Protein AF-A0A3D5UAU3-F1 (afdb_monomer_lite)

Radius of gyration: 32.45 Å; chains: 1; bounding box: 98×66×89 Å

pLDDT: mean 89.81, std 6.66, range [44.97, 98.12]

Foldseek 3Di:
DEEAQAQQSLVVLLVVLLVVDQAEYEYLADNVLRNYDPVSVVLSVLLVYHYHHQKDFDDFDDDPPWTFKTKIFGWDFDAQDPVRHTDTHTPPDIDMDTDRDYHYPHADADDCVLQPDCVNDAPNDGQDADPRQAGDADPQQQHSPGDLDGDADCSHVNDDDPVRRVVSVVSNVVQSCCCVPPVDGDDDFQFFDDDCDPDPVPHDCVVCPVADDDDQDDFDFDDSVCSSHDPPDGGPGDDPVNVVVNVVSDPFDPFLCRVQQPVRVVCRVVVDDPVPDDDDQDADDWDPPDPWKTAGQSQDPPPCQLQCCCCPVVVQNQWDWDDDDPNTTIAGPPNDDCVVGSNQQFCVSVVRGNGRSMHTDAPPDRRDNDAWDWDWAFDLLDPPRFIWIFTHDPNHTDWIWADPPDGDPCRRTDGNCRTPVVSVDDDDPPFDWDQDPNDTDGDHPVVVVVVVVVVVVVDPDDDDDDDSPD

Structure (mmCIF, N/CA/C/O backbone):
data_AF-A0A3D5UAU3-F1
#
_entry.id   AF-A0A3D5UAU3-F1
#
loop_
_atom_site.group_PDB
_atom_site.id
_atom_site.type_symbol
_atom_site.label_atom_id
_atom_site.label_alt_id
_atom_site.label_comp_id
_atom_site.label_asym_id
_atom_site.label_entity_id
_atom_site.label_seq_id
_atom_site.pdbx_PDB_ins_code
_atom_site.Cartn_x
_atom_site.Cartn_y
_atom_site.Cartn_z
_atom_site.occupancy
_atom_site.B_iso_or_equiv
_atom_site.auth_seq_id
_atom_site.auth_comp_id
_atom_site.auth_asym_id
_atom_site.auth_atom_id
_atom_site.pdbx_PDB_model_num
ATOM 1 N N . ALA A 1 1 ? -17.581 -6.573 35.733 1.00 95.38 1 ALA A N 1
ATOM 2 C CA . ALA A 1 1 ? -18.316 -6.470 34.451 1.00 95.38 1 ALA A CA 1
ATOM 3 C C . ALA A 1 1 ? -17.658 -5.462 33.510 1.00 95.38 1 ALA A C 1
ATOM 5 O O . ALA A 1 1 ? -17.177 -4.432 33.968 1.00 95.38 1 ALA A O 1
ATOM 6 N N . ILE A 1 2 ? -17.676 -5.721 32.202 1.00 97.56 2 ILE A N 1
ATOM 7 C CA . ILE A 1 2 ? -17.265 -4.769 31.157 1.00 97.56 2 ILE A CA 1
ATOM 8 C C . ILE A 1 2 ? -18.495 -4.410 30.325 1.00 97.56 2 ILE A C 1
ATOM 10 O O . ILE A 1 2 ? -19.223 -5.303 29.906 1.00 97.56 2 ILE A O 1
ATOM 14 N N . VAL A 1 3 ? -18.742 -3.129 30.068 1.00 96.81 3 VAL A N 1
ATOM 15 C CA . VAL A 1 3 ? -19.887 -2.672 29.266 1.00 96.81 3 VAL A CA 1
ATOM 16 C C . VAL A 1 3 ? -19.387 -2.180 27.918 1.00 96.81 3 VAL A C 1
ATOM 18 O O . VAL A 1 3 ? -18.656 -1.195 27.858 1.00 96.81 3 VAL A O 1
ATOM 21 N N . GLY A 1 4 ? -19.782 -2.843 26.833 1.00 94.75 4 GLY A N 1
ATOM 22 C CA . GLY A 1 4 ? -19.328 -2.500 25.485 1.00 94.75 4 GLY A CA 1
ATOM 23 C C . GLY A 1 4 ? -19.289 -3.707 24.553 1.00 94.75 4 GLY A C 1
ATOM 24 O O . GLY A 1 4 ? -19.682 -4.806 24.923 1.00 94.75 4 GLY A O 1
ATOM 25 N N . GLY A 1 5 ? -18.841 -3.497 23.316 1.00 92.19 5 GLY A N 1
ATOM 26 C CA . GLY A 1 5 ? -18.673 -4.596 22.353 1.00 92.19 5 GLY A CA 1
ATOM 27 C C . GLY A 1 5 ? -17.692 -4.326 21.213 1.00 92.19 5 GLY A C 1
ATOM 28 O O . GLY A 1 5 ? -17.644 -5.109 20.272 1.00 92.19 5 GLY A O 1
ATOM 29 N N . GLY A 1 6 ? -16.970 -3.200 21.254 1.00 91.75 6 GLY A N 1
ATOM 30 C CA . GLY A 1 6 ? -15.868 -2.920 20.325 1.00 91.75 6 GLY A CA 1
ATOM 31 C C . GLY A 1 6 ? -14.543 -3.492 20.829 1.00 91.75 6 GLY A C 1
ATOM 32 O O . GLY A 1 6 ? -14.500 -4.024 21.937 1.00 91.75 6 GLY A O 1
ATOM 33 N N . ASN A 1 7 ? -13.470 -3.335 20.046 1.00 90.81 7 ASN A N 1
ATOM 34 C CA . ASN A 1 7 ? -12.140 -3.867 20.381 1.00 90.81 7 ASN A CA 1
ATOM 35 C C . ASN A 1 7 ? -11.676 -3.440 21.783 1.00 90.81 7 ASN A C 1
ATOM 37 O O . ASN A 1 7 ? -11.324 -4.295 22.580 1.00 90.81 7 ASN A O 1
ATOM 41 N N . THR A 1 8 ? -11.870 -2.172 22.169 1.00 91.62 8 THR A N 1
ATOM 42 C CA . THR A 1 8 ? -11.549 -1.690 23.528 1.00 91.62 8 THR A CA 1
ATOM 43 C C . THR A 1 8 ? -12.245 -2.481 24.640 1.00 91.62 8 THR A C 1
ATOM 45 O O . THR A 1 8 ? -11.661 -2.716 25.691 1.00 91.62 8 THR A O 1
ATOM 48 N N . ALA A 1 9 ? -13.496 -2.910 24.437 1.00 95.38 9 ALA A N 1
ATOM 49 C CA . ALA A 1 9 ? -14.205 -3.709 25.438 1.00 95.38 9 ALA A CA 1
ATOM 50 C C . ALA A 1 9 ? -13.601 -5.116 25.561 1.00 95.38 9 ALA A C 1
ATOM 52 O O . ALA A 1 9 ? -13.525 -5.650 26.667 1.00 95.38 9 ALA A O 1
ATOM 53 N N . ILE A 1 10 ? -13.148 -5.689 24.444 1.00 95.75 10 ILE A N 1
ATOM 54 C CA . ILE A 1 10 ? -12.434 -6.966 24.428 1.00 95.75 10 ILE A CA 1
ATOM 55 C C . ILE A 1 10 ? -11.058 -6.824 25.085 1.00 95.75 10 ILE A C 1
ATOM 57 O O . ILE A 1 10 ? -10.721 -7.640 25.940 1.00 95.75 10 ILE A O 1
ATOM 61 N N . ASP A 1 11 ? -10.323 -5.748 24.804 1.00 93.94 11 ASP A N 1
ATOM 62 C CA . ASP A 1 11 ? -9.030 -5.455 25.431 1.00 93.94 11 ASP A CA 1
ATOM 63 C C . ASP A 1 11 ? -9.157 -5.326 26.951 1.00 93.94 11 ASP A C 1
ATOM 65 O O . ASP A 1 11 ? -8.393 -5.941 27.699 1.00 93.94 11 ASP A O 1
ATOM 69 N N . CYS A 1 12 ? -10.161 -4.576 27.427 1.00 95.88 12 CYS A N 1
ATOM 70 C CA . CYS A 1 12 ? -10.468 -4.481 28.853 1.00 95.88 12 CYS A CA 1
ATOM 71 C C . CYS A 1 12 ? -10.803 -5.855 29.444 1.00 95.88 12 CYS A C 1
ATOM 73 O O . CYS A 1 12 ? -10.338 -6.177 30.537 1.00 95.88 12 CYS A O 1
ATOM 75 N N . ALA A 1 13 ? -11.589 -6.668 28.734 1.00 96.69 13 ALA A N 1
ATOM 76 C CA . ALA A 1 13 ? -11.999 -7.980 29.213 1.00 96.69 13 ALA A CA 1
ATOM 77 C C . ALA A 1 13 ? -10.816 -8.949 29.338 1.00 96.69 13 ALA A C 1
ATOM 79 O O . ALA A 1 13 ? -10.606 -9.530 30.400 1.00 96.69 13 ALA A O 1
ATOM 80 N N . ARG A 1 14 ? -10.003 -9.074 28.287 1.00 94.88 14 ARG A N 1
ATOM 81 C CA . ARG A 1 14 ? -8.816 -9.940 28.257 1.00 94.88 14 ARG A CA 1
ATOM 82 C C . ARG A 1 14 ? -7.746 -9.473 29.245 1.00 94.88 14 ARG A C 1
ATOM 84 O O . ARG A 1 14 ? -7.118 -10.282 29.921 1.00 94.88 14 ARG A O 1
ATOM 91 N N . THR A 1 15 ? -7.589 -8.160 29.413 1.00 95.31 15 THR A N 1
ATOM 92 C CA . THR A 1 15 ? -6.710 -7.589 30.446 1.00 95.31 15 THR A CA 1
ATOM 93 C C . THR A 1 15 ? -7.185 -7.937 31.854 1.00 95.31 15 THR A C 1
ATOM 95 O O . THR A 1 15 ? -6.376 -8.335 32.687 1.00 95.31 15 THR A O 1
ATOM 98 N N . ALA A 1 16 ? -8.487 -7.841 32.129 1.00 96.38 16 ALA A N 1
ATOM 99 C CA . ALA A 1 16 ? -9.037 -8.220 33.427 1.00 96.38 16 ALA A CA 1
ATOM 100 C C . ALA A 1 16 ? -8.891 -9.731 33.702 1.00 96.38 16 ALA A C 1
ATOM 102 O O . ALA A 1 16 ? -8.564 -10.107 34.825 1.00 96.38 16 ALA A O 1
ATOM 103 N N . ILE A 1 17 ? -9.022 -10.593 32.684 1.00 95.06 17 ILE A N 1
ATOM 104 C CA . ILE A 1 17 ? -8.706 -12.029 32.810 1.00 95.06 17 ILE A CA 1
ATOM 105 C C . ILE A 1 17 ? -7.247 -12.236 33.246 1.00 95.06 17 ILE A C 1
ATOM 107 O O . ILE A 1 17 ? -6.994 -13.000 34.175 1.00 95.06 17 ILE A O 1
ATOM 111 N N . ARG A 1 18 ? -6.292 -11.508 32.649 1.00 94.12 18 ARG A N 1
ATOM 112 C CA . ARG A 1 18 ? -4.859 -11.566 33.020 1.00 94.12 18 ARG A CA 1
ATOM 113 C C . ARG A 1 18 ? -4.571 -11.111 34.444 1.00 94.12 18 ARG A C 1
ATOM 115 O O . ARG A 1 18 ? -3.583 -11.535 35.036 1.00 94.12 18 ARG A O 1
ATOM 122 N N . LEU A 1 19 ? -5.447 -10.283 35.003 1.00 94.50 19 LEU A N 1
ATOM 123 C CA . LEU A 1 19 ? -5.421 -9.870 36.405 1.00 94.50 19 LEU A CA 1
ATOM 124 C C . LEU A 1 19 ? -6.184 -10.840 37.327 1.00 94.50 19 LEU A C 1
ATOM 126 O O . LEU A 1 19 ? -6.451 -10.504 38.477 1.00 94.50 19 LEU A O 1
ATOM 130 N N . ALA A 1 20 ? -6.500 -12.045 36.838 1.00 93.69 20 ALA A N 1
ATOM 131 C CA . ALA A 1 20 ? -7.214 -13.104 37.547 1.00 93.69 20 ALA A CA 1
ATOM 132 C C . ALA A 1 20 ? -8.638 -12.719 37.995 1.00 93.69 20 ALA A C 1
ATOM 134 O O . ALA A 1 20 ? -9.122 -13.206 39.017 1.00 93.69 20 ALA A O 1
ATOM 135 N N . CYS A 1 21 ? -9.320 -11.855 37.237 1.00 95.12 21 CYS A N 1
ATOM 136 C CA . CYS A 1 21 ? -10.716 -11.503 37.489 1.00 95.12 21 CYS A CA 1
ATOM 137 C C . CYS A 1 21 ? -11.690 -12.452 36.772 1.00 95.12 21 CYS A C 1
ATOM 139 O O . CYS A 1 21 ? -11.428 -12.899 35.656 1.00 95.12 21 CYS A O 1
ATOM 141 N N . ASP A 1 22 ? -12.874 -12.653 37.356 1.00 95.75 22 ASP A N 1
ATOM 142 C CA . ASP A 1 22 ? -14.020 -13.232 36.652 1.00 95.75 22 ASP A CA 1
ATOM 143 C C . ASP A 1 22 ? -14.701 -12.157 35.797 1.00 95.75 22 ASP A C 1
ATOM 145 O O . ASP A 1 22 ? -15.277 -11.187 36.300 1.00 95.75 22 ASP A O 1
ATOM 149 N N . VAL A 1 23 ? -14.637 -12.312 34.474 1.00 97.50 23 VAL A N 1
ATOM 150 C CA . VAL A 1 23 ? -15.051 -11.258 33.543 1.00 97.50 23 VAL A CA 1
ATOM 151 C C . VAL A 1 23 ? -16.324 -11.637 32.800 1.00 97.50 23 VAL A C 1
ATOM 153 O O . VAL A 1 23 ? -16.387 -12.644 32.097 1.00 97.50 23 VAL A O 1
ATOM 156 N N . THR A 1 24 ? -17.320 -10.758 32.897 1.00 98.06 24 THR A N 1
ATOM 157 C CA . THR A 1 24 ? -18.518 -10.780 32.055 1.00 98.06 24 THR A CA 1
ATOM 158 C C . THR A 1 24 ? -18.589 -9.491 31.231 1.00 98.06 24 THR A C 1
ATOM 160 O O . THR A 1 24 ? -18.579 -8.394 31.800 1.00 98.06 24 THR A O 1
ATOM 163 N N . VAL A 1 25 ? -18.668 -9.615 29.905 1.00 98.12 25 VAL A N 1
ATOM 164 C CA . VAL A 1 25 ? -18.931 -8.522 28.959 1.00 98.12 25 VAL A CA 1
ATOM 165 C C . VAL A 1 25 ? -20.435 -8.408 28.736 1.00 98.12 25 VAL A C 1
ATOM 167 O O . VAL A 1 25 ? -21.085 -9.362 28.316 1.00 98.12 25 VAL A O 1
ATOM 170 N N . ILE A 1 26 ? -20.993 -7.231 28.996 1.00 97.75 26 ILE A N 1
ATOM 171 C CA . ILE A 1 26 ? -22.406 -6.911 28.809 1.00 97.75 26 ILE A CA 1
ATOM 172 C C . ILE A 1 26 ? -22.542 -6.089 27.529 1.00 97.75 26 ILE A C 1
ATOM 174 O O . ILE A 1 26 ? -22.005 -4.980 27.420 1.00 97.75 26 ILE A O 1
ATOM 178 N N . TYR A 1 27 ? -23.282 -6.629 26.564 1.00 96.31 27 TYR A N 1
ATOM 179 C CA . TYR A 1 27 ? -23.467 -6.020 25.260 1.00 96.31 27 TYR A CA 1
ATOM 180 C C . TYR A 1 27 ? -24.935 -6.000 24.836 1.00 96.31 27 TYR A C 1
ATOM 182 O O . TYR A 1 27 ? -25.629 -7.012 24.793 1.00 96.31 27 TYR A O 1
ATOM 190 N N . ARG A 1 28 ? -25.405 -4.816 24.441 1.00 94.56 28 ARG A N 1
ATOM 191 C CA . ARG A 1 28 ? -26.819 -4.552 24.133 1.00 94.56 28 ARG A CA 1
ATOM 192 C C . ARG A 1 28 ? -27.340 -5.170 22.830 1.00 94.56 28 ARG A C 1
ATOM 194 O O . ARG A 1 28 ? -28.519 -5.021 22.536 1.00 94.56 28 ARG A O 1
ATOM 201 N N . ARG A 1 29 ? -26.492 -5.819 22.027 1.00 93.88 29 ARG A N 1
ATOM 202 C CA . ARG A 1 29 ? -26.860 -6.489 20.760 1.00 93.88 29 ARG A CA 1
ATOM 203 C C . ARG A 1 29 ? -26.345 -7.933 20.757 1.00 93.88 29 ARG A C 1
ATOM 205 O O . ARG A 1 29 ? -25.830 -8.392 21.777 1.00 93.88 29 ARG A O 1
ATOM 212 N N . THR A 1 30 ? -26.510 -8.655 19.650 1.00 94.00 30 THR A N 1
ATOM 213 C CA . THR A 1 30 ? -25.975 -10.016 19.518 1.00 94.00 30 THR A CA 1
ATOM 214 C C . THR A 1 30 ? -24.501 -9.992 19.119 1.00 94.00 30 THR A C 1
ATOM 216 O O . THR A 1 30 ? -23.957 -8.934 18.787 1.00 94.00 30 THR A O 1
ATOM 219 N N . LYS A 1 31 ? -23.855 -11.162 19.161 1.00 93.88 31 LYS A N 1
ATOM 220 C CA . LYS A 1 31 ? -22.460 -11.348 18.746 1.00 93.88 31 LYS A CA 1
ATOM 221 C C . LYS A 1 31 ? -22.212 -10.837 17.322 1.00 93.88 31 LYS A C 1
ATOM 223 O O . LYS A 1 31 ? -21.229 -10.141 17.101 1.00 93.88 31 LYS A O 1
ATOM 228 N N . ASP A 1 32 ? -23.147 -11.076 16.403 1.00 90.19 32 ASP A N 1
ATOM 229 C CA . ASP A 1 32 ? -23.015 -10.709 14.986 1.00 90.19 32 ASP A CA 1
ATOM 230 C C . ASP A 1 32 ? -22.972 -9.190 14.751 1.00 90.19 32 ASP A C 1
ATOM 232 O O . ASP A 1 32 ? -22.431 -8.729 13.750 1.00 90.19 32 ASP A O 1
ATOM 236 N N . GLU A 1 33 ? -23.515 -8.384 15.673 1.00 90.19 33 GLU A N 1
ATOM 237 C CA . GLU A 1 33 ? -23.441 -6.921 15.585 1.00 90.19 33 GLU A CA 1
ATOM 238 C C . GLU A 1 33 ? -22.341 -6.298 16.455 1.00 90.19 33 GLU A C 1
ATOM 240 O O . GLU A 1 33 ? -22.344 -5.067 16.640 1.00 90.19 33 GLU A O 1
ATOM 245 N N . MET A 1 34 ? -21.455 -7.095 17.062 1.00 91.25 34 MET A N 1
ATOM 246 C CA . MET A 1 34 ? -20.288 -6.581 17.787 1.00 91.25 34 MET A CA 1
ATOM 247 C C . MET A 1 34 ? -19.337 -5.859 16.821 1.00 91.25 34 MET A C 1
ATOM 249 O O . MET A 1 34 ? -19.008 -6.404 15.776 1.00 91.25 34 MET A O 1
ATOM 253 N N . PRO A 1 35 ? -18.893 -4.627 17.142 1.00 88.38 35 PRO A N 1
ATOM 254 C CA . PRO A 1 35 ? -17.874 -3.942 16.348 1.00 88.38 35 PRO A CA 1
ATOM 255 C C . PRO A 1 35 ? -16.473 -4.538 16.471 1.00 88.38 35 PRO A C 1
ATOM 257 O O . PRO A 1 35 ? -15.611 -4.155 15.690 1.00 88.38 35 PRO A O 1
ATOM 260 N N . ALA A 1 36 ? -16.219 -5.361 17.492 1.00 91.19 36 ALA A N 1
ATOM 261 C CA . ALA A 1 36 ? -14.925 -6.004 17.662 1.00 91.19 36 ALA A CA 1
ATOM 262 C C . ALA A 1 36 ? -14.644 -6.997 16.528 1.00 91.19 36 ALA A C 1
ATOM 264 O O . ALA A 1 36 ? -15.567 -7.606 15.984 1.00 91.19 36 ALA A O 1
ATOM 265 N N . GLU A 1 37 ? -13.368 -7.176 16.201 1.00 90.69 37 GLU A N 1
ATOM 266 C CA . GLU A 1 37 ? -12.965 -8.141 15.183 1.00 90.69 37 GLU A CA 1
ATOM 267 C C . GLU A 1 37 ? -13.350 -9.571 15.611 1.00 90.69 37 GLU A C 1
ATOM 269 O O . GLU A 1 37 ? -13.139 -9.941 16.770 1.00 90.69 37 GLU A O 1
ATOM 274 N N . PRO A 1 38 ? -13.886 -10.420 14.711 1.00 92.12 38 PRO A N 1
ATOM 275 C CA . PRO A 1 38 ? -14.372 -11.750 15.087 1.00 92.12 38 PRO A CA 1
ATOM 276 C C . PRO A 1 38 ? -13.336 -12.624 15.804 1.00 92.12 38 PRO A C 1
ATOM 278 O O . PRO A 1 38 ? -13.686 -13.349 16.734 1.00 92.12 38 PRO A O 1
ATOM 281 N N . PHE A 1 39 ? -12.064 -12.527 15.402 1.00 88.94 39 PHE A N 1
ATOM 282 C CA . PHE A 1 39 ? -10.978 -13.300 16.008 1.00 88.94 39 PHE A CA 1
ATOM 283 C C . PHE A 1 39 ? -10.638 -12.830 17.433 1.00 88.94 39 PHE A C 1
ATOM 285 O O . PHE A 1 39 ? -10.264 -13.652 18.263 1.00 88.94 39 PHE A O 1
ATOM 292 N N . GLU A 1 40 ? -10.820 -11.541 17.749 1.00 91.62 40 GLU A N 1
ATOM 293 C CA . GLU A 1 40 ? -10.651 -11.008 19.109 1.00 91.62 40 GLU A CA 1
ATOM 294 C C . GLU A 1 40 ? -11.754 -11.523 20.038 1.00 91.62 40 GLU A C 1
ATOM 296 O O . GLU A 1 40 ? -11.498 -11.898 21.182 1.00 91.62 40 GLU A O 1
ATOM 301 N N . ILE A 1 41 ? -12.992 -11.592 19.535 1.00 94.38 41 ILE A N 1
ATOM 302 C CA . ILE A 1 41 ? -14.125 -12.134 20.295 1.00 94.38 41 ILE A CA 1
ATOM 303 C C . ILE A 1 41 ? -13.891 -13.621 20.595 1.00 94.38 41 ILE A C 1
ATOM 305 O O . ILE A 1 41 ? -14.057 -14.046 21.737 1.00 94.38 41 ILE A O 1
ATOM 309 N N . GLU A 1 42 ? -13.468 -14.398 19.594 1.00 92.44 42 GLU A N 1
ATOM 310 C CA . GLU A 1 42 ? -13.128 -15.817 19.759 1.00 92.44 42 GLU A CA 1
ATOM 311 C C . GLU A 1 42 ? -11.976 -16.010 20.759 1.00 92.44 42 GLU A C 1
ATOM 313 O O . GLU A 1 42 ? -12.058 -16.865 21.641 1.00 92.44 42 GLU A O 1
ATOM 318 N N . ALA A 1 43 ? -10.926 -15.185 20.683 1.00 90.88 43 ALA A N 1
ATOM 319 C CA . ALA A 1 43 ? -9.823 -15.221 21.638 1.00 90.88 43 ALA A CA 1
ATOM 320 C C . ALA A 1 43 ? -10.292 -14.919 23.071 1.00 90.88 43 ALA A C 1
ATOM 322 O O . ALA A 1 43 ? -9.899 -15.619 24.002 1.00 90.88 43 ALA A O 1
ATOM 323 N N . ALA A 1 44 ? -11.173 -13.934 23.261 1.00 94.44 44 ALA A N 1
ATOM 324 C CA . ALA A 1 44 ? -11.736 -13.606 24.570 1.00 94.44 44 ALA A CA 1
ATOM 325 C C . ALA A 1 44 ? -12.586 -14.750 25.151 1.00 94.44 44 ALA A C 1
ATOM 327 O O . ALA A 1 44 ? -12.449 -15.091 26.327 1.00 94.44 44 ALA A O 1
ATOM 328 N N . GLU A 1 45 ? -13.428 -15.386 24.331 1.00 94.69 45 GLU A N 1
ATOM 329 C CA . GLU A 1 45 ? -14.193 -16.578 24.724 1.00 94.69 45 GLU A CA 1
ATOM 330 C C . GLU A 1 45 ? -13.254 -17.727 25.113 1.00 94.69 45 GLU A C 1
ATOM 332 O O . GLU A 1 45 ? -13.415 -18.340 26.172 1.00 94.69 45 GLU A O 1
ATOM 337 N N . HIS A 1 46 ? -12.219 -17.974 24.303 1.00 91.81 46 HIS A N 1
ATOM 338 C CA . HIS A 1 46 ? -11.182 -18.948 24.614 1.00 91.81 46 HIS A CA 1
ATOM 339 C C . HIS A 1 46 ? -10.391 -18.583 25.863 1.00 91.81 46 HIS A C 1
ATOM 341 O O . HIS A 1 46 ? -9.917 -19.495 26.523 1.00 91.81 46 HIS A O 1
ATOM 347 N N . GLU A 1 47 ? -10.268 -17.313 26.243 1.00 92.25 47 GLU A N 1
ATOM 348 C CA . GLU A 1 47 ? -9.648 -16.863 27.496 1.00 92.25 47 GLU A CA 1
ATOM 349 C C . GLU A 1 47 ? -10.583 -16.962 28.717 1.00 92.25 47 GLU A C 1
ATOM 351 O O . GLU A 1 47 ? -10.128 -16.855 29.855 1.00 92.25 47 GLU A O 1
ATOM 356 N N . GLY A 1 48 ? -11.858 -17.306 28.510 1.00 93.56 48 GLY A N 1
ATOM 357 C CA . GLY A 1 48 ? -12.838 -17.531 29.575 1.00 93.56 48 GLY A CA 1
ATOM 358 C C . GLY A 1 48 ? -13.730 -16.328 29.874 1.00 93.56 48 GLY A C 1
ATOM 359 O O . GLY A 1 48 ? -14.448 -16.344 30.873 1.00 93.56 48 GLY A O 1
ATOM 360 N N . VAL A 1 49 ? -13.721 -15.302 29.019 1.00 96.81 49 VAL A N 1
ATOM 361 C CA . VAL A 1 49 ? -14.648 -14.171 29.123 1.00 96.81 49 VAL A CA 1
ATOM 362 C C . VAL A 1 49 ? -16.079 -14.655 28.877 1.00 96.81 49 VAL A C 1
ATOM 364 O O . VAL A 1 49 ? -16.377 -15.276 27.856 1.00 96.81 49 VAL A O 1
ATOM 367 N N . ARG A 1 50 ? -16.990 -14.347 29.805 1.00 97.56 50 ARG A N 1
ATOM 368 C CA . ARG A 1 50 ? -18.429 -14.602 29.644 1.00 97.56 50 ARG A CA 1
ATOM 369 C C . ARG A 1 50 ? -19.089 -13.440 28.914 1.00 97.56 50 ARG A C 1
ATOM 371 O O . ARG A 1 50 ? -18.720 -12.288 29.125 1.00 97.56 50 ARG A O 1
ATOM 378 N N . PHE A 1 51 ? -20.116 -13.718 28.118 1.00 97.62 51 PHE A N 1
ATOM 379 C CA . PHE A 1 51 ? -20.856 -12.689 27.388 1.00 97.62 51 PHE A CA 1
ATOM 380 C C . PHE A 1 51 ? -22.341 -12.692 27.750 1.00 97.62 51 PHE A C 1
ATOM 382 O O . PHE A 1 51 ? -23.029 -13.708 27.649 1.00 97.62 51 PHE A O 1
ATOM 389 N N . HIS A 1 52 ? -22.851 -11.516 28.101 1.00 97.38 52 HIS A N 1
ATOM 390 C CA . HIS A 1 52 ? -24.271 -11.206 28.149 1.00 97.38 52 HIS A CA 1
ATOM 391 C C . HIS A 1 52 ? -24.647 -10.380 26.927 1.00 97.38 52 HIS A C 1
ATOM 393 O O . HIS A 1 52 ? -24.559 -9.153 26.923 1.00 97.38 52 HIS A O 1
ATOM 399 N N . PHE A 1 53 ? -25.062 -11.083 25.875 1.00 96.69 53 PHE A N 1
ATOM 400 C CA . PHE A 1 53 ? -25.660 -10.476 24.693 1.00 96.69 53 PHE A CA 1
ATOM 401 C C . PHE A 1 53 ? -27.088 -10.028 24.968 1.00 96.69 53 PHE A C 1
ATOM 403 O O . PHE A 1 53 ? -27.760 -10.569 25.848 1.00 96.69 53 PHE A O 1
ATOM 410 N N . LEU A 1 54 ? -27.560 -9.068 24.171 1.00 96.38 54 LEU A N 1
ATOM 411 C CA . LEU A 1 54 ? -28.891 -8.485 24.321 1.00 96.38 54 LEU A CA 1
ATOM 412 C C . LEU A 1 54 ? -29.154 -8.027 25.762 1.00 96.38 54 LEU A C 1
ATOM 414 O O . LEU A 1 54 ? -30.223 -8.257 26.316 1.00 96.38 54 LEU A O 1
ATOM 418 N N . CYS A 1 55 ? -28.158 -7.400 26.377 1.00 96.69 55 CYS A N 1
ATOM 419 C CA . CYS A 1 55 ? -28.220 -6.942 27.757 1.00 96.69 55 CYS A CA 1
ATOM 420 C C . CYS A 1 55 ? -27.685 -5.514 27.856 1.00 96.69 55 CYS A C 1
ATOM 422 O O . CYS A 1 55 ? -26.660 -5.184 27.258 1.00 96.69 55 CYS A O 1
ATOM 424 N N . ASN A 1 56 ? -28.371 -4.656 28.606 1.00 96.31 56 ASN A N 1
ATOM 425 C CA . ASN A 1 56 ? -27.949 -3.280 28.839 1.00 96.31 56 ASN A CA 1
ATOM 426 C C . ASN A 1 56 ? -28.025 -2.948 30.338 1.00 96.31 56 ASN A C 1
ATOM 428 O O . ASN A 1 56 ? -29.096 -3.092 30.924 1.00 96.31 56 ASN A O 1
ATOM 432 N N . PRO A 1 57 ? -26.934 -2.495 30.977 1.00 95.88 57 PRO A N 1
ATOM 433 C CA . PRO A 1 57 ? -26.993 -2.011 32.352 1.00 95.88 57 PRO A CA 1
ATOM 434 C C . PRO A 1 57 ? -27.896 -0.778 32.448 1.00 95.88 57 PRO A C 1
ATOM 436 O O . PRO A 1 57 ? -27.763 0.147 31.644 1.00 95.88 57 PRO A O 1
ATOM 439 N N . VAL A 1 58 ? -28.800 -0.765 33.427 1.00 96.00 58 VAL A N 1
ATOM 440 C CA . VAL A 1 58 ? -29.728 0.356 33.667 1.00 96.00 58 VAL A CA 1
ATOM 441 C C . VAL A 1 58 ? -29.536 1.012 35.029 1.00 96.00 58 VAL A C 1
ATOM 443 O O . VAL A 1 58 ? -29.871 2.181 35.185 1.00 96.00 58 VAL A O 1
ATOM 446 N N . GLU A 1 59 ? -28.987 0.290 36.007 1.00 95.50 59 GLU A N 1
ATOM 447 C CA . GLU A 1 59 ? -28.775 0.806 37.359 1.00 95.50 59 GLU A CA 1
ATOM 448 C C . GLU A 1 59 ? -27.573 0.113 38.014 1.00 95.50 59 GLU A C 1
ATOM 450 O O . GLU A 1 59 ? -27.414 -1.106 37.907 1.00 95.50 59 GLU A O 1
ATOM 455 N N . TYR A 1 60 ? -26.726 0.895 38.686 1.00 95.19 60 TYR A N 1
ATOM 456 C CA . TYR A 1 60 ? -25.564 0.407 39.429 1.00 95.19 60 TYR A CA 1
ATOM 457 C C . TYR A 1 60 ? -25.872 0.481 40.922 1.00 95.19 60 TYR A C 1
ATOM 459 O O . TYR A 1 60 ? -26.065 1.570 41.461 1.00 95.19 60 TYR A O 1
ATOM 467 N N . LEU A 1 61 ? -25.936 -0.673 41.581 1.00 94.44 61 LEU A N 1
ATOM 468 C CA . LEU A 1 61 ? -26.317 -0.794 42.982 1.00 94.44 61 LEU A CA 1
ATOM 469 C C . LEU A 1 61 ? -25.061 -1.040 43.819 1.00 94.44 61 LEU A C 1
ATOM 471 O O . LEU A 1 61 ? -24.330 -2.013 43.618 1.00 94.44 61 LEU A O 1
ATOM 475 N N . GLY A 1 62 ? -24.795 -0.138 44.759 1.00 93.31 62 GLY A N 1
ATOM 476 C CA . GLY A 1 62 ? -23.594 -0.171 45.582 1.00 93.31 62 GLY A CA 1
ATOM 477 C C . GLY A 1 62 ? -23.801 0.464 46.949 1.00 93.31 62 GLY A C 1
ATOM 478 O O . GLY A 1 62 ? -24.747 1.218 47.169 1.00 93.31 62 GLY A O 1
ATOM 479 N N . GLU A 1 63 ? -22.887 0.172 47.867 1.00 92.50 63 GLU A N 1
ATOM 480 C CA . GLU A 1 63 ? -22.851 0.738 49.216 1.00 92.50 63 GLU A CA 1
ATOM 481 C C . GLU A 1 63 ? -21.462 1.324 49.479 1.00 92.50 63 GLU A C 1
ATOM 483 O O . GLU A 1 63 ? -20.452 0.742 49.087 1.00 92.50 63 GLU A O 1
ATOM 488 N N . ASN A 1 64 ? -21.396 2.479 50.151 1.00 89.81 64 ASN A N 1
ATOM 489 C CA . ASN A 1 64 ? -20.139 3.140 50.536 1.00 89.81 64 ASN A CA 1
ATOM 490 C C . ASN A 1 64 ? -19.155 3.362 49.365 1.00 89.81 64 ASN A C 1
ATOM 492 O O . ASN A 1 64 ? -17.944 3.239 49.530 1.00 89.81 64 ASN A O 1
ATOM 496 N N . GLY A 1 65 ? -19.674 3.663 48.170 1.00 87.75 65 GLY A N 1
ATOM 497 C CA . GLY A 1 65 ? -18.862 3.882 46.966 1.00 87.75 65 GLY A CA 1
ATOM 498 C C . GLY A 1 65 ? -18.320 2.607 46.308 1.00 87.75 65 GLY A C 1
ATOM 499 O O . GLY A 1 65 ? -17.572 2.714 45.342 1.00 87.75 65 GLY A O 1
ATOM 500 N N . SER A 1 66 ? -18.698 1.420 46.795 1.00 91.94 66 SER A N 1
ATOM 501 C CA . SER A 1 66 ? -18.340 0.126 46.198 1.00 91.94 66 SER A CA 1
ATOM 502 C C . SER A 1 66 ? -19.542 -0.494 45.490 1.00 91.94 66 SER A C 1
ATOM 504 O O . SER A 1 66 ? -20.644 -0.523 46.043 1.00 91.94 66 SER A O 1
ATOM 506 N N . LEU A 1 67 ? -19.337 -0.997 44.273 1.00 95.19 67 LEU A N 1
ATOM 507 C CA . LEU A 1 67 ? -20.365 -1.712 43.519 1.00 95.19 67 LEU A CA 1
ATOM 508 C C . LEU A 1 67 ? -20.636 -3.075 44.176 1.00 95.19 67 LEU A C 1
ATOM 510 O O . LEU A 1 67 ? -19.707 -3.739 44.632 1.00 95.19 67 LEU A O 1
ATOM 514 N N . LYS A 1 68 ? -21.906 -3.480 44.235 1.00 94.94 68 LYS A N 1
ATOM 515 C CA . LYS A 1 68 ? -22.310 -4.828 44.664 1.00 94.94 68 LYS A CA 1
ATOM 516 C C . LYS A 1 68 ? -23.043 -5.573 43.562 1.00 94.94 68 LYS A C 1
ATOM 518 O O . LYS A 1 68 ? -22.788 -6.752 43.335 1.00 94.94 68 LYS A O 1
ATOM 523 N N . GLU A 1 69 ? -23.971 -4.894 42.898 1.00 96.19 69 GLU A N 1
ATOM 524 C CA . GLU A 1 69 ? -24.848 -5.499 41.904 1.00 96.19 69 GLU A CA 1
ATOM 525 C C . GLU A 1 69 ? -25.110 -4.531 40.753 1.00 96.19 69 GLU A C 1
ATOM 527 O O . GLU A 1 69 ? -25.094 -3.307 40.903 1.00 96.19 69 GLU A O 1
ATOM 532 N N . VAL A 1 70 ? -25.385 -5.087 39.580 1.00 96.69 70 VAL A N 1
ATOM 533 C CA . VAL A 1 70 ? -25.815 -4.320 38.413 1.00 96.69 70 VAL A CA 1
ATOM 534 C C . VAL A 1 70 ? -27.189 -4.817 38.006 1.00 96.69 70 VAL A C 1
ATOM 536 O O . VAL A 1 70 ? -27.388 -6.011 37.785 1.00 96.69 70 VAL A O 1
ATOM 539 N N . LYS A 1 71 ? -28.140 -3.892 37.882 1.00 97.00 71 LYS A N 1
ATOM 540 C CA . LYS A 1 71 ? -29.440 -4.167 37.281 1.00 97.00 71 LYS A CA 1
ATOM 541 C C . LYS A 1 71 ? -29.303 -4.071 35.771 1.00 97.00 71 LYS A C 1
ATOM 543 O O . LYS A 1 71 ? -28.907 -3.033 35.230 1.00 97.00 71 LYS A O 1
ATOM 548 N N . ILE A 1 72 ? -29.632 -5.159 35.097 1.00 97.62 72 ILE A N 1
ATOM 549 C CA . ILE A 1 72 ? -29.454 -5.340 33.664 1.00 97.62 72 ILE A CA 1
ATOM 550 C C . ILE A 1 72 ? -30.826 -5.546 33.036 1.00 97.62 72 ILE A C 1
ATOM 552 O O . ILE A 1 72 ? -31.617 -6.376 33.481 1.00 97.62 72 ILE A O 1
ATOM 556 N N . GLU A 1 73 ? -31.106 -4.780 31.990 1.00 97.75 73 GLU A N 1
ATOM 557 C CA . GLU A 1 73 ? -32.294 -4.936 31.165 1.00 97.75 73 GLU A CA 1
ATOM 558 C C . GLU A 1 73 ? -32.007 -5.861 29.981 1.00 97.75 73 GLU A C 1
ATOM 560 O O . GLU A 1 73 ? -30.973 -5.736 29.313 1.00 97.75 73 GLU A O 1
ATOM 565 N N . ARG A 1 74 ? -32.938 -6.775 29.695 1.00 96.94 74 ARG A N 1
ATOM 566 C CA . ARG A 1 74 ? -32.912 -7.576 28.472 1.00 96.94 74 ARG A CA 1
ATOM 567 C C . ARG A 1 74 ? -33.311 -6.712 27.283 1.00 96.94 74 ARG A C 1
ATOM 569 O O . ARG A 1 74 ? -34.287 -5.964 27.316 1.00 96.94 74 ARG A O 1
ATOM 576 N N . MET A 1 75 ? -32.573 -6.864 26.200 1.00 95.81 75 MET A N 1
ATOM 577 C CA . MET A 1 75 ? -32.783 -6.160 24.948 1.00 95.81 75 MET A CA 1
ATOM 578 C C . MET A 1 75 ? -33.333 -7.121 23.897 1.00 95.81 75 MET A C 1
ATOM 580 O O . MET A 1 75 ? -33.168 -8.338 23.972 1.00 95.81 75 MET A O 1
ATOM 584 N N . ARG A 1 76 ? -33.939 -6.567 22.856 1.00 93.38 76 ARG A N 1
ATOM 585 C CA . ARG A 1 76 ? -34.233 -7.273 21.606 1.00 93.38 76 ARG A CA 1
ATOM 586 C C . ARG A 1 76 ? -33.709 -6.469 20.425 1.00 93.38 76 ARG A C 1
ATOM 588 O O . ARG A 1 76 ? -33.469 -5.270 20.543 1.00 93.38 76 ARG A O 1
ATOM 595 N N . LEU A 1 77 ? -33.530 -7.116 19.280 1.00 92.00 77 LEU A N 1
ATOM 596 C CA . LEU A 1 77 ? -33.169 -6.409 18.055 1.00 92.00 77 LEU A CA 1
ATOM 597 C C . LEU A 1 77 ? -34.429 -5.884 17.363 1.00 92.00 77 LEU A C 1
ATOM 599 O O . LEU A 1 77 ? -35.297 -6.666 16.983 1.00 92.00 77 LEU A O 1
ATOM 603 N N . GLY A 1 78 ? -34.494 -4.570 17.185 1.00 87.31 78 GLY A N 1
ATOM 604 C CA . GLY A 1 78 ? -35.434 -3.899 16.297 1.00 87.31 78 GLY A CA 1
ATOM 605 C C . GLY A 1 78 ? -34.921 -3.852 14.856 1.00 87.31 78 GLY A C 1
ATOM 606 O O . GLY A 1 78 ? -34.075 -4.649 14.434 1.00 87.31 78 GLY A O 1
ATOM 607 N N . GLU A 1 79 ? -35.421 -2.885 14.090 1.00 83.25 79 GLU A N 1
ATOM 608 C CA . GLU A 1 79 ? -35.057 -2.731 12.681 1.00 83.25 79 GLU A CA 1
ATOM 609 C C . GLU A 1 79 ? -33.573 -2.383 12.472 1.00 83.25 79 GLU A C 1
ATOM 611 O O . GLU A 1 79 ? -32.902 -1.781 13.322 1.00 83.25 79 GLU A O 1
ATOM 616 N N . ALA A 1 80 ? -33.057 -2.781 11.306 1.00 82.94 80 ALA A N 1
ATOM 617 C CA . ALA A 1 80 ? -31.729 -2.404 10.843 1.00 82.94 80 ALA A CA 1
ATOM 618 C C . ALA A 1 80 ? -31.673 -0.901 10.546 1.00 82.94 80 ALA A C 1
ATOM 620 O O . ALA A 1 80 ? -32.565 -0.340 9.912 1.00 82.94 80 ALA A O 1
ATOM 621 N N . ASP A 1 81 ? -30.612 -0.237 10.997 1.00 72.25 81 ASP A N 1
ATOM 622 C CA . ASP A 1 81 ? -30.329 1.136 10.602 1.00 72.25 81 ASP A CA 1
ATOM 623 C C . ASP A 1 81 ? -29.756 1.212 9.169 1.00 72.25 81 ASP A C 1
ATOM 625 O O . ASP A 1 81 ? -29.583 0.206 8.481 1.00 72.25 81 ASP A O 1
ATOM 629 N N . LYS A 1 82 ? -29.430 2.428 8.706 1.00 70.00 82 LYS A N 1
ATOM 630 C CA . LYS A 1 82 ? -28.847 2.667 7.371 1.00 70.00 82 LYS A CA 1
ATOM 631 C C . LYS A 1 82 ? -27.503 1.957 7.138 1.00 70.00 82 LYS A C 1
ATOM 633 O O . LYS A 1 82 ? -27.100 1.825 5.989 1.00 70.00 82 LYS A O 1
ATOM 638 N N . SER A 1 83 ? -26.812 1.529 8.198 1.00 65.56 83 SER A N 1
ATOM 639 C CA . SER A 1 83 ? -25.572 0.746 8.117 1.00 65.56 83 SER A CA 1
ATOM 640 C C . SER A 1 83 ? -25.822 -0.767 8.071 1.00 65.56 83 SER A C 1
ATOM 642 O O . SER A 1 83 ? -24.877 -1.537 7.941 1.00 65.56 83 SER A O 1
ATOM 644 N N . GLY A 1 84 ? -27.084 -1.201 8.172 1.00 70.50 84 GLY A N 1
ATOM 645 C CA . GLY A 1 84 ? -27.477 -2.606 8.300 1.00 70.50 84 GLY A CA 1
ATOM 646 C C . GLY A 1 84 ? -27.472 -3.113 9.746 1.00 70.50 84 GLY A C 1
ATOM 647 O O . GLY A 1 84 ? -27.898 -4.238 10.003 1.00 70.50 84 GLY A O 1
ATOM 648 N N . ARG A 1 85 ? -27.041 -2.293 10.713 1.00 74.25 85 ARG A N 1
ATOM 649 C CA . ARG A 1 85 ? -26.915 -2.688 12.117 1.00 74.25 85 ARG A CA 1
ATOM 650 C C . ARG A 1 85 ? -28.251 -2.537 12.833 1.00 74.25 85 ARG A C 1
ATOM 652 O O . ARG A 1 85 ? -28.843 -1.460 12.859 1.00 74.25 85 ARG A O 1
ATOM 659 N N . ARG A 1 86 ? -28.734 -3.609 13.457 1.00 83.50 86 ARG A N 1
ATOM 660 C CA . ARG A 1 86 ? -30.023 -3.590 14.164 1.00 83.50 86 ARG A CA 1
ATOM 661 C C . ARG A 1 86 ? -29.977 -2.730 15.423 1.00 83.50 86 ARG A C 1
ATOM 663 O O . ARG A 1 86 ? -28.975 -2.696 16.151 1.00 83.50 86 ARG A O 1
ATOM 670 N N . ARG A 1 87 ? -31.049 -1.978 15.671 1.00 84.81 87 ARG A N 1
ATOM 671 C CA . ARG A 1 87 ? -31.174 -1.152 16.878 1.00 84.81 87 ARG A CA 1
ATOM 672 C C . ARG A 1 87 ? -31.550 -2.022 18.079 1.00 84.81 87 ARG A C 1
ATOM 674 O O . ARG A 1 87 ? -32.443 -2.848 17.951 1.00 84.81 87 ARG A O 1
ATOM 681 N N . PRO A 1 88 ? -30.884 -1.863 19.231 1.00 90.75 88 PRO A N 1
ATOM 682 C CA . PRO A 1 88 ? -31.298 -2.545 20.445 1.00 90.75 88 PRO A CA 1
ATOM 683 C C . PRO A 1 88 ? -32.516 -1.829 21.043 1.00 90.75 88 PRO A C 1
ATOM 685 O O . PRO A 1 88 ? -32.490 -0.609 21.209 1.00 90.75 88 PRO A O 1
ATOM 688 N N . GLU A 1 89 ? -33.562 -2.582 21.366 1.00 92.62 89 GLU A N 1
ATOM 689 C CA . GLU A 1 89 ? -34.787 -2.092 21.999 1.00 92.62 89 GLU A CA 1
ATOM 690 C C . GLU A 1 89 ? -34.957 -2.697 23.398 1.00 92.62 89 GLU A C 1
ATOM 692 O O . GLU A 1 89 ? -34.737 -3.903 23.553 1.00 92.62 89 GLU A O 1
ATOM 697 N N . PRO A 1 90 ? -35.351 -1.892 24.400 1.00 94.38 90 PRO A N 1
ATOM 698 C CA . PRO A 1 90 ? -35.656 -2.385 25.738 1.00 94.38 90 PRO A CA 1
ATOM 699 C C . PRO A 1 90 ? -36.857 -3.333 25.706 1.00 94.38 90 PRO A C 1
ATOM 701 O O . PRO A 1 90 ? -37.822 -3.108 24.970 1.00 94.38 90 PRO A O 1
ATOM 704 N N . THR A 1 91 ? -36.806 -4.396 26.505 1.00 94.50 91 THR A N 1
ATOM 705 C CA . THR A 1 91 ? -37.934 -5.332 26.663 1.00 94.50 91 THR A CA 1
ATOM 706 C C . THR A 1 91 ? -38.775 -5.025 27.901 1.00 94.50 91 THR A C 1
ATOM 708 O O . THR A 1 91 ? -39.907 -5.494 27.985 1.00 94.50 91 THR A O 1
ATOM 711 N N . GLY A 1 92 ? -38.247 -4.247 28.856 1.00 93.31 92 GLY A N 1
ATOM 712 C CA . GLY A 1 92 ? -38.838 -4.075 30.182 1.00 93.31 92 GLY A CA 1
ATOM 713 C C . GLY A 1 92 ? -38.606 -5.255 31.135 1.00 93.31 92 GLY A C 1
ATOM 714 O O . GLY A 1 92 ? -39.077 -5.213 32.270 1.00 93.31 92 GLY A O 1
ATOM 715 N N . GLU A 1 93 ? -37.888 -6.301 30.712 1.00 95.56 93 GLU A N 1
ATOM 716 C CA . GLU A 1 93 ? -37.482 -7.408 31.579 1.00 95.56 93 GLU A CA 1
ATOM 717 C C . GLU A 1 93 ? -36.109 -7.130 32.197 1.00 95.56 93 GLU A C 1
ATOM 719 O O . GLU A 1 93 ? -35.136 -6.866 31.486 1.00 95.56 93 GLU A O 1
ATOM 724 N N . PHE A 1 94 ? -36.010 -7.239 33.523 1.00 96.94 94 PHE A N 1
ATOM 725 C CA . PHE A 1 94 ? -34.790 -6.939 34.272 1.00 96.94 94 PHE A CA 1
ATOM 726 C C . PHE A 1 94 ? -34.317 -8.142 35.082 1.00 96.94 94 PHE A C 1
ATOM 728 O O . PHE A 1 94 ? -35.120 -8.928 35.583 1.00 96.94 94 PHE A O 1
ATOM 735 N N . PHE A 1 95 ? -33.006 -8.238 35.268 1.00 97.44 95 PHE A N 1
ATOM 736 C CA . PHE A 1 95 ? -32.384 -9.116 36.253 1.00 97.44 95 PHE A CA 1
ATOM 737 C C . PHE A 1 95 ? -31.227 -8.389 36.939 1.00 97.44 95 PHE A C 1
ATOM 739 O O . PHE A 1 95 ? -30.725 -7.385 36.432 1.00 97.44 95 PHE A O 1
ATOM 746 N N . THR A 1 96 ? -30.823 -8.875 38.107 1.00 96.31 96 THR A N 1
ATOM 747 C CA . THR A 1 96 ? -29.649 -8.380 38.827 1.00 96.31 96 THR A CA 1
ATOM 748 C C . THR A 1 96 ? -28.573 -9.453 38.856 1.00 96.31 96 THR A C 1
ATOM 750 O O . THR A 1 96 ? -28.867 -10.646 38.945 1.00 96.31 96 THR A O 1
ATOM 753 N N . GLU A 1 97 ? -27.319 -9.028 38.757 1.00 96.50 97 GLU A N 1
ATOM 754 C CA . GLU A 1 97 ? -26.153 -9.897 38.894 1.00 96.50 97 GLU A CA 1
ATOM 755 C C . GLU A 1 97 ? -25.089 -9.188 39.731 1.00 96.50 97 GLU A C 1
ATOM 757 O O . GLU A 1 97 ? -24.911 -7.968 39.634 1.00 96.50 97 GLU A O 1
ATOM 762 N N . ALA A 1 98 ? -24.411 -9.958 40.581 1.00 96.56 98 ALA A N 1
ATOM 763 C CA . ALA A 1 98 ? -23.389 -9.447 41.477 1.00 96.56 98 ALA A CA 1
ATOM 764 C C . ALA A 1 98 ? -22.097 -9.129 40.715 1.00 96.56 98 ALA A C 1
ATOM 766 O O . ALA A 1 98 ? -21.541 -9.982 40.022 1.00 96.56 98 ALA A O 1
ATOM 767 N N . PHE A 1 99 ? -21.603 -7.905 40.888 1.00 96.06 99 PHE A N 1
ATOM 768 C CA . PHE A 1 99 ? -20.316 -7.448 40.376 1.00 96.06 99 PHE A CA 1
ATOM 769 C C . PHE A 1 99 ? -19.676 -6.507 41.394 1.00 96.06 99 PHE A C 1
ATOM 771 O O . PHE A 1 99 ? -20.334 -5.604 41.903 1.00 96.06 99 PHE A O 1
ATOM 778 N N . ASP A 1 100 ? -18.382 -6.678 41.638 1.00 94.94 100 ASP A N 1
ATOM 779 C CA . ASP A 1 100 ? -17.587 -5.801 42.507 1.00 94.94 100 ASP A CA 1
ATOM 780 C C . ASP A 1 100 ? -17.014 -4.580 41.765 1.00 94.94 100 ASP A C 1
ATOM 782 O O . ASP A 1 100 ? -16.737 -3.543 42.364 1.00 94.94 100 ASP A O 1
ATOM 786 N N . SER A 1 101 ? -16.850 -4.697 40.447 1.00 94.69 101 SER A N 1
ATOM 787 C CA . SER A 1 101 ? -16.239 -3.693 39.581 1.00 94.69 101 SER A CA 1
ATOM 788 C C . SER A 1 101 ? -16.954 -3.606 38.239 1.00 94.69 101 SER A C 1
ATOM 790 O O . SER A 1 101 ? -17.400 -4.611 37.669 1.00 94.69 101 SER A O 1
ATOM 792 N N . ILE A 1 102 ? -17.008 -2.395 37.684 1.00 94.62 102 ILE A N 1
ATOM 793 C CA . ILE A 1 102 ? -17.542 -2.144 36.348 1.00 94.62 102 ILE A CA 1
ATOM 794 C C . ILE A 1 102 ? -16.619 -1.235 35.540 1.00 94.62 102 ILE A C 1
ATOM 796 O O . ILE A 1 102 ? -16.144 -0.219 36.037 1.00 94.62 102 ILE A O 1
ATOM 800 N N . ILE A 1 103 ? -16.383 -1.598 34.280 1.00 95.44 103 ILE A N 1
ATOM 801 C CA . ILE A 1 103 ? -15.612 -0.792 33.329 1.00 95.44 103 ILE A CA 1
ATOM 802 C C . ILE A 1 103 ? -16.511 -0.467 32.139 1.00 95.44 103 ILE A C 1
ATOM 804 O O . ILE A 1 103 ? -16.980 -1.365 31.437 1.00 95.44 103 ILE A O 1
ATOM 808 N N . ALA A 1 104 ? -16.759 0.821 31.907 1.00 93.81 104 ALA A N 1
ATOM 809 C CA . ALA A 1 104 ? -17.503 1.293 30.747 1.00 93.81 104 ALA A CA 1
ATOM 810 C C . ALA A 1 104 ? -16.549 1.504 29.560 1.00 93.81 104 ALA A C 1
ATOM 812 O O . ALA A 1 104 ? -15.802 2.476 29.520 1.00 93.81 104 ALA A O 1
ATOM 813 N N . ALA A 1 105 ? -16.600 0.604 28.578 1.00 93.12 105 ALA A N 1
ATOM 814 C CA . ALA A 1 105 ? -15.804 0.636 27.350 1.00 93.12 105 ALA A CA 1
ATOM 815 C C . ALA A 1 105 ? -16.704 0.963 26.140 1.00 93.12 105 ALA A C 1
ATOM 817 O O . ALA A 1 105 ? -16.853 0.181 25.197 1.00 93.12 105 ALA A O 1
ATOM 818 N N . ILE A 1 106 ? -17.362 2.127 26.198 1.00 86.00 106 ILE A N 1
ATOM 819 C CA . ILE A 1 106 ? -18.449 2.537 25.288 1.00 86.00 106 ILE A CA 1
ATOM 820 C C . ILE A 1 106 ? -18.049 3.622 24.274 1.00 86.00 106 ILE A C 1
ATOM 822 O O . ILE A 1 106 ? -18.923 4.342 23.793 1.00 86.00 106 ILE A O 1
ATOM 826 N N . SER A 1 107 ? -16.769 3.670 23.883 1.00 79.56 107 SER A N 1
ATOM 827 C CA . SER A 1 107 ? -16.150 4.695 23.015 1.00 79.56 107 SER A CA 1
ATOM 828 C C . SER A 1 107 ? -15.732 5.973 23.756 1.00 79.56 107 SER A C 1
ATOM 830 O O . SER A 1 107 ? -15.981 6.141 24.946 1.00 79.56 107 SER A O 1
ATOM 832 N N . GLN A 1 108 ? -15.067 6.860 23.019 1.00 79.69 108 GLN A N 1
ATOM 833 C CA . GLN A 1 108 ? -14.622 8.191 23.425 1.00 79.69 108 GLN A CA 1
ATOM 834 C C . GLN A 1 108 ? -15.469 9.289 22.768 1.00 79.69 108 GLN A C 1
ATOM 836 O O . GLN A 1 108 ? -16.055 9.067 21.704 1.00 79.69 108 GLN A O 1
ATOM 841 N N . VAL A 1 109 ? -15.508 10.468 23.392 1.00 83.62 109 VAL A N 1
ATOM 842 C CA . VAL A 1 109 ? -16.085 11.696 22.826 1.00 83.62 109 VAL A CA 1
ATOM 843 C C . VAL A 1 109 ? -15.079 12.841 22.965 1.00 83.62 109 VAL A C 1
ATOM 845 O O . VAL A 1 109 ? -14.421 12.926 24.005 1.00 83.62 109 VAL A O 1
ATOM 848 N N . PRO A 1 110 ? -14.918 13.705 21.949 1.00 87.06 110 PRO A N 1
ATOM 849 C CA . PRO A 1 110 ? -14.052 14.870 22.068 1.00 87.06 110 PRO A CA 1
ATOM 850 C C . PRO A 1 110 ? -14.605 15.871 23.088 1.00 87.06 110 PRO A C 1
ATOM 852 O O . PRO A 1 110 ? -15.796 16.186 23.075 1.00 87.06 110 PRO A O 1
ATOM 855 N N . ASP A 1 111 ? -13.734 16.419 23.935 1.00 89.81 111 ASP A N 1
ATOM 856 C CA . ASP A 1 111 ? -14.079 17.605 24.716 1.00 89.81 111 ASP A CA 1
ATOM 857 C C . ASP A 1 111 ? -14.017 18.835 23.807 1.00 89.81 111 ASP A C 1
ATOM 859 O O . ASP A 1 111 ? -12.955 19.231 23.324 1.00 89.81 111 ASP A O 1
ATOM 863 N N . VAL A 1 112 ? -15.185 19.422 23.553 1.00 91.31 112 VAL A N 1
ATOM 864 C CA . VAL A 1 112 ? -15.345 20.592 22.685 1.00 91.31 112 VAL A CA 1
ATOM 865 C C . VAL A 1 112 ? -15.588 21.883 23.451 1.00 91.31 112 VAL A C 1
ATOM 867 O O . VAL A 1 112 ? -15.808 22.919 22.829 1.00 91.31 112 VAL A O 1
ATOM 870 N N . THR A 1 113 ? -15.547 21.848 24.785 1.00 91.75 113 THR A N 1
ATOM 871 C CA . THR A 1 113 ? -15.939 22.979 25.638 1.00 91.75 113 THR A CA 1
ATOM 872 C C . THR A 1 113 ? -15.188 24.250 25.252 1.00 91.75 113 THR A C 1
ATOM 874 O O . THR A 1 113 ? -15.813 25.291 25.049 1.00 91.75 113 THR A O 1
ATOM 877 N N . ALA A 1 114 ? -13.874 24.146 25.027 1.00 90.38 114 ALA A N 1
ATOM 878 C CA . ALA A 1 114 ? -13.027 25.268 24.630 1.00 90.38 114 ALA A CA 1
ATOM 879 C C . ALA A 1 114 ? -13.530 25.993 23.367 1.00 90.38 114 ALA A C 1
ATOM 881 O O . ALA A 1 114 ? -13.468 27.214 23.297 1.00 90.38 114 ALA A O 1
ATOM 882 N N . PHE A 1 115 ? -14.088 25.275 22.396 1.00 89.50 115 PHE A N 1
ATOM 883 C CA . PHE A 1 115 ? -14.567 25.835 21.128 1.00 89.50 115 PHE A CA 1
ATOM 884 C C . PHE A 1 115 ? -15.962 26.463 21.202 1.00 89.50 115 PHE A C 1
ATOM 886 O O . PHE A 1 115 ? -16.450 26.968 20.198 1.00 89.50 115 PHE A O 1
ATOM 893 N N . THR A 1 116 ? -16.627 26.365 22.354 1.00 85.00 116 THR A N 1
ATOM 894 C CA . THR A 1 116 ? -17.961 26.944 22.584 1.00 85.00 116 THR A CA 1
ATOM 895 C C . THR A 1 116 ? -17.916 28.222 23.417 1.00 85.00 116 THR A C 1
ATOM 897 O O . THR A 1 116 ? -18.941 28.880 23.592 1.00 85.00 116 THR A O 1
ATOM 900 N N . LEU A 1 117 ? -16.738 28.568 23.945 1.00 89.75 117 LEU A N 1
ATOM 901 C CA . LEU A 1 117 ? -16.543 29.740 24.786 1.00 89.75 117 LEU A CA 1
ATOM 902 C C . LEU A 1 117 ? -16.548 31.028 23.933 1.00 89.75 117 LEU A C 1
ATOM 904 O O . LEU A 1 117 ? -15.873 31.066 22.900 1.00 89.75 117 LEU A O 1
ATOM 908 N N . PRO A 1 118 ? -17.268 32.095 24.337 1.00 87.19 118 PRO A N 1
ATOM 909 C CA . PRO A 1 118 ? -17.326 33.359 23.591 1.00 87.19 118 PRO A CA 1
ATOM 910 C C . PRO A 1 118 ? -15.957 33.997 23.314 1.00 87.19 118 PRO A C 1
ATOM 912 O O . PRO A 1 118 ? -15.757 34.627 22.280 1.00 87.19 118 PRO A O 1
ATOM 915 N N . GLU A 1 119 ? -14.994 33.827 24.217 1.00 91.75 119 GLU A N 1
ATOM 916 C CA . GLU A 1 119 ? -13.630 34.342 24.079 1.00 91.75 119 GLU A CA 1
ATOM 917 C C . GLU A 1 119 ? -12.796 33.634 22.999 1.00 91.75 119 GLU A C 1
ATOM 919 O O . GLU A 1 119 ? -11.784 34.180 22.564 1.00 91.75 119 GLU A O 1
ATOM 924 N N . ASN A 1 120 ? -13.225 32.454 22.541 1.00 90.56 120 ASN A N 1
ATOM 925 C CA . ASN A 1 120 ? -12.513 31.646 21.548 1.00 90.56 120 ASN A CA 1
ATOM 926 C C . ASN A 1 120 ? -13.091 31.795 20.128 1.00 90.56 120 ASN A C 1
ATOM 928 O O . ASN A 1 120 ? -12.849 30.957 19.256 1.00 90.56 120 ASN A O 1
ATOM 932 N N . GLU A 1 121 ? -13.830 32.877 19.871 1.00 91.62 121 GLU A N 1
ATOM 933 C CA . GLU A 1 121 ? -14.317 33.214 18.535 1.00 91.62 121 GLU A CA 1
ATOM 934 C C . GLU A 1 121 ? -13.205 33.707 17.611 1.00 91.62 121 GLU A C 1
ATOM 936 O O . GLU A 1 121 ? -12.353 34.519 17.974 1.00 91.62 121 GLU A O 1
ATOM 941 N N . VAL A 1 122 ? -13.281 33.289 16.349 1.00 90.00 122 VAL A N 1
ATOM 942 C CA . VAL A 1 122 ? -12.398 33.767 15.287 1.00 90.00 122 VAL A CA 1
ATOM 943 C C . VAL A 1 122 ? -13.231 34.545 14.285 1.00 90.00 122 VAL A C 1
ATOM 945 O O . VAL A 1 122 ? -14.135 34.002 13.652 1.00 90.00 122 VAL A O 1
ATOM 948 N N . ASN A 1 123 ? -12.931 35.838 14.134 1.00 90.00 123 ASN A N 1
ATOM 949 C CA . ASN A 1 123 ? -13.681 36.758 13.270 1.00 90.00 123 ASN A CA 1
ATOM 950 C C . ASN A 1 123 ? -15.196 36.777 13.575 1.00 90.00 123 ASN A C 1
ATOM 952 O O . ASN A 1 123 ? -16.015 36.809 12.654 1.00 90.00 123 ASN A O 1
ATOM 956 N N . GLY A 1 124 ? -15.563 36.726 14.862 1.00 89.62 124 GLY A N 1
ATOM 957 C CA . GLY A 1 124 ? -16.960 36.730 15.321 1.00 89.62 124 GLY A CA 1
ATOM 958 C C . GLY A 1 124 ? -17.734 35.452 14.985 1.00 89.62 124 GLY A C 1
ATOM 959 O O . GLY A 1 124 ? -18.955 35.488 14.836 1.00 89.62 124 GLY A O 1
ATOM 960 N N . LYS A 1 125 ? -17.030 34.334 14.770 1.00 92.50 125 LYS A N 1
ATOM 961 C CA . LYS A 1 125 ? -17.620 33.018 14.516 1.00 92.50 125 LYS A CA 1
ATOM 962 C C . LYS A 1 125 ? -17.005 31.975 15.440 1.00 92.50 125 LYS A C 1
ATOM 964 O O . LYS A 1 125 ? -15.790 31.938 15.629 1.00 92.50 125 LYS A O 1
ATOM 969 N N . GLN A 1 126 ? -17.863 31.101 15.949 1.00 92.44 126 GLN A N 1
ATOM 970 C CA . GLN A 1 126 ? -17.471 29.918 16.709 1.00 92.44 126 GLN A CA 1
ATOM 971 C C . GLN A 1 126 ? -16.982 28.810 15.777 1.00 92.44 126 GLN A C 1
ATOM 973 O O . GLN A 1 126 ? -17.441 28.703 14.634 1.00 92.44 126 GLN A O 1
ATOM 978 N N . PHE A 1 127 ? -16.078 27.966 16.276 1.00 94.00 127 PHE A N 1
ATOM 979 C CA . PHE A 1 127 ? -15.599 26.811 15.523 1.00 94.00 127 PHE A CA 1
ATOM 980 C C . PHE A 1 127 ? -16.764 25.852 15.218 1.00 94.00 127 PHE A C 1
ATOM 982 O O . PHE A 1 127 ? -17.540 25.519 16.118 1.00 94.00 127 PHE A O 1
ATOM 989 N N . PRO A 1 128 ? -16.943 25.420 13.957 1.00 93.81 128 PRO A N 1
ATOM 990 C CA . PRO A 1 128 ? -18.131 24.677 13.572 1.00 93.81 128 PRO A CA 1
ATOM 991 C C . PRO A 1 128 ? -18.058 23.233 14.087 1.00 93.81 128 PRO A C 1
ATOM 993 O O . PRO A 1 128 ? -17.206 22.439 13.686 1.00 93.81 128 PRO A O 1
ATOM 996 N N . ILE A 1 129 ? -18.987 22.890 14.980 1.00 93.94 129 ILE A N 1
ATOM 997 C CA . ILE A 1 129 ? -19.062 21.587 15.650 1.00 93.94 129 ILE A CA 1
ATOM 998 C C . ILE A 1 129 ? -20.378 20.897 15.301 1.00 93.94 129 ILE A C 1
ATOM 1000 O O . ILE A 1 129 ? -21.448 21.506 15.269 1.00 93.94 129 ILE A O 1
ATOM 1004 N N . SER A 1 130 ? -20.298 19.600 15.027 1.00 92.00 130 SER A N 1
ATOM 1005 C CA . SER A 1 130 ? -21.443 18.752 14.732 1.00 92.00 130 SER A CA 1
ATOM 1006 C C . SER A 1 130 ? -22.196 18.361 16.007 1.00 92.00 130 SER A C 1
ATOM 1008 O O . SER A 1 130 ? -21.682 18.436 17.122 1.00 92.00 130 SER A O 1
ATOM 1010 N N . ARG A 1 131 ? -23.408 17.819 15.851 1.00 88.75 131 ARG A N 1
ATOM 1011 C CA . ARG A 1 131 ? -24.175 17.239 16.972 1.00 88.75 131 ARG A CA 1
ATOM 1012 C C . ARG A 1 131 ? -23.451 16.104 17.714 1.00 88.75 131 ARG A C 1
ATOM 1014 O O . ARG A 1 131 ? -23.901 15.702 18.778 1.00 88.75 131 ARG A O 1
ATOM 1021 N N . TRP A 1 132 ? -22.398 15.547 17.118 1.00 85.75 132 TRP A N 1
ATOM 1022 C CA . TRP A 1 132 ? -21.596 14.458 17.672 1.00 85.75 132 TRP A CA 1
ATOM 1023 C C . TRP A 1 132 ? -20.313 14.955 18.344 1.00 85.75 132 TRP A C 1
ATOM 1025 O O . TRP A 1 132 ? -19.426 14.150 18.599 1.00 85.75 132 TRP A O 1
ATOM 1035 N N . GLN A 1 133 ? -20.204 16.264 18.605 1.00 90.88 133 GLN A N 1
ATOM 1036 C CA . GLN A 1 133 ? -19.008 16.888 19.183 1.00 90.88 133 GLN A CA 1
ATOM 1037 C C . GLN A 1 133 ? -17.752 16.679 18.317 1.00 90.88 133 GLN A C 1
ATOM 1039 O O . GLN A 1 133 ? -16.638 16.610 18.821 1.00 90.88 133 GLN A O 1
ATOM 1044 N N . THR A 1 134 ? -17.935 16.597 16.996 1.00 92.94 134 THR A N 1
ATOM 1045 C CA . THR A 1 134 ? -16.850 16.501 16.008 1.00 92.94 134 THR A CA 1
ATOM 1046 C C . THR A 1 134 ? -16.754 17.767 15.162 1.00 92.94 134 THR A C 1
ATOM 1048 O O . THR A 1 134 ? -17.749 18.469 14.974 1.00 92.94 134 THR A O 1
ATOM 1051 N N . ALA A 1 135 ? -15.570 18.063 14.635 1.00 94.50 135 ALA A N 1
ATOM 1052 C CA . ALA A 1 135 ? -15.325 19.192 13.750 1.00 94.50 135 ALA A CA 1
ATOM 1053 C C . ALA A 1 13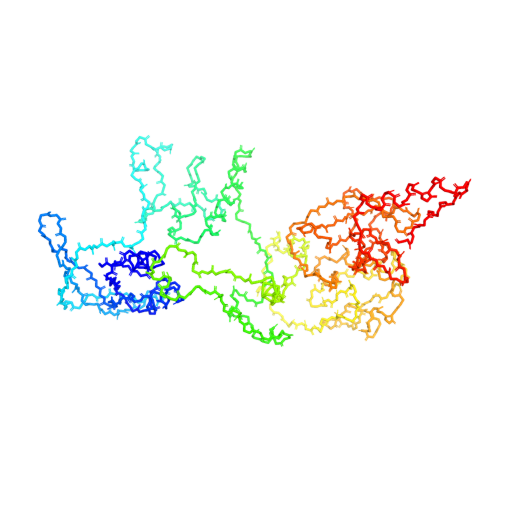5 ? -16.088 19.060 12.424 1.00 94.50 135 ALA A C 1
ATOM 1055 O O . ALA A 1 135 ? -16.056 18.015 11.771 1.00 94.50 135 ALA A O 1
ATOM 1056 N N . ILE A 1 136 ? -16.732 20.146 11.996 1.00 95.38 136 ILE A N 1
ATOM 1057 C CA . ILE A 1 136 ? -17.288 20.274 10.648 1.00 95.38 136 ILE A CA 1
ATOM 1058 C C . ILE A 1 136 ? -16.242 20.980 9.788 1.00 95.38 136 ILE A C 1
ATOM 1060 O O . ILE A 1 136 ? -15.955 22.159 9.974 1.00 95.38 136 ILE A O 1
ATOM 1064 N N . VAL A 1 137 ? -15.677 20.251 8.836 1.00 95.38 137 VAL A N 1
ATOM 1065 C CA . VAL A 1 137 ? -14.661 20.756 7.908 1.00 95.38 137 VAL A CA 1
ATOM 1066 C C . VAL A 1 137 ? -14.978 20.302 6.491 1.00 95.38 137 VAL A C 1
ATOM 1068 O O . VAL A 1 137 ? -15.739 19.354 6.287 1.00 95.38 137 VAL A O 1
ATOM 1071 N N . ASP A 1 138 ? -14.366 20.952 5.512 1.00 94.44 138 ASP A N 1
ATOM 1072 C CA . ASP A 1 138 ? -14.362 20.477 4.134 1.00 94.44 138 ASP A CA 1
ATOM 1073 C C . ASP A 1 138 ? -13.580 19.152 4.020 1.00 94.44 138 ASP A C 1
ATOM 1075 O O . ASP A 1 138 ? -12.417 19.070 4.407 1.00 94.44 138 ASP A O 1
ATOM 1079 N N . GLU A 1 139 ? -14.202 18.093 3.489 1.00 91.44 139 GLU A N 1
ATOM 1080 C CA . GLU A 1 139 ? -13.634 16.729 3.468 1.00 91.44 139 GLU A CA 1
ATOM 1081 C C . GLU A 1 139 ? -12.399 16.555 2.558 1.00 91.44 139 GLU A C 1
ATOM 1083 O O . GLU A 1 139 ? -11.687 15.538 2.633 1.00 91.44 139 GLU A O 1
ATOM 1088 N N . TYR A 1 140 ? -12.155 17.522 1.671 1.00 91.19 140 TYR A N 1
ATOM 1089 C CA . TYR A 1 140 ? -11.033 17.506 0.741 1.00 91.19 140 TYR A CA 1
ATOM 1090 C C . TYR A 1 140 ? -9.817 18.238 1.313 1.00 91.19 140 TYR A C 1
ATOM 1092 O O . TYR A 1 140 ? -8.696 17.750 1.195 1.00 91.19 140 TYR A O 1
ATOM 1100 N N . THR A 1 141 ? -10.044 19.368 1.976 1.00 94.56 141 THR A N 1
ATOM 1101 C CA . THR A 1 141 ? -8.998 20.269 2.478 1.00 94.56 141 THR A CA 1
ATOM 1102 C C . THR A 1 141 ? -8.782 20.184 3.985 1.00 94.56 141 THR A C 1
ATOM 1104 O O . THR A 1 141 ? -7.782 20.696 4.479 1.00 94.56 141 THR A O 1
ATOM 1107 N N . MET A 1 142 ? -9.707 19.566 4.726 1.00 96.62 142 MET A N 1
ATOM 1108 C CA . MET A 1 142 ? -9.780 19.589 6.194 1.00 96.62 142 MET A CA 1
ATOM 1109 C C . MET A 1 142 ? -9.953 20.997 6.788 1.00 96.62 142 MET A C 1
ATOM 1111 O O . MET A 1 142 ? -9.793 21.187 7.994 1.00 96.62 142 MET A O 1
ATOM 1115 N N . HIS A 1 143 ? -10.278 22.001 5.966 1.00 96.62 143 HIS A N 1
ATOM 1116 C CA . HIS A 1 143 ? -10.442 23.388 6.399 1.00 96.62 143 HIS A CA 1
ATOM 1117 C C . HIS A 1 143 ? -11.787 23.599 7.093 1.00 96.62 143 HIS A C 1
ATOM 1119 O O . HIS A 1 143 ? -12.825 23.158 6.601 1.00 96.62 143 HIS A O 1
ATOM 1125 N N . SER A 1 144 ? -11.789 24.312 8.220 1.00 94.69 144 SER A N 1
ATOM 1126 C CA . SER A 1 144 ? -13.014 24.602 8.984 1.00 94.69 144 SER A CA 1
ATOM 1127 C C . SER A 1 144 ? -13.832 25.773 8.433 1.00 94.69 144 SER A C 1
ATOM 1129 O O . SER A 1 144 ? -14.892 26.095 8.964 1.00 94.69 144 SER A O 1
ATOM 1131 N N . GLY A 1 145 ? -13.339 26.467 7.403 1.00 93.12 145 GLY A N 1
ATOM 1132 C CA . GLY A 1 145 ? -13.917 27.730 6.944 1.00 93.12 145 GLY A CA 1
ATOM 1133 C C . GLY A 1 145 ? -13.543 28.937 7.814 1.00 93.12 145 GLY A C 1
ATOM 1134 O O . GLY A 1 145 ? -13.989 30.049 7.521 1.00 93.12 145 GLY A O 1
ATOM 1135 N N . LEU A 1 146 ? -12.727 28.755 8.860 1.00 93.06 146 LEU A N 1
ATOM 1136 C CA . LEU A 1 146 ? -12.314 29.815 9.781 1.00 93.06 146 LEU A CA 1
ATOM 1137 C C . LEU A 1 146 ? -10.800 30.015 9.761 1.00 93.06 146 LEU A C 1
ATOM 1139 O O . LEU A 1 146 ? -10.045 29.154 10.209 1.00 93.06 146 LEU A O 1
ATOM 1143 N N . ALA A 1 147 ? -10.378 31.190 9.281 1.00 91.88 147 ALA A N 1
ATOM 1144 C CA . ALA A 1 147 ? -8.979 31.614 9.234 1.00 91.88 147 ALA A CA 1
ATOM 1145 C C . ALA A 1 147 ? -8.052 30.474 8.756 1.00 91.88 147 ALA A C 1
ATOM 1147 O O . ALA A 1 147 ? -8.302 29.864 7.718 1.00 91.88 147 ALA A O 1
ATOM 1148 N N . ASN A 1 148 ? -7.002 30.176 9.517 1.00 93.56 148 ASN A N 1
ATOM 1149 C CA . ASN A 1 148 ? -6.023 29.123 9.266 1.00 93.56 148 ASN A CA 1
ATOM 1150 C C . ASN A 1 148 ? -6.280 27.848 10.096 1.00 93.56 148 ASN A C 1
ATOM 1152 O O . ASN A 1 148 ? -5.325 27.164 10.461 1.00 93.56 148 ASN A O 1
ATOM 1156 N N . ILE A 1 149 ? -7.539 27.539 10.431 1.00 94.62 149 ILE A N 1
ATOM 1157 C CA . ILE A 1 149 ? -7.887 26.392 11.279 1.00 94.62 149 ILE A CA 1
ATOM 1158 C C . ILE A 1 149 ? -8.316 25.193 10.425 1.00 94.62 149 ILE A C 1
ATOM 1160 O O . ILE A 1 149 ? -9.189 25.294 9.561 1.00 94.62 149 ILE A O 1
ATOM 1164 N N . PHE A 1 150 ? -7.728 24.036 10.722 1.00 96.38 150 PHE A N 1
ATOM 1165 C CA . PHE A 1 150 ? -7.979 22.759 10.057 1.00 96.38 150 PHE A CA 1
ATOM 1166 C C . PHE A 1 150 ? -8.197 21.669 11.112 1.00 96.38 150 PHE A C 1
ATOM 1168 O O . PHE A 1 150 ? -7.635 21.752 12.204 1.00 96.38 150 PHE A O 1
ATOM 1175 N N . ALA A 1 151 ? -9.001 20.651 10.803 1.00 95.50 151 ALA A N 1
ATOM 1176 C CA . ALA A 1 151 ? -9.243 19.522 11.702 1.00 95.50 151 ALA A CA 1
ATOM 1177 C C . ALA A 1 151 ? -9.435 18.216 10.922 1.00 95.50 151 ALA A C 1
ATOM 1179 O O . ALA A 1 151 ? -10.020 18.214 9.846 1.00 95.50 151 ALA A O 1
ATOM 1180 N N . GLY A 1 152 ? -8.962 17.101 11.476 1.00 94.62 152 GLY A N 1
ATOM 1181 C CA . GLY A 1 152 ? -9.021 15.780 10.847 1.00 94.62 152 GLY A CA 1
ATOM 1182 C C . GLY A 1 152 ? -8.937 14.652 11.875 1.00 94.62 152 GLY A C 1
ATOM 1183 O O . GLY A 1 152 ? -8.877 14.909 13.081 1.00 94.62 152 GLY A O 1
ATOM 1184 N N . GLY A 1 153 ? -8.929 13.403 11.405 1.00 92.75 153 GLY A N 1
ATOM 1185 C CA . GLY A 1 153 ? -8.858 12.223 12.269 1.00 92.75 153 GLY A CA 1
ATOM 1186 C C . GLY A 1 153 ? -10.117 12.036 13.110 1.00 92.75 153 GLY A C 1
ATOM 1187 O O . GLY A 1 153 ? -11.208 12.438 12.704 1.00 92.75 153 GLY A O 1
ATOM 1188 N N . ASP A 1 154 ? -9.977 11.446 14.297 1.00 90.19 154 ASP A N 1
ATOM 1189 C CA . ASP A 1 154 ? -11.119 11.110 15.156 1.00 90.19 154 ASP A CA 1
ATOM 1190 C C . ASP A 1 154 ? -11.960 12.325 15.557 1.00 90.19 154 ASP A C 1
ATOM 1192 O O . ASP A 1 154 ? -13.178 12.217 15.702 1.00 90.19 154 ASP A O 1
ATOM 1196 N N . PHE A 1 155 ? -11.343 13.506 15.682 1.00 91.50 155 PHE A N 1
ATOM 1197 C CA . PHE A 1 155 ? -12.088 14.728 15.975 1.00 91.50 155 PHE A CA 1
ATOM 1198 C C . PHE A 1 155 ? -13.014 15.138 14.822 1.00 91.50 155 PHE A C 1
ATOM 1200 O O . PHE A 1 155 ? -13.989 15.836 15.060 1.00 91.50 155 PHE A O 1
ATOM 1207 N N . GLN A 1 156 ? -12.763 14.690 13.590 1.00 91.94 156 GLN A N 1
ATOM 1208 C CA . GLN A 1 156 ? -13.608 14.947 12.420 1.00 91.94 156 GLN A CA 1
ATOM 1209 C C . GLN A 1 156 ? -14.537 13.759 12.112 1.00 91.94 156 GLN A C 1
ATOM 1211 O O . GLN A 1 156 ? -15.741 13.947 11.930 1.00 91.94 156 GLN A O 1
ATOM 1216 N N . ARG A 1 157 ? -14.000 12.532 12.104 1.00 87.56 157 ARG A N 1
ATOM 1217 C CA . ARG A 1 157 ? -14.704 11.298 11.703 1.00 87.56 157 ARG A CA 1
ATOM 1218 C C . ARG A 1 157 ? -15.507 10.642 12.825 1.00 87.56 157 ARG A C 1
ATOM 1220 O O . ARG A 1 157 ? -16.428 9.875 12.545 1.00 87.56 157 ARG A O 1
ATOM 1227 N N . GLY A 1 158 ? -15.162 10.918 14.081 1.00 85.06 158 GLY A N 1
ATOM 1228 C CA . GLY A 1 158 ? -15.379 9.966 15.171 1.00 85.06 158 GLY A CA 1
ATOM 1229 C C . GLY A 1 158 ? -14.359 8.824 15.104 1.00 85.06 158 GLY A C 1
ATOM 1230 O O . GLY A 1 158 ? -13.469 8.851 14.262 1.00 85.06 158 GLY A O 1
ATOM 1231 N N . ALA A 1 159 ? -14.488 7.824 15.981 1.00 78.88 159 ALA A N 1
ATOM 1232 C CA . ALA A 1 159 ? -13.555 6.696 16.045 1.00 78.88 159 ALA A CA 1
ATOM 1233 C C . ALA A 1 159 ? -13.367 6.036 14.664 1.00 78.88 159 ALA A C 1
ATOM 1235 O O . ALA A 1 159 ? -14.293 5.410 14.138 1.00 78.88 159 ALA A O 1
ATOM 1236 N N . ALA A 1 160 ? -12.176 6.200 14.092 1.00 80.44 160 ALA A N 1
ATOM 1237 C CA . ALA A 1 160 ? -11.810 5.732 12.761 1.00 80.44 160 ALA A CA 1
ATOM 1238 C C . ALA A 1 160 ? -10.508 4.919 12.811 1.00 80.44 160 ALA A C 1
ATOM 1240 O O . ALA A 1 160 ? -9.911 4.707 13.868 1.00 80.44 160 ALA A O 1
ATOM 1241 N N . THR A 1 161 ? -10.056 4.418 11.662 1.00 83.44 161 THR A N 1
ATOM 1242 C CA . THR A 1 161 ? -8.757 3.739 11.593 1.00 83.44 161 THR A CA 1
ATOM 1243 C C . THR A 1 161 ? -7.610 4.751 11.642 1.00 83.44 161 THR A C 1
ATOM 1245 O O . THR A 1 161 ? -7.710 5.861 11.115 1.00 83.44 161 THR A O 1
ATOM 1248 N N . ALA A 1 162 ? -6.458 4.348 12.190 1.00 88.62 162 ALA A N 1
ATOM 1249 C CA . ALA A 1 162 ? -5.256 5.188 12.185 1.00 88.62 162 ALA A CA 1
ATOM 1250 C C . ALA A 1 162 ? -4.854 5.634 10.762 1.00 88.62 162 ALA A C 1
ATOM 1252 O O . ALA A 1 162 ? -4.356 6.739 10.568 1.00 88.62 162 ALA A O 1
ATOM 1253 N N . ILE A 1 163 ? -5.116 4.796 9.753 1.00 91.19 163 ILE A N 1
ATOM 1254 C CA . ILE A 1 163 ? -4.825 5.092 8.344 1.00 91.19 163 ILE A CA 1
ATOM 1255 C C . ILE A 1 163 ? -5.674 6.264 7.840 1.00 91.19 163 ILE A C 1
ATOM 1257 O O . ILE A 1 163 ? -5.155 7.136 7.145 1.00 91.19 163 ILE A O 1
ATOM 1261 N N . GLU A 1 164 ? -6.957 6.314 8.197 1.00 90.25 164 GLU A N 1
ATOM 1262 C CA . GLU A 1 164 ? -7.841 7.421 7.820 1.00 90.25 164 GLU A CA 1
ATOM 1263 C C . GLU A 1 164 ? -7.412 8.730 8.485 1.00 90.25 164 GLU A C 1
ATOM 1265 O O . GLU A 1 164 ? -7.351 9.759 7.814 1.00 90.25 164 GLU A O 1
ATOM 1270 N N . ALA A 1 165 ? -7.016 8.687 9.759 1.00 92.00 165 ALA A N 1
ATOM 1271 C CA . ALA A 1 165 ? -6.489 9.860 10.453 1.00 92.00 165 ALA A CA 1
ATOM 1272 C C . ALA A 1 165 ? -5.182 10.376 9.824 1.00 92.00 165 ALA A C 1
ATOM 1274 O O . ALA A 1 165 ? -5.015 11.581 9.628 1.00 92.00 165 ALA A O 1
ATOM 1275 N N . ILE A 1 166 ? -4.273 9.475 9.434 1.00 94.69 166 ILE A N 1
ATOM 1276 C CA . ILE A 1 166 ? -3.050 9.833 8.698 1.00 94.69 166 ILE A CA 1
ATOM 1277 C C . ILE A 1 166 ? -3.396 10.437 7.328 1.00 94.69 166 ILE A C 1
ATOM 1279 O O . ILE A 1 166 ? -2.758 11.403 6.902 1.00 94.69 166 ILE A O 1
ATOM 1283 N N . ALA A 1 167 ? -4.398 9.892 6.632 1.00 93.06 167 ALA A N 1
ATOM 1284 C CA . ALA A 1 167 ? -4.848 10.418 5.347 1.00 93.06 167 ALA A CA 1
ATOM 1285 C C . ALA A 1 167 ? -5.413 11.841 5.478 1.00 93.06 167 ALA A C 1
ATOM 1287 O O . ALA A 1 167 ? -5.078 12.703 4.664 1.00 93.06 167 ALA A O 1
ATOM 1288 N N . ASP A 1 168 ? -6.206 12.112 6.516 1.00 95.00 168 ASP A N 1
ATOM 1289 C CA . ASP A 1 168 ? -6.691 13.461 6.822 1.00 95.00 168 ASP A CA 1
ATOM 1290 C C . ASP A 1 168 ? -5.532 14.412 7.142 1.00 95.00 168 ASP A C 1
ATOM 1292 O O . ASP A 1 168 ? -5.490 15.527 6.626 1.00 95.00 168 ASP A O 1
ATOM 1296 N N . GLY A 1 169 ? -4.539 13.956 7.913 1.00 95.38 169 GLY A N 1
ATOM 1297 C CA . GLY A 1 169 ? -3.329 14.730 8.197 1.00 95.38 169 GLY A CA 1
ATOM 1298 C C . GLY A 1 169 ? -2.562 15.129 6.932 1.00 95.38 169 GLY A C 1
ATOM 1299 O O . GLY A 1 169 ? -2.131 16.275 6.810 1.00 95.38 169 GLY A O 1
ATOM 1300 N N . ARG A 1 170 ? -2.442 14.221 5.951 1.00 94.31 170 ARG A N 1
ATOM 1301 C CA . ARG A 1 170 ? -1.818 14.527 4.649 1.00 94.31 170 ARG A CA 1
ATOM 1302 C C . ARG A 1 170 ? -2.601 15.584 3.870 1.00 94.31 170 ARG A C 1
ATOM 1304 O O . ARG A 1 170 ? -2.000 16.550 3.408 1.00 94.31 170 ARG A O 1
ATOM 1311 N N . LYS A 1 171 ? -3.928 15.442 3.778 1.00 93.75 171 LYS A N 1
ATOM 1312 C CA . LYS A 1 171 ? -4.797 16.438 3.124 1.00 93.75 171 LYS A CA 1
ATOM 1313 C C . LYS A 1 171 ? -4.683 17.812 3.781 1.00 93.75 171 LYS A C 1
ATOM 1315 O O . LYS A 1 171 ? -4.530 18.815 3.090 1.00 93.75 171 LYS A O 1
ATOM 1320 N N . ALA A 1 172 ? -4.725 17.849 5.115 1.00 95.88 172 ALA A N 1
ATOM 1321 C CA . ALA A 1 172 ? -4.578 19.081 5.877 1.00 95.88 172 ALA A CA 1
ATOM 1322 C C . ALA A 1 172 ? -3.211 19.728 5.618 1.00 95.88 172 ALA A C 1
ATOM 1324 O O . ALA A 1 172 ? -3.149 20.928 5.387 1.00 95.88 172 ALA A O 1
ATOM 1325 N N . ALA A 1 173 ? -2.122 18.954 5.597 1.00 96.19 173 ALA A N 1
ATOM 1326 C CA . ALA A 1 173 ? -0.781 19.476 5.333 1.00 96.19 173 ALA A CA 1
ATOM 1327 C C . ALA A 1 173 ? -0.654 20.117 3.939 1.00 96.19 173 ALA A C 1
ATOM 1329 O O . ALA A 1 173 ? -0.101 21.213 3.812 1.00 96.19 173 ALA A O 1
ATOM 1330 N N . GLU A 1 174 ? -1.197 19.473 2.903 1.00 94.06 174 GLU A N 1
ATOM 1331 C CA . GLU A 1 174 ? -1.260 20.040 1.550 1.00 94.06 174 GLU A CA 1
ATOM 1332 C C . GLU A 1 174 ? -2.081 21.339 1.525 1.00 94.06 174 GLU A C 1
ATOM 1334 O O . GLU A 1 174 ? -1.617 22.359 1.009 1.00 94.06 174 GLU A O 1
ATOM 1339 N N . ALA A 1 175 ? -3.265 21.343 2.145 1.00 96.00 175 ALA A N 1
ATOM 1340 C CA . ALA A 1 175 ? -4.132 22.517 2.187 1.00 96.00 175 ALA A CA 1
ATOM 1341 C C . ALA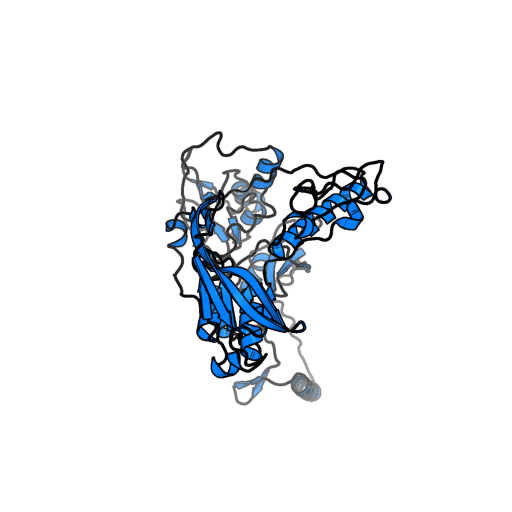 A 1 175 ? -3.533 23.680 2.993 1.00 96.00 175 ALA A C 1
ATOM 1343 O O . ALA A 1 175 ? -3.606 24.824 2.550 1.00 96.00 175 ALA A O 1
ATOM 1344 N N . ILE A 1 176 ? -2.894 23.399 4.132 1.00 97.25 176 ILE A N 1
ATOM 1345 C CA . ILE A 1 176 ? -2.175 24.386 4.950 1.00 97.25 176 ILE A CA 1
ATOM 1346 C C . ILE A 1 176 ? -1.035 25.008 4.141 1.00 97.25 176 ILE A C 1
ATOM 1348 O O . ILE A 1 176 ? -0.855 26.223 4.173 1.00 97.25 176 ILE A O 1
ATOM 1352 N N . THR A 1 177 ? -0.283 24.194 3.396 1.00 96.81 177 THR A N 1
ATOM 1353 C CA . THR A 1 177 ? 0.845 24.662 2.579 1.00 96.81 177 THR A CA 1
ATOM 1354 C C . THR A 1 177 ? 0.371 25.629 1.495 1.00 96.81 177 THR A C 1
ATOM 1356 O O . THR A 1 177 ? 0.905 26.730 1.371 1.00 96.81 177 THR A O 1
ATOM 1359 N N . GLU A 1 178 ? -0.665 25.260 0.741 1.00 95.00 178 GLU A N 1
ATOM 1360 C CA . GLU A 1 178 ? -1.261 26.126 -0.284 1.00 95.00 178 GLU A CA 1
ATOM 1361 C C . GLU A 1 178 ? -1.867 27.400 0.326 1.00 95.00 178 GLU A C 1
ATOM 1363 O O . GLU A 1 178 ? -1.637 28.504 -0.179 1.00 95.00 178 GLU A O 1
ATOM 1368 N N . TYR A 1 179 ? -2.561 27.274 1.462 1.00 95.75 179 TYR A N 1
ATOM 1369 C CA . TYR A 1 179 ? -3.177 28.405 2.152 1.00 95.75 179 TYR A CA 1
ATOM 1370 C C . TYR A 1 179 ? -2.130 29.413 2.639 1.00 95.75 179 TYR A C 1
ATOM 1372 O O . TYR A 1 179 ? -2.272 30.610 2.400 1.00 95.75 179 TYR A O 1
ATOM 1380 N N . LEU A 1 180 ? -1.057 28.947 3.286 1.00 95.56 180 LEU A N 1
ATOM 1381 C CA . LEU A 1 180 ? -0.020 29.818 3.841 1.00 95.56 180 LEU A CA 1
ATOM 1382 C C . LEU A 1 180 ? 0.884 30.428 2.765 1.00 95.56 180 LEU A C 1
ATOM 1384 O O . LEU A 1 180 ? 1.262 31.591 2.885 1.00 95.56 180 LEU A O 1
ATOM 1388 N N . LEU A 1 181 ? 1.244 29.666 1.727 1.00 96.25 181 LEU A N 1
ATOM 1389 C CA . LEU A 1 181 ? 2.183 30.132 0.701 1.00 96.25 181 LEU A CA 1
ATOM 1390 C C . LEU A 1 181 ? 1.511 30.942 -0.408 1.00 96.25 181 LEU A C 1
ATOM 1392 O O . LEU A 1 181 ? 2.143 31.828 -0.981 1.00 96.25 181 LEU A O 1
ATOM 1396 N N . LYS A 1 182 ? 0.258 30.624 -0.748 1.00 95.06 182 LYS A N 1
ATOM 1397 C CA . LYS A 1 182 ? -0.431 31.189 -1.918 1.00 95.06 182 LYS A CA 1
ATOM 1398 C C . LYS A 1 182 ? -1.759 31.867 -1.585 1.00 95.06 182 LYS A C 1
ATOM 1400 O O . LYS A 1 182 ? -2.342 32.491 -2.468 1.00 95.06 182 LYS A O 1
ATOM 1405 N N . GLY A 1 183 ? -2.250 31.762 -0.349 1.00 93.00 183 GLY A N 1
ATOM 1406 C CA . GLY A 1 183 ? -3.535 32.343 0.052 1.00 93.00 183 GLY A CA 1
ATOM 1407 C C . GLY A 1 183 ? -4.751 31.653 -0.574 1.00 93.00 183 GLY A C 1
ATOM 1408 O O . GLY A 1 183 ? -5.828 32.244 -0.608 1.00 93.00 183 GLY A O 1
ATOM 1409 N N . ILE A 1 184 ? -4.591 30.431 -1.096 1.00 93.00 184 ILE A N 1
ATOM 1410 C CA . ILE A 1 184 ? -5.661 29.662 -1.743 1.00 93.00 184 ILE A CA 1
ATOM 1411 C C . ILE A 1 184 ? -5.820 28.295 -1.084 1.00 93.00 184 ILE A C 1
ATOM 1413 O O . ILE A 1 184 ? -4.856 27.711 -0.600 1.00 93.00 184 ILE A O 1
ATOM 1417 N N . LEU A 1 185 ? -7.044 27.768 -1.092 1.00 91.94 185 LEU A N 1
ATOM 1418 C CA . LEU A 1 185 ? -7.312 26.382 -0.713 1.00 91.94 185 LEU A CA 1
ATOM 1419 C C . LEU A 1 185 ? -7.330 25.496 -1.963 1.00 91.94 185 LEU A C 1
ATOM 1421 O O . LEU A 1 185 ? -7.834 25.930 -3.009 1.00 91.94 185 LEU A O 1
ATOM 1425 N N . PRO A 1 186 ? -6.807 24.262 -1.880 1.00 88.00 186 PRO A N 1
ATOM 1426 C CA . PRO A 1 186 ? -6.824 23.354 -3.011 1.00 88.00 186 PRO A CA 1
ATOM 1427 C C . PRO A 1 186 ? -8.266 22.961 -3.344 1.00 88.00 186 PRO A C 1
ATOM 1429 O O . PRO A 1 186 ? -9.079 22.689 -2.464 1.00 88.00 186 PRO A O 1
ATOM 1432 N N . GLN A 1 187 ? -8.584 22.932 -4.635 1.00 83.38 187 GLN A N 1
ATOM 1433 C CA . GLN A 1 187 ? -9.907 22.538 -5.114 1.00 83.38 187 GLN A CA 1
ATOM 1434 C C . GLN A 1 187 ? -10.005 21.016 -5.245 1.00 83.38 187 GLN A C 1
ATOM 1436 O O . GLN A 1 187 ? -9.004 20.392 -5.622 1.00 83.38 187 GLN A O 1
ATOM 1441 N N . PRO A 1 188 ? -11.190 20.417 -5.004 1.00 80.94 188 PRO A N 1
ATOM 1442 C CA . PRO A 1 188 ? -11.416 18.996 -5.220 1.00 80.94 188 PRO A CA 1
ATOM 1443 C C . PRO A 1 188 ? -10.973 18.577 -6.620 1.00 80.94 188 PRO A C 1
ATOM 1445 O O . PRO A 1 188 ? -11.545 18.999 -7.627 1.00 80.94 188 PRO A O 1
ATOM 1448 N N . ARG A 1 189 ? -9.936 17.740 -6.698 1.00 77.19 189 ARG A N 1
ATOM 1449 C CA . ARG A 1 189 ? -9.442 17.229 -7.975 1.00 77.19 189 ARG A CA 1
ATOM 1450 C C . ARG A 1 189 ? -10.192 15.952 -8.334 1.00 77.19 189 ARG A C 1
ATOM 1452 O O . ARG A 1 189 ? -10.149 14.967 -7.599 1.00 77.19 189 ARG A O 1
ATOM 1459 N N . PHE A 1 190 ? -10.844 15.943 -9.495 1.00 84.00 190 PHE A N 1
ATOM 1460 C CA . PHE A 1 190 ? -11.323 14.698 -10.094 1.00 84.00 190 PHE A CA 1
ATOM 1461 C C . PHE A 1 190 ? -10.118 13.800 -10.381 1.00 84.00 190 PHE A C 1
ATOM 1463 O O . PHE A 1 190 ? -9.212 14.217 -11.088 1.00 84.00 190 PHE A O 1
ATOM 1470 N N . LEU A 1 191 ? -10.092 12.583 -9.839 1.00 85.19 191 LEU A N 1
ATOM 1471 C CA . LEU A 1 191 ? -9.041 11.607 -10.122 1.00 85.19 191 LEU A CA 1
ATOM 1472 C C . LEU A 1 191 ? -9.630 10.462 -10.937 1.00 85.19 191 LEU A C 1
ATOM 1474 O O . LEU A 1 191 ? -10.415 9.656 -10.429 1.00 85.19 191 LEU A O 1
ATOM 1478 N N . PHE A 1 192 ? -9.218 10.358 -12.197 1.00 87.69 192 PHE A N 1
ATOM 1479 C CA . PHE A 1 192 ? -9.604 9.230 -13.026 1.00 87.69 192 PHE A CA 1
ATOM 1480 C C . PHE A 1 192 ? -8.828 7.989 -12.587 1.00 87.69 192 PHE A C 1
ATOM 1482 O O . PHE A 1 192 ? -7.604 7.949 -12.656 1.00 87.69 192 PHE A O 1
ATOM 1489 N N . ASN A 1 193 ? -9.533 6.939 -12.177 1.00 85.50 193 ASN A N 1
ATOM 1490 C CA . ASN A 1 193 ? -8.935 5.634 -11.922 1.00 85.50 193 ASN A CA 1
ATOM 1491 C C . ASN A 1 193 ? -9.705 4.565 -12.692 1.00 85.50 193 ASN A C 1
ATOM 1493 O O . ASN A 1 193 ? -10.910 4.384 -12.500 1.00 85.50 193 ASN A O 1
ATOM 1497 N N . SER A 1 194 ? -8.991 3.830 -13.548 1.00 80.25 194 SER A N 1
ATOM 1498 C CA . SER A 1 194 ? -9.554 2.659 -14.214 1.00 80.25 194 SER A CA 1
ATOM 1499 C C . SER A 1 194 ? -9.639 1.515 -13.209 1.00 80.25 194 SER A C 1
ATOM 1501 O O . SER A 1 194 ? -8.622 0.976 -12.772 1.00 80.25 194 SER A O 1
ATOM 1503 N N . LYS A 1 195 ? -10.863 1.184 -12.802 1.00 80.44 195 LYS A N 1
ATOM 1504 C CA . LYS A 1 195 ? -11.173 0.144 -11.819 1.00 80.44 195 LYS A CA 1
ATOM 1505 C C . LYS A 1 195 ? -12.133 -0.871 -12.423 1.00 80.44 195 LYS A C 1
ATOM 1507 O O . LYS A 1 195 ? -13.103 -0.477 -13.072 1.00 80.44 195 LYS A O 1
ATOM 1512 N N . LYS A 1 196 ? -11.877 -2.160 -12.170 1.00 79.00 196 LYS A N 1
ATOM 1513 C CA . LYS A 1 196 ? -12.771 -3.261 -12.572 1.00 79.00 196 LYS A CA 1
ATOM 1514 C C . LYS A 1 196 ? -14.106 -3.199 -11.824 1.00 79.00 196 LYS A C 1
ATOM 1516 O O . LYS A 1 196 ? -15.138 -3.487 -12.411 1.00 79.00 196 LYS A O 1
ATOM 1521 N N . ALA A 1 197 ? -14.078 -2.769 -10.562 1.00 82.56 197 ALA A N 1
ATOM 1522 C CA . ALA A 1 197 ? -15.263 -2.520 -9.752 1.00 82.56 197 ALA A CA 1
ATOM 1523 C C . ALA A 1 197 ? -14.978 -1.488 -8.645 1.00 82.56 197 ALA A C 1
ATOM 1525 O O . ALA A 1 197 ? -13.833 -1.069 -8.462 1.00 82.56 197 ALA A O 1
ATOM 1526 N N . ASN A 1 198 ? -16.018 -1.052 -7.926 1.00 80.56 198 ASN A N 1
ATOM 1527 C CA . ASN A 1 198 ? -15.888 -0.113 -6.804 1.00 80.56 198 ASN A CA 1
ATOM 1528 C C . ASN A 1 198 ? -15.389 -0.792 -5.527 1.00 80.56 198 ASN A C 1
ATOM 1530 O O . ASN A 1 198 ? -14.622 -0.185 -4.783 1.00 80.56 198 ASN A O 1
ATOM 1534 N N . LYS A 1 199 ? -15.811 -2.036 -5.286 1.00 84.38 199 LYS A N 1
ATOM 1535 C CA . LYS A 1 199 ? -15.357 -2.862 -4.167 1.00 84.38 199 LYS A CA 1
ATOM 1536 C C . LYS A 1 199 ? -14.707 -4.128 -4.702 1.00 84.38 199 LYS A C 1
ATOM 1538 O O . LYS A 1 199 ? -15.071 -4.620 -5.765 1.00 84.38 199 LYS A O 1
ATOM 1543 N N . VAL A 1 200 ? -13.773 -4.682 -3.935 1.00 82.12 200 VAL A N 1
ATOM 1544 C CA . VAL A 1 200 ? -13.115 -5.953 -4.281 1.00 82.12 200 VAL A CA 1
ATOM 1545 C C . VAL A 1 200 ? -14.133 -7.093 -4.374 1.00 82.12 200 VAL A C 1
ATOM 1547 O O . VAL A 1 200 ? -14.036 -7.912 -5.279 1.00 82.12 200 VAL A O 1
ATOM 1550 N N . ALA A 1 201 ? -15.148 -7.094 -3.503 1.00 84.94 201 ALA A N 1
ATOM 1551 C CA . ALA A 1 201 ? -16.234 -8.078 -3.515 1.00 84.94 201 ALA A CA 1
ATOM 1552 C C . ALA A 1 201 ? -17.048 -8.090 -4.824 1.00 84.94 201 ALA A C 1
ATOM 1554 O O . ALA A 1 201 ? -17.653 -9.104 -5.154 1.00 84.94 201 ALA A O 1
ATOM 1555 N N . ASP A 1 202 ? -17.032 -6.984 -5.573 1.00 87.31 202 ASP A N 1
ATOM 1556 C CA . ASP A 1 202 ? -17.752 -6.838 -6.839 1.00 87.31 202 ASP A CA 1
ATOM 1557 C C . ASP A 1 202 ? -16.879 -7.230 -8.052 1.00 87.31 202 ASP A C 1
ATOM 1559 O O . ASP A 1 202 ? -17.348 -7.225 -9.192 1.00 87.31 202 ASP A O 1
ATOM 1563 N N . VAL A 1 203 ? -15.590 -7.533 -7.849 1.00 85.75 203 VAL A N 1
ATOM 1564 C CA . VAL A 1 203 ? -14.697 -7.995 -8.921 1.00 85.75 203 VAL A CA 1
ATOM 1565 C C . VAL A 1 203 ? -15.008 -9.458 -9.232 1.00 85.75 203 VAL A C 1
ATOM 1567 O O . VAL A 1 203 ? -15.087 -10.293 -8.334 1.00 85.75 203 VAL A O 1
ATOM 1570 N N . SER A 1 204 ? -15.153 -9.783 -10.519 1.00 86.62 204 SER A N 1
ATOM 1571 C CA . SER A 1 204 ? -15.447 -11.150 -10.958 1.00 86.62 204 SER A CA 1
ATOM 1572 C C . SER A 1 204 ? -14.396 -12.152 -10.446 1.00 86.62 204 SER A C 1
ATOM 1574 O O . SER A 1 204 ? -13.202 -11.932 -10.671 1.00 86.62 204 SER A O 1
ATOM 1576 N N . PRO A 1 205 ? -14.809 -13.285 -9.840 1.00 86.00 205 PRO A N 1
ATOM 1577 C CA . PRO A 1 205 ? -13.891 -14.340 -9.409 1.00 86.00 205 PRO A CA 1
ATOM 1578 C C . PRO A 1 205 ? -12.989 -14.888 -10.524 1.00 86.00 205 PRO A C 1
ATOM 1580 O O . PRO A 1 205 ? -11.864 -15.295 -10.236 1.00 86.00 205 PRO A O 1
ATOM 1583 N N . ALA A 1 206 ? -13.442 -14.836 -11.783 1.00 85.69 206 ALA A N 1
ATOM 1584 C CA . ALA A 1 206 ? -12.682 -15.284 -12.951 1.00 85.69 206 ALA A CA 1
ATOM 1585 C C . ALA A 1 206 ? -11.348 -14.532 -13.121 1.00 85.69 206 ALA A C 1
ATOM 1587 O O . ALA A 1 206 ? -10.372 -15.086 -13.615 1.00 85.69 206 ALA A O 1
ATOM 1588 N N . GLU A 1 207 ? -11.271 -13.281 -12.655 1.00 79.62 207 GLU A N 1
ATOM 1589 C CA . GLU A 1 207 ? -10.042 -12.477 -12.692 1.00 79.62 207 GLU A CA 1
ATOM 1590 C C . GLU A 1 207 ? -8.931 -13.045 -11.791 1.00 79.62 207 GLU A C 1
ATOM 1592 O O . GLU A 1 207 ? -7.767 -12.673 -11.940 1.00 79.62 207 GLU A O 1
ATOM 1597 N N . TYR A 1 208 ? -9.279 -13.940 -10.860 1.00 82.88 208 TYR A N 1
ATOM 1598 C CA . TYR A 1 208 ? -8.356 -14.530 -9.893 1.00 82.88 208 TYR A CA 1
ATOM 1599 C C . TYR A 1 208 ? -8.043 -16.010 -10.159 1.00 82.88 208 TYR A C 1
ATOM 1601 O O . TYR A 1 208 ? -7.204 -16.575 -9.462 1.00 82.88 208 TYR A O 1
ATOM 1609 N N . GLU A 1 209 ? -8.673 -16.644 -11.155 1.00 85.31 209 GLU A N 1
ATOM 1610 C CA . GLU A 1 209 ? -8.506 -18.080 -11.450 1.00 85.31 209 GLU A CA 1
ATOM 1611 C C . GLU A 1 209 ? -7.079 -18.461 -11.858 1.00 85.31 209 GLU A C 1
ATOM 1613 O O . GLU A 1 209 ? -6.643 -19.584 -11.620 1.00 85.31 209 GLU A O 1
ATOM 1618 N N . ILE A 1 210 ? -6.329 -17.512 -12.421 1.00 80.31 210 ILE A N 1
ATOM 1619 C CA . ILE A 1 210 ? -4.924 -17.700 -12.807 1.00 80.31 210 ILE A CA 1
ATOM 1620 C C . ILE A 1 210 ? -3.978 -17.841 -11.606 1.00 80.31 210 ILE A C 1
ATOM 1622 O O . ILE A 1 210 ? -2.829 -18.246 -11.777 1.00 80.31 210 ILE A O 1
ATOM 1626 N N . TYR A 1 211 ? -4.431 -17.492 -10.398 1.00 83.25 211 TYR A N 1
ATOM 1627 C CA . TYR A 1 211 ? -3.624 -17.558 -9.187 1.00 83.25 211 TYR A CA 1
ATOM 1628 C C . TYR A 1 211 ? -3.969 -18.803 -8.370 1.00 83.25 211 TYR A C 1
ATOM 1630 O O . TYR A 1 211 ? -5.130 -19.099 -8.084 1.00 83.25 211 TYR A O 1
ATOM 1638 N N . SER A 1 212 ? -2.937 -19.514 -7.921 1.00 84.69 212 SER A N 1
ATOM 1639 C CA . SER A 1 212 ? -3.096 -20.641 -7.006 1.00 84.69 212 SER A CA 1
ATOM 1640 C C . SER A 1 212 ? -3.630 -20.168 -5.653 1.00 84.69 212 SER A C 1
ATOM 1642 O O . SER A 1 212 ? -3.025 -19.313 -5.000 1.00 84.69 212 SER A O 1
ATOM 1644 N N . LYS A 1 213 ? -4.737 -20.759 -5.195 1.00 86.31 213 LYS A N 1
ATOM 1645 C CA . LYS A 1 213 ? -5.269 -20.502 -3.853 1.00 86.31 213 LYS A CA 1
ATOM 1646 C C . LYS A 1 213 ? -4.372 -21.166 -2.811 1.00 86.31 213 LYS A C 1
ATOM 1648 O O . LYS A 1 213 ? -4.110 -22.361 -2.892 1.00 86.31 213 LYS A O 1
ATOM 1653 N N . SER A 1 214 ? -3.955 -20.392 -1.815 1.00 86.31 214 SER A N 1
ATOM 1654 C CA . SER A 1 214 ? -3.237 -20.888 -0.639 1.00 86.31 214 SER A CA 1
ATOM 1655 C C . SER A 1 214 ? -3.945 -20.409 0.626 1.00 86.31 214 SER A C 1
ATOM 1657 O O . SER A 1 214 ? -4.286 -19.217 0.697 1.00 86.31 214 SER A O 1
ATOM 1659 N N . PRO A 1 215 ? -4.159 -21.287 1.625 1.00 88.38 215 PRO A N 1
ATOM 1660 C CA . PRO A 1 215 ? -4.665 -20.864 2.921 1.00 88.38 215 PRO A CA 1
ATOM 1661 C C . PRO A 1 215 ? -3.679 -19.896 3.583 1.00 88.38 215 PRO A C 1
ATOM 1663 O O . PRO A 1 215 ? -2.476 -19.930 3.310 1.00 88.38 215 PRO A O 1
ATOM 1666 N N . ARG A 1 216 ? -4.206 -19.016 4.439 1.00 89.88 216 ARG A N 1
ATOM 1667 C CA . ARG A 1 216 ? -3.382 -18.164 5.299 1.00 89.88 216 ARG A CA 1
ATOM 1668 C C . ARG A 1 216 ? -2.739 -19.025 6.382 1.00 89.88 216 ARG A C 1
ATOM 1670 O O . ARG A 1 216 ? -3.424 -19.846 6.989 1.00 89.88 216 ARG A O 1
ATOM 1677 N N . ILE A 1 217 ? -1.445 -18.830 6.617 1.00 90.81 217 ILE A N 1
ATOM 1678 C CA . ILE A 1 217 ? -0.756 -19.450 7.751 1.00 90.81 217 ILE A CA 1
ATOM 1679 C C . ILE A 1 217 ? -1.358 -18.881 9.039 1.00 90.81 217 ILE A C 1
ATOM 1681 O O . ILE A 1 217 ? -1.505 -17.670 9.178 1.00 90.81 217 ILE A O 1
ATOM 1685 N N . ARG A 1 218 ? -1.746 -19.748 9.978 1.00 90.44 218 ARG A N 1
ATOM 1686 C CA . ARG A 1 218 ? -2.234 -19.298 11.287 1.00 90.44 218 ARG A CA 1
ATOM 1687 C C . ARG A 1 218 ? -1.081 -18.652 12.060 1.00 90.44 218 ARG A C 1
ATOM 1689 O O . ARG A 1 218 ? 0.016 -19.212 12.069 1.00 90.44 218 ARG A O 1
ATOM 1696 N N . MET A 1 219 ? -1.334 -17.507 12.697 1.00 91.94 219 MET A N 1
ATOM 1697 C CA . MET A 1 219 ? -0.341 -16.838 13.538 1.00 91.94 219 MET A CA 1
ATOM 1698 C C . MET A 1 219 ? 0.101 -17.792 14.659 1.00 91.94 219 MET A C 1
ATOM 1700 O O . MET A 1 219 ? -0.756 -18.339 15.356 1.00 91.94 219 MET A O 1
ATOM 1704 N N . PRO A 1 220 ? 1.407 -18.072 14.813 1.00 92.88 220 PRO A N 1
ATOM 1705 C CA . PRO A 1 220 ? 1.888 -18.836 15.950 1.00 92.88 220 PRO A CA 1
ATOM 1706 C C . PRO A 1 220 ? 1.643 -18.055 17.243 1.00 92.88 220 PRO A C 1
ATOM 1708 O O . PRO A 1 220 ? 2.061 -16.908 17.366 1.00 92.88 220 PRO A O 1
ATOM 1711 N N . GLU A 1 221 ? 1.003 -18.694 18.215 1.00 92.75 221 GLU A N 1
ATOM 1712 C CA . GLU A 1 221 ? 0.644 -18.076 19.495 1.00 92.75 221 GLU A CA 1
ATOM 1713 C C . GLU A 1 221 ? 1.340 -18.793 20.668 1.00 92.75 221 GLU A C 1
ATOM 1715 O O . GLU A 1 221 ? 1.887 -19.903 20.537 1.00 92.75 221 GLU A O 1
ATOM 1720 N N . ILE A 1 222 ? 1.388 -18.144 21.830 1.00 93.12 222 ILE A N 1
ATOM 1721 C CA . ILE A 1 222 ? 1.654 -18.818 23.112 1.00 93.12 222 ILE A CA 1
ATOM 1722 C C . ILE A 1 222 ? 0.472 -19.719 23.503 1.00 93.12 222 ILE A C 1
ATOM 1724 O O . ILE A 1 222 ? -0.604 -19.656 22.914 1.00 93.12 222 ILE A O 1
ATOM 1728 N N . ASP A 1 223 ? 0.673 -20.604 24.477 1.00 92.94 223 ASP A N 1
ATOM 1729 C CA . ASP A 1 223 ? -0.426 -21.421 24.980 1.00 92.94 223 ASP A CA 1
ATOM 1730 C C . ASP A 1 223 ? -1.447 -20.567 25.749 1.00 92.94 223 ASP A C 1
ATOM 1732 O O . ASP A 1 223 ? -1.122 -19.546 26.359 1.00 92.94 223 ASP A O 1
ATOM 1736 N N . LEU A 1 224 ? -2.699 -21.021 25.743 1.00 90.31 224 LEU A N 1
ATOM 1737 C CA . LEU A 1 224 ? -3.815 -20.293 26.334 1.00 90.31 224 LEU A CA 1
ATOM 1738 C C . LEU A 1 224 ? -3.659 -20.070 27.849 1.00 90.31 224 LEU A C 1
ATOM 1740 O O . LEU A 1 224 ? -4.082 -19.034 28.358 1.00 90.31 224 LEU A O 1
ATOM 1744 N N . ALA A 1 225 ? -3.070 -21.020 28.583 1.00 90.31 225 ALA A N 1
ATOM 1745 C CA . ALA A 1 225 ? -2.889 -20.881 30.028 1.00 90.31 225 ALA A CA 1
ATOM 1746 C C . ALA A 1 225 ? -1.901 -19.750 30.350 1.00 90.31 225 ALA A C 1
ATOM 1748 O O . ALA A 1 225 ? -2.158 -18.938 31.243 1.00 90.31 225 ALA A O 1
ATOM 1749 N N . THR A 1 226 ? -0.823 -19.637 29.573 1.00 91.12 226 THR A N 1
ATOM 1750 C CA . THR A 1 226 ? 0.124 -18.520 29.652 1.00 91.12 226 THR A CA 1
ATOM 1751 C C . THR A 1 226 ? -0.509 -17.204 29.186 1.00 91.12 226 THR A C 1
ATOM 1753 O O . THR A 1 226 ? -0.361 -16.187 29.864 1.00 91.12 226 THR A O 1
ATOM 1756 N N . ALA A 1 227 ? -1.277 -17.201 28.089 1.00 89.19 227 ALA A N 1
ATOM 1757 C CA . ALA A 1 227 ? -1.951 -15.995 27.577 1.00 89.19 227 ALA A CA 1
ATOM 1758 C C . ALA A 1 227 ? -2.944 -15.380 28.578 1.00 89.19 227 ALA A C 1
ATOM 1760 O O . ALA A 1 227 ? -3.054 -14.156 28.684 1.00 89.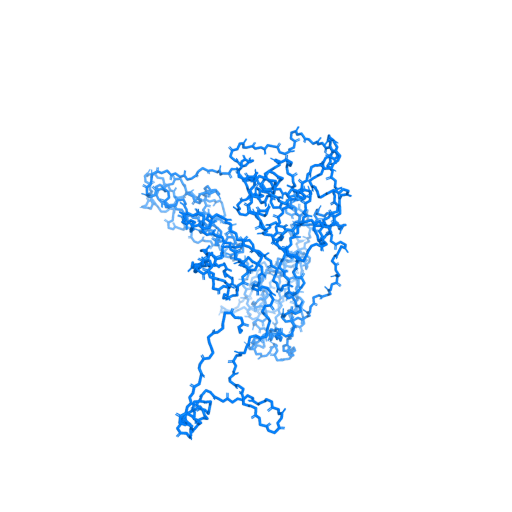19 227 ALA A O 1
ATOM 1761 N N . ARG A 1 228 ? -3.639 -16.235 29.340 1.00 91.00 228 ARG A N 1
ATOM 1762 C CA . ARG A 1 228 ? -4.598 -15.842 30.382 1.00 91.00 228 ARG A CA 1
ATOM 1763 C C . ARG A 1 228 ? -3.951 -15.343 31.672 1.00 91.00 228 ARG A C 1
ATOM 1765 O O . ARG A 1 228 ? -4.660 -14.794 32.499 1.00 91.00 228 ARG A O 1
ATOM 1772 N N . SER A 1 229 ? -2.659 -15.578 31.893 1.00 91.00 229 SER A N 1
ATOM 1773 C CA . SER A 1 229 ? -1.997 -15.316 33.185 1.00 91.00 229 SER A CA 1
ATOM 1774 C C . SER A 1 229 ? -0.817 -14.351 33.096 1.00 91.00 229 SER A C 1
ATOM 1776 O O . SER A 1 229 ? -0.233 -13.989 34.116 1.00 91.00 229 SER A O 1
ATOM 1778 N N . THR A 1 230 ? -0.455 -13.916 31.887 1.00 91.69 230 THR A N 1
ATOM 1779 C CA . THR A 1 230 ? 0.708 -13.061 31.645 1.00 91.69 230 THR A CA 1
ATOM 1780 C C . THR A 1 230 ? 0.373 -11.915 30.696 1.00 91.69 230 THR A C 1
ATOM 1782 O O . THR A 1 230 ? -0.593 -11.968 29.940 1.00 91.69 230 THR A O 1
ATOM 1785 N N . PHE A 1 231 ? 1.206 -10.874 30.723 1.00 93.06 231 PHE A N 1
ATOM 1786 C CA . PHE A 1 231 ? 1.181 -9.761 29.767 1.00 93.06 231 PHE A CA 1
ATOM 1787 C C . PHE A 1 231 ? 2.185 -9.954 28.619 1.00 93.06 231 PHE A C 1
ATOM 1789 O O . PHE A 1 231 ? 2.536 -8.998 27.931 1.00 93.06 231 PHE A O 1
ATOM 1796 N N . THR A 1 232 ? 2.693 -11.174 28.438 1.00 92.56 232 THR A N 1
ATOM 1797 C CA . THR A 1 232 ? 3.581 -11.499 27.321 1.00 92.56 232 THR A CA 1
ATOM 1798 C C . THR A 1 232 ? 2.812 -11.398 26.007 1.00 92.56 232 THR A C 1
ATOM 1800 O O . THR A 1 232 ? 1.627 -11.724 25.946 1.00 92.56 232 THR A O 1
ATOM 1803 N N . GLU A 1 233 ? 3.493 -10.939 24.958 1.00 91.12 233 GLU A N 1
ATOM 1804 C CA . GLU A 1 233 ? 2.930 -10.871 23.613 1.00 91.12 233 GLU A CA 1
ATOM 1805 C C . GLU A 1 233 ? 2.388 -12.246 23.194 1.00 91.12 233 GLU A C 1
ATOM 1807 O O . GLU A 1 233 ? 3.089 -13.259 23.267 1.00 91.12 233 GLU A O 1
ATOM 1812 N N . VAL A 1 234 ? 1.105 -12.283 22.822 1.00 90.00 234 VAL A N 1
ATOM 1813 C CA . VAL A 1 234 ? 0.410 -13.539 22.509 1.00 90.00 234 VAL A CA 1
ATOM 1814 C C . VAL A 1 234 ? 0.870 -14.077 21.158 1.00 90.00 234 VAL A C 1
ATOM 1816 O O . VAL A 1 234 ? 1.112 -15.277 21.017 1.00 90.00 234 VAL A O 1
ATOM 1819 N N . GLU A 1 235 ? 1.016 -13.185 20.182 1.00 91.75 235 GLU A N 1
ATOM 1820 C CA . GLU A 1 235 ? 1.465 -13.490 18.830 1.00 91.75 235 GLU A CA 1
ATOM 1821 C C . GLU A 1 235 ? 2.995 -13.582 18.795 1.00 91.75 235 GLU A C 1
ATOM 1823 O O . GLU A 1 235 ? 3.700 -12.651 19.162 1.00 91.75 235 GLU A O 1
ATOM 1828 N N . LYS A 1 236 ? 3.544 -14.704 18.327 1.00 93.12 236 LYS A N 1
ATOM 1829 C CA . LYS A 1 236 ? 5.003 -14.904 18.222 1.00 93.12 236 LYS A CA 1
ATOM 1830 C C . LYS A 1 236 ? 5.591 -14.375 16.913 1.00 93.12 236 LYS A C 1
ATOM 1832 O O . LYS A 1 236 ? 6.800 -14.465 16.701 1.00 93.12 236 LYS A O 1
ATOM 1837 N N . GLY A 1 237 ? 4.739 -13.893 16.011 1.00 93.75 237 GLY A N 1
ATOM 1838 C CA . GLY A 1 237 ? 5.108 -13.574 14.640 1.00 93.75 237 GLY A CA 1
ATOM 1839 C C . GLY A 1 237 ? 5.415 -14.814 13.793 1.00 93.75 237 GLY A C 1
ATOM 1840 O O . GLY A 1 237 ? 5.341 -15.966 14.230 1.00 93.75 237 GLY A O 1
ATOM 1841 N N . TYR A 1 238 ? 5.758 -14.569 12.531 1.00 95.06 238 TYR A N 1
ATOM 1842 C CA . TYR A 1 238 ? 6.155 -15.614 11.593 1.00 95.06 238 TYR A CA 1
ATOM 1843 C C . TYR A 1 238 ? 7.666 -15.852 11.619 1.00 95.06 238 TYR A C 1
ATOM 1845 O O . TYR A 1 238 ? 8.454 -14.915 11.718 1.00 95.06 238 TYR A O 1
ATOM 1853 N N . SER A 1 239 ? 8.078 -17.107 11.416 1.00 95.00 239 SER A N 1
ATOM 1854 C CA . SER A 1 239 ? 9.455 -17.399 10.999 1.00 95.00 239 SER A CA 1
ATOM 1855 C C . SER A 1 239 ? 9.748 -16.784 9.626 1.00 95.00 239 SER A C 1
ATOM 1857 O O . SER A 1 239 ? 8.833 -16.552 8.834 1.00 95.00 239 SER A O 1
ATOM 1859 N N . GLU A 1 240 ? 11.024 -16.582 9.291 1.00 93.69 240 GLU A N 1
ATOM 1860 C CA . GLU A 1 240 ? 11.429 -16.023 7.994 1.00 93.69 240 GLU A CA 1
ATOM 1861 C C . GLU A 1 240 ? 10.818 -16.788 6.804 1.00 93.69 240 GLU A C 1
ATOM 1863 O O . GLU A 1 240 ? 10.308 -16.182 5.861 1.00 93.69 240 GLU A O 1
ATOM 1868 N N . LEU A 1 241 ? 10.803 -18.124 6.867 1.00 93.00 241 LEU A N 1
ATOM 1869 C CA . LEU A 1 241 ? 10.216 -18.969 5.823 1.00 93.00 241 LEU A CA 1
ATOM 1870 C C . LEU A 1 241 ? 8.705 -18.751 5.687 1.00 93.00 241 LEU A C 1
ATOM 1872 O O . LEU A 1 241 ? 8.198 -18.648 4.570 1.00 93.00 241 LEU A O 1
ATOM 1876 N N . GLN A 1 242 ? 7.986 -18.646 6.807 1.00 94.00 242 GLN A N 1
ATOM 1877 C CA . GLN A 1 242 ? 6.546 -18.377 6.809 1.00 94.00 242 GLN A CA 1
ATOM 1878 C C . GLN A 1 242 ? 6.241 -16.964 6.305 1.00 94.00 242 GLN A C 1
ATOM 1880 O O . GLN A 1 242 ? 5.336 -16.796 5.493 1.00 94.00 242 GLN A O 1
ATOM 1885 N N . ALA A 1 243 ? 7.024 -15.965 6.718 1.00 92.56 243 ALA A N 1
ATOM 1886 C CA . ALA A 1 243 ? 6.876 -14.588 6.262 1.00 92.56 243 ALA A CA 1
ATOM 1887 C C . ALA A 1 243 ? 7.100 -14.473 4.746 1.00 92.56 243 ALA A C 1
ATOM 1889 O O . ALA A 1 243 ? 6.300 -13.853 4.046 1.00 92.56 243 ALA A O 1
ATOM 1890 N N . ARG A 1 244 ? 8.136 -15.138 4.211 1.00 89.25 244 ARG A N 1
ATOM 1891 C CA . ARG A 1 244 ? 8.389 -15.221 2.762 1.00 89.25 244 ARG A CA 1
ATOM 1892 C C . ARG A 1 244 ? 7.261 -15.942 2.026 1.00 89.25 244 ARG A C 1
ATOM 1894 O O . ARG A 1 244 ? 6.830 -15.472 0.973 1.00 89.25 244 ARG A O 1
ATOM 1901 N N . ALA A 1 245 ? 6.755 -17.046 2.578 1.00 89.62 245 ALA A N 1
ATOM 1902 C CA . ALA A 1 245 ? 5.621 -17.767 2.007 1.00 89.62 245 ALA A CA 1
ATOM 1903 C C . ALA A 1 245 ? 4.362 -16.886 1.961 1.00 89.62 245 ALA A C 1
ATOM 1905 O O . ALA A 1 245 ? 3.724 -16.791 0.914 1.00 89.62 245 ALA A O 1
ATOM 1906 N N . GLU A 1 246 ? 4.047 -16.168 3.039 1.00 91.25 246 GLU A N 1
ATOM 1907 C CA . GLU A 1 246 ? 2.923 -15.229 3.094 1.00 91.25 246 GLU A CA 1
ATOM 1908 C C . GLU A 1 246 ? 3.094 -14.062 2.111 1.00 91.25 246 GLU A C 1
ATOM 1910 O O . GLU A 1 246 ? 2.181 -13.774 1.335 1.00 91.25 246 GLU A O 1
ATOM 1915 N N . ALA A 1 247 ? 4.282 -13.455 2.041 1.00 87.62 247 ALA A N 1
ATOM 1916 C CA . ALA A 1 247 ? 4.587 -12.391 1.084 1.00 87.62 247 ALA A CA 1
ATOM 1917 C C . ALA A 1 247 ? 4.489 -12.863 -0.380 1.00 87.62 247 ALA A C 1
ATOM 1919 O O . ALA A 1 247 ? 4.034 -12.119 -1.255 1.00 87.62 247 ALA A O 1
ATOM 1920 N N . SER A 1 248 ? 4.849 -14.121 -0.662 1.00 84.38 248 SER A N 1
ATOM 1921 C CA . SER A 1 248 ? 4.784 -14.692 -2.014 1.00 84.38 248 SER A CA 1
ATOM 1922 C C . SER A 1 248 ? 3.356 -14.757 -2.579 1.00 84.38 248 SER A C 1
ATOM 1924 O O . SER A 1 248 ? 3.186 -14.693 -3.802 1.00 84.38 248 SER A O 1
ATOM 1926 N N . ARG A 1 249 ? 2.335 -14.764 -1.704 1.00 86.25 249 ARG A N 1
ATOM 1927 C CA . ARG A 1 249 ? 0.903 -14.743 -2.058 1.00 86.25 249 ARG A CA 1
ATOM 1928 C C . ARG A 1 249 ? 0.441 -13.412 -2.658 1.00 86.25 249 ARG A C 1
ATOM 1930 O O . ARG A 1 249 ? -0.671 -13.343 -3.176 1.00 86.25 249 ARG A O 1
ATOM 1937 N N . CYS A 1 250 ? 1.254 -12.355 -2.584 1.00 83.75 250 CYS A N 1
ATOM 1938 C CA . CYS A 1 250 ? 0.934 -11.050 -3.162 1.00 83.75 250 CYS A CA 1
ATOM 1939 C C . CYS A 1 250 ? 0.624 -11.169 -4.666 1.00 83.75 250 CYS A C 1
ATOM 1941 O O . CYS A 1 250 ? 1.415 -11.726 -5.424 1.00 83.75 250 CYS A O 1
ATOM 1943 N N . ILE A 1 251 ? -0.498 -10.607 -5.117 1.00 79.31 251 ILE A N 1
ATOM 1944 C CA . ILE A 1 251 ? -0.975 -10.691 -6.513 1.00 79.31 251 ILE A CA 1
ATOM 1945 C C . ILE A 1 251 ? -0.324 -9.621 -7.431 1.00 79.31 251 ILE A C 1
ATOM 1947 O O . ILE A 1 251 ? -0.665 -9.514 -8.602 1.00 79.31 251 ILE A O 1
ATOM 1951 N N . GLU A 1 252 ? 0.689 -8.896 -6.932 1.00 74.12 252 GLU A N 1
ATOM 1952 C CA . GLU A 1 252 ? 1.330 -7.732 -7.576 1.00 74.12 252 GLU A CA 1
ATOM 1953 C C . GLU A 1 252 ? 0.385 -6.519 -7.708 1.00 74.12 252 GLU A C 1
ATOM 1955 O O . GLU A 1 252 ? -0.839 -6.627 -7.813 1.00 74.12 252 GLU A O 1
ATOM 1960 N N . CYS A 1 253 ? 0.951 -5.312 -7.672 1.00 69.81 253 CYS A N 1
ATOM 1961 C CA . CYS A 1 253 ? 0.206 -4.088 -7.937 1.00 69.81 253 CYS A CA 1
ATOM 1962 C C . CYS A 1 253 ? -0.087 -3.988 -9.447 1.00 69.81 253 CYS A C 1
ATOM 1964 O O . CYS A 1 253 ? 0.810 -3.758 -10.248 1.00 69.81 253 CYS A O 1
ATOM 1966 N N . GLY A 1 254 ? -1.353 -4.146 -9.849 1.00 70.56 254 GLY A N 1
ATOM 1967 C CA . GLY A 1 254 ? -1.732 -4.491 -11.232 1.00 70.56 254 GLY A CA 1
ATOM 1968 C C . GLY A 1 254 ? -1.293 -3.574 -12.395 1.00 70.56 254 GLY A C 1
ATOM 1969 O O . GLY A 1 254 ? -1.348 -4.006 -13.549 1.00 70.56 254 GLY A O 1
ATOM 1970 N N . CYS A 1 255 ? -0.869 -2.328 -12.161 1.00 79.56 255 CYS A N 1
ATOM 1971 C CA . CYS A 1 255 ? -0.330 -1.458 -13.214 1.00 79.56 255 CYS A CA 1
ATOM 1972 C C . CYS A 1 255 ? 0.925 -0.727 -12.724 1.00 79.56 255 CYS A C 1
ATOM 1974 O O . CYS A 1 255 ? 0.833 0.180 -11.899 1.00 79.56 255 CYS A O 1
ATOM 1976 N N . GLN A 1 256 ? 2.084 -1.096 -13.276 1.00 80.50 256 GLN A N 1
ATOM 1977 C CA . GLN A 1 256 ? 3.402 -0.575 -12.884 1.00 80.50 256 GLN A CA 1
ATOM 1978 C C . GLN A 1 256 ? 3.632 0.900 -13.254 1.00 80.50 256 GLN A C 1
ATOM 1980 O O . GLN A 1 256 ? 4.582 1.513 -12.783 1.00 80.50 256 GLN A O 1
ATOM 1985 N N . VAL A 1 257 ? 2.767 1.470 -14.096 1.00 84.75 257 VAL A N 1
ATOM 1986 C CA . VAL A 1 257 ? 2.792 2.892 -14.475 1.00 84.75 257 VAL A CA 1
ATOM 1987 C C . VAL A 1 257 ? 1.618 3.655 -13.870 1.00 84.75 257 VAL A C 1
ATOM 1989 O O . VAL A 1 257 ? 1.228 4.697 -14.383 1.00 84.75 257 VAL A O 1
ATOM 1992 N N . ASN A 1 258 ? 0.965 3.129 -12.828 1.00 82.12 258 ASN A N 1
ATOM 1993 C CA . ASN A 1 258 ? -0.228 3.777 -12.290 1.00 82.12 258 ASN A CA 1
ATOM 1994 C C . ASN A 1 258 ? 0.063 5.236 -11.895 1.00 82.12 258 ASN A C 1
ATOM 1996 O O . ASN A 1 258 ? -0.733 6.084 -12.254 1.00 82.12 258 ASN A O 1
ATOM 2000 N N . THR A 1 259 ? 1.202 5.564 -11.285 1.00 80.31 259 THR A N 1
ATOM 2001 C CA . THR A 1 259 ? 1.569 6.913 -10.828 1.00 80.31 259 THR A CA 1
ATOM 2002 C C . THR A 1 259 ? 1.911 7.880 -11.961 1.00 80.31 259 THR A C 1
ATOM 2004 O O . THR A 1 259 ? 1.710 9.080 -11.795 1.00 80.31 259 THR A O 1
ATOM 2007 N N . ASN A 1 260 ? 2.339 7.386 -13.126 1.00 85.50 260 ASN A N 1
ATOM 2008 C CA . ASN A 1 260 ? 2.785 8.201 -14.263 1.00 85.50 260 ASN A CA 1
ATOM 2009 C C . ASN A 1 260 ? 2.064 7.885 -15.593 1.00 85.50 260 ASN A C 1
ATOM 2011 O O . ASN A 1 260 ? 2.536 8.256 -16.667 1.00 85.50 260 ASN A O 1
ATOM 2015 N N . CYS A 1 261 ? 0.904 7.223 -15.545 1.00 91.25 261 CYS A N 1
ATOM 2016 C CA . CYS A 1 261 ? 0.109 6.899 -16.728 1.00 91.25 261 CYS A CA 1
ATOM 2017 C C . CYS A 1 261 ? -0.449 8.177 -17.369 1.00 91.25 261 CYS A C 1
ATOM 2019 O O . CYS A 1 261 ? -1.347 8.824 -16.821 1.00 91.25 261 CYS A O 1
ATOM 2021 N N . ALA A 1 262 ? 0.029 8.506 -18.571 1.00 93.06 262 ALA A N 1
ATOM 2022 C CA . ALA A 1 262 ? -0.354 9.735 -19.261 1.00 93.06 262 ALA A CA 1
ATOM 2023 C C . ALA A 1 262 ? -1.851 9.753 -19.597 1.00 93.06 262 ALA A C 1
ATOM 2025 O O . ALA A 1 262 ? -2.505 10.776 -19.428 1.00 93.06 262 ALA A O 1
ATOM 2026 N N . LEU A 1 263 ? -2.419 8.609 -20.005 1.00 93.12 263 LEU A N 1
ATOM 2027 C CA . LEU A 1 263 ? -3.860 8.500 -20.258 1.00 93.12 263 LEU A CA 1
ATOM 2028 C C . LEU A 1 263 ? -4.667 8.819 -18.999 1.00 93.12 263 LEU A C 1
ATOM 2030 O O . LEU A 1 263 ? -5.639 9.557 -19.073 1.00 93.12 263 LEU A O 1
ATOM 2034 N N . ARG A 1 264 ? -4.254 8.292 -17.842 1.00 91.81 264 ARG A N 1
ATOM 2035 C CA . ARG A 1 264 ? -4.942 8.530 -16.571 1.00 91.81 264 ARG A CA 1
ATOM 2036 C C . ARG A 1 264 ? -4.903 10.008 -16.184 1.00 91.81 264 ARG A C 1
ATOM 2038 O O . ARG A 1 264 ? -5.918 10.551 -15.748 1.00 91.81 264 ARG A O 1
ATOM 2045 N N . ASN A 1 265 ? -3.748 10.642 -16.373 1.00 91.69 265 ASN A N 1
ATOM 2046 C CA . ASN A 1 265 ? -3.557 12.062 -16.099 1.00 91.69 265 ASN A CA 1
ATOM 2047 C C . ASN A 1 265 ? -4.413 12.916 -17.041 1.00 91.69 265 ASN A C 1
ATOM 2049 O O . ASN A 1 265 ? -5.180 13.742 -16.572 1.00 91.69 265 ASN A O 1
ATOM 2053 N N . TYR A 1 266 ? -4.422 12.634 -18.345 1.00 93.31 266 TYR A N 1
ATOM 2054 C CA . TYR A 1 266 ? -5.299 13.352 -19.271 1.00 93.31 266 TYR A CA 1
ATOM 2055 C C . TYR A 1 266 ? -6.785 13.099 -18.998 1.00 93.31 266 TYR A C 1
ATOM 2057 O O . TYR A 1 266 ? -7.575 14.033 -19.037 1.00 93.31 266 TYR A O 1
ATOM 2065 N N . CYS A 1 267 ? -7.195 11.873 -18.668 1.00 92.50 267 CYS A N 1
ATOM 2066 C CA . CYS A 1 267 ? -8.583 11.608 -18.290 1.00 92.50 267 CYS A CA 1
ATOM 2067 C C . CYS A 1 267 ? -8.999 12.389 -17.038 1.00 92.50 267 CYS A C 1
ATOM 2069 O O . CYS A 1 267 ? -10.141 12.832 -16.952 1.00 92.50 267 CYS A O 1
ATOM 2071 N N . THR A 1 268 ? -8.072 12.562 -16.096 1.00 90.81 268 THR A N 1
ATOM 2072 C CA . THR A 1 268 ? -8.236 13.415 -14.915 1.00 90.81 268 THR A CA 1
ATOM 2073 C C . THR A 1 268 ? -8.394 14.879 -15.328 1.00 90.81 268 THR A C 1
ATOM 2075 O O . THR A 1 268 ? -9.397 15.499 -14.988 1.00 90.81 268 THR A O 1
ATOM 2078 N N . ASP A 1 269 ? -7.456 15.413 -16.108 1.00 90.88 269 ASP A N 1
ATOM 2079 C CA . ASP A 1 269 ? -7.414 16.834 -16.466 1.00 90.88 269 ASP A CA 1
ATOM 2080 C C . ASP A 1 269 ? -8.591 17.254 -17.369 1.00 90.88 269 ASP A C 1
ATOM 2082 O O . ASP A 1 269 ? -9.097 18.367 -17.259 1.00 90.88 269 ASP A O 1
ATOM 2086 N N . TYR A 1 270 ? -9.072 16.352 -18.230 1.00 92.06 270 TYR A N 1
ATOM 2087 C CA . TYR A 1 270 ? -10.215 16.589 -19.119 1.00 92.06 270 TYR A CA 1
ATOM 2088 C C . TYR A 1 270 ? -11.557 16.092 -18.558 1.00 92.06 270 TYR A C 1
ATOM 2090 O O . TYR A 1 270 ? -12.543 16.077 -19.294 1.00 92.06 270 TYR A O 1
ATOM 2098 N N . HIS A 1 271 ? -11.616 15.678 -17.286 1.00 90.94 271 HIS A N 1
ATOM 2099 C CA . HIS A 1 271 ? -12.843 15.212 -16.623 1.00 90.94 271 HIS A CA 1
ATOM 2100 C C . HIS A 1 271 ? -13.610 14.143 -17.423 1.00 90.94 271 HIS A C 1
ATOM 2102 O O . HIS A 1 271 ? -14.823 14.225 -17.622 1.00 90.94 271 HIS A O 1
ATOM 2108 N N . VAL A 1 272 ? -12.887 13.136 -17.920 1.00 90.25 272 VAL A N 1
ATOM 2109 C CA . VAL A 1 272 ? -13.470 12.087 -18.763 1.00 90.25 272 VAL A CA 1
ATOM 2110 C C . VAL A 1 272 ? -14.466 11.249 -17.965 1.00 90.25 272 VAL A C 1
ATOM 2112 O O . VAL A 1 272 ? -14.104 10.570 -17.002 1.00 90.25 272 VAL A O 1
ATOM 2115 N N . ASP A 1 273 ? -15.709 11.232 -18.440 1.00 87.25 273 ASP A N 1
ATOM 2116 C CA . ASP A 1 273 ? -16.743 10.317 -17.975 1.00 87.25 273 ASP A CA 1
ATOM 2117 C C . ASP A 1 273 ? -16.679 8.994 -18.753 1.00 87.25 273 ASP A C 1
ATOM 2119 O O . ASP A 1 273 ? -16.948 8.935 -19.957 1.00 87.25 273 ASP A O 1
ATOM 2123 N N . ARG A 1 274 ? -16.325 7.917 -18.044 1.00 82.06 274 ARG A N 1
ATOM 2124 C CA . ARG A 1 274 ? -16.233 6.561 -18.605 1.00 82.06 274 ARG A CA 1
ATOM 2125 C C . ARG A 1 274 ? -17.597 5.954 -18.950 1.00 82.06 274 ARG A C 1
ATOM 2127 O O . ARG A 1 274 ? -17.645 5.011 -19.731 1.00 82.06 274 ARG A O 1
ATOM 2134 N N . GLU A 1 275 ? -18.679 6.437 -18.343 1.00 83.38 275 GLU A N 1
ATOM 2135 C CA . GLU A 1 275 ? -20.020 5.851 -18.476 1.00 83.38 275 GLU A CA 1
ATOM 2136 C C . GLU A 1 275 ? -20.775 6.428 -19.677 1.00 83.38 275 GLU A C 1
ATOM 2138 O O . GLU A 1 275 ? -21.724 5.822 -20.171 1.00 83.38 275 GLU A O 1
ATOM 2143 N N . ARG A 1 276 ? -20.297 7.550 -20.226 1.00 87.06 276 ARG A N 1
ATOM 2144 C CA . ARG A 1 276 ? -20.893 8.208 -21.392 1.00 87.06 276 ARG A CA 1
ATOM 2145 C C . ARG A 1 276 ? -20.903 7.339 -22.653 1.00 87.06 276 ARG A C 1
ATOM 2147 O O . ARG A 1 276 ? -21.844 7.417 -23.438 1.00 87.06 276 ARG A O 1
ATOM 2154 N N . PHE A 1 277 ? -19.857 6.541 -22.867 1.00 82.19 277 PHE A N 1
ATOM 2155 C CA . PHE A 1 277 ? -19.717 5.675 -24.041 1.00 82.19 277 PHE A CA 1
ATOM 2156 C C . PHE A 1 277 ? -19.338 4.257 -23.616 1.00 82.19 277 PHE A C 1
ATOM 2158 O O . PHE A 1 277 ? -18.176 3.858 -23.669 1.00 82.19 277 PHE A O 1
ATOM 2165 N N . ILE A 1 278 ? -20.341 3.485 -23.201 1.00 79.94 278 ILE A N 1
ATOM 2166 C CA . ILE A 1 278 ? -20.169 2.062 -22.906 1.00 79.94 278 ILE A CA 1
ATOM 2167 C C . ILE A 1 278 ? -20.233 1.298 -24.232 1.00 79.94 278 ILE A C 1
ATOM 2169 O O . ILE A 1 278 ? -21.277 1.229 -24.877 1.00 79.94 278 ILE A O 1
ATOM 2173 N N . GLY A 1 279 ? -19.091 0.759 -24.655 1.00 77.31 279 GLY A N 1
ATOM 2174 C CA . GLY A 1 279 ? -18.953 -0.043 -25.869 1.00 77.31 279 GLY A CA 1
ATOM 2175 C C . GLY A 1 279 ? -18.479 -1.466 -25.582 1.00 77.31 279 GLY A C 1
ATOM 2176 O O . GLY A 1 279 ? -18.239 -1.849 -24.436 1.00 77.31 279 GLY A O 1
ATOM 2177 N N . GLY A 1 280 ? -18.316 -2.252 -26.647 1.00 78.69 280 GLY A N 1
ATOM 2178 C CA . GLY A 1 280 ? -17.668 -3.558 -26.559 1.00 78.69 280 GLY A CA 1
ATOM 2179 C C . GLY A 1 280 ? -16.207 -3.422 -26.124 1.00 78.69 280 GLY A C 1
ATOM 2180 O O . GLY A 1 280 ? -15.496 -2.531 -26.585 1.00 78.69 280 GLY A O 1
ATOM 2181 N N . ILE A 1 281 ? -15.761 -4.313 -25.239 1.00 80.00 281 ILE A N 1
ATOM 2182 C CA . ILE A 1 281 ? -14.382 -4.354 -24.742 1.00 80.00 281 ILE A CA 1
ATOM 2183 C C . ILE A 1 281 ? -13.673 -5.537 -25.400 1.00 80.00 281 ILE A C 1
ATOM 2185 O O . ILE A 1 281 ? -14.035 -6.689 -25.156 1.00 80.00 281 ILE A O 1
ATOM 2189 N N . SER A 1 282 ? -12.651 -5.261 -26.211 1.00 81.19 282 SER A N 1
ATOM 2190 C CA . SER A 1 282 ? -11.763 -6.296 -26.748 1.00 81.19 282 SER A CA 1
ATOM 2191 C C . SER A 1 282 ? -10.862 -6.829 -25.635 1.00 81.19 282 SER A C 1
ATOM 2193 O O . SER A 1 282 ? -10.238 -6.052 -24.911 1.00 81.19 282 SER A O 1
ATOM 2195 N N . ARG A 1 283 ? -10.800 -8.156 -25.492 1.00 85.62 283 ARG A N 1
ATOM 2196 C CA . ARG A 1 283 ? -9.903 -8.835 -24.551 1.00 85.62 283 ARG A CA 1
ATOM 2197 C C . ARG A 1 283 ? -8.854 -9.624 -25.317 1.00 85.62 283 ARG A C 1
ATOM 2199 O O . ARG A 1 283 ? -9.179 -10.377 -26.232 1.00 85.62 283 ARG A O 1
ATOM 2206 N N . HIS A 1 284 ? -7.607 -9.470 -24.905 1.00 87.94 284 HIS A N 1
ATOM 2207 C CA . HIS A 1 284 ? -6.451 -10.144 -25.475 1.00 87.94 284 HIS A CA 1
ATOM 2208 C C . HIS A 1 284 ? -5.687 -10.885 -24.373 1.00 87.94 284 HIS A C 1
ATOM 2210 O O . HIS A 1 284 ? -5.624 -10.390 -23.242 1.00 87.94 284 HIS A O 1
ATOM 2216 N N . PRO A 1 285 ? -5.092 -12.054 -24.668 1.00 87.75 285 PRO A N 1
ATOM 2217 C CA . PRO A 1 285 ? -4.189 -12.699 -23.726 1.00 87.75 285 PRO A CA 1
ATOM 2218 C C . PRO A 1 285 ? -2.986 -11.788 -23.450 1.00 87.75 285 PRO A C 1
ATOM 2220 O O . PRO A 1 285 ? -2.485 -11.111 -24.350 1.00 87.75 285 PRO A O 1
ATOM 2223 N N . ILE A 1 286 ? -2.534 -11.766 -22.196 1.00 89.19 286 ILE A N 1
ATOM 2224 C CA . ILE A 1 286 ? -1.294 -11.085 -21.820 1.00 89.19 286 ILE A CA 1
ATOM 2225 C C . ILE A 1 286 ? -0.129 -11.975 -22.255 1.00 89.19 286 ILE A C 1
ATOM 2227 O O . ILE A 1 286 ? -0.110 -13.172 -21.965 1.00 89.19 286 ILE A O 1
ATOM 2231 N N . ASP A 1 287 ? 0.836 -11.391 -22.955 1.00 92.00 287 ASP A N 1
ATOM 2232 C CA . ASP A 1 287 ? 1.986 -12.104 -23.491 1.00 92.00 287 ASP A CA 1
ATOM 2233 C C . ASP A 1 287 ? 3.183 -12.018 -22.529 1.00 92.00 287 ASP A C 1
ATOM 2235 O O . ASP A 1 287 ? 3.756 -10.949 -22.287 1.00 92.00 287 ASP A O 1
ATOM 2239 N N . TYR A 1 288 ? 3.546 -13.191 -22.002 1.00 90.75 288 TYR A N 1
ATOM 2240 C CA . TYR A 1 288 ? 4.682 -13.444 -21.112 1.00 90.75 288 TYR A CA 1
ATOM 2241 C C . TYR A 1 288 ? 5.792 -14.265 -21.792 1.00 90.75 288 TYR A C 1
ATOM 2243 O O . TYR A 1 288 ? 6.650 -14.827 -21.113 1.00 90.75 288 TYR A O 1
ATOM 2251 N N . SER A 1 289 ? 5.778 -14.410 -23.115 1.00 92.88 289 SER A N 1
ATOM 2252 C CA . SER A 1 289 ? 6.756 -15.243 -23.828 1.00 92.88 289 SER A CA 1
ATOM 2253 C C . SER A 1 289 ? 8.175 -14.660 -23.790 1.00 92.88 289 SER A C 1
ATOM 2255 O O . SER A 1 289 ? 9.151 -15.407 -23.777 1.00 92.88 289 SER A O 1
ATOM 2257 N N . HIS A 1 290 ? 8.309 -13.331 -23.711 1.00 93.81 290 HIS A N 1
ATOM 2258 C CA . HIS A 1 290 ? 9.608 -12.673 -23.600 1.00 93.81 290 HIS A CA 1
ATOM 2259 C C . HIS A 1 290 ? 10.097 -12.629 -22.132 1.00 93.81 290 HIS A C 1
ATOM 2261 O O . HIS A 1 290 ? 9.319 -12.308 -21.224 1.00 93.81 290 HIS A O 1
ATOM 2267 N N . PRO A 1 291 ? 11.388 -12.909 -21.860 1.00 91.00 291 PRO A N 1
ATOM 2268 C CA . PRO A 1 291 ? 11.914 -12.987 -20.492 1.00 91.00 291 PRO A CA 1
ATOM 2269 C C . PRO A 1 291 ? 11.886 -11.653 -19.729 1.00 91.00 291 PRO A C 1
ATOM 2271 O O . PRO A 1 291 ? 11.632 -11.657 -18.532 1.00 91.00 291 PRO A O 1
ATOM 2274 N N . TYR A 1 292 ? 12.084 -10.522 -20.419 1.00 92.06 292 TYR A N 1
ATOM 2275 C CA . TYR A 1 292 ? 12.261 -9.197 -19.788 1.00 92.06 292 TYR A CA 1
ATOM 2276 C C . TYR A 1 292 ? 11.186 -8.156 -20.128 1.00 92.06 292 TYR A C 1
ATOM 2278 O O . TYR A 1 292 ? 11.193 -7.051 -19.594 1.00 92.06 292 TYR A O 1
ATOM 2286 N N . ILE A 1 293 ? 10.278 -8.474 -21.053 1.00 93.25 293 ILE A N 1
ATOM 2287 C CA . ILE A 1 293 ? 9.297 -7.520 -21.584 1.00 93.25 293 ILE A CA 1
ATOM 2288 C C . ILE A 1 293 ? 7.937 -8.190 -21.477 1.00 93.25 293 ILE A C 1
ATOM 2290 O O . ILE A 1 293 ? 7.726 -9.242 -22.074 1.00 93.25 293 ILE A O 1
ATOM 2294 N N . LEU A 1 294 ? 7.031 -7.589 -20.715 1.00 92.75 294 LEU A N 1
ATOM 2295 C CA . LEU A 1 294 ? 5.641 -8.019 -20.630 1.00 92.75 294 LEU A CA 1
ATOM 2296 C C . LEU A 1 294 ? 4.806 -7.174 -21.585 1.00 92.75 294 LEU A C 1
ATOM 2298 O O . LEU A 1 294 ? 4.917 -5.944 -21.588 1.00 92.75 294 LEU A O 1
ATOM 2302 N N . ARG A 1 295 ? 3.951 -7.832 -22.374 1.00 93.75 295 ARG A N 1
ATOM 2303 C CA . ARG A 1 295 ? 3.058 -7.168 -23.328 1.00 93.75 295 ARG A CA 1
ATOM 2304 C C . ARG A 1 295 ? 1.596 -7.433 -22.976 1.00 93.75 295 ARG A C 1
ATOM 2306 O O . ARG A 1 295 ? 1.089 -8.537 -23.134 1.00 93.75 295 ARG A O 1
ATOM 2313 N N . ASP A 1 296 ? 0.909 -6.384 -22.542 1.00 92.81 296 ASP A N 1
ATOM 2314 C CA . ASP A 1 296 ? -0.516 -6.382 -22.212 1.00 92.81 296 ASP A CA 1
ATOM 2315 C C . ASP A 1 296 ? -1.277 -5.489 -23.200 1.00 92.81 296 ASP A C 1
ATOM 2317 O O . ASP A 1 296 ? -1.420 -4.275 -23.018 1.00 92.81 296 ASP A O 1
ATOM 2321 N N . ALA A 1 297 ? -1.767 -6.102 -24.280 1.00 92.19 297 ALA A N 1
ATOM 2322 C CA . ALA A 1 297 ? -2.497 -5.392 -25.326 1.00 92.19 297 ALA A CA 1
ATOM 2323 C C . ALA A 1 297 ? -3.814 -4.768 -24.827 1.00 92.19 297 ALA A C 1
ATOM 2325 O O . ALA A 1 297 ? -4.271 -3.798 -25.425 1.00 92.19 297 ALA A O 1
ATOM 2326 N N . ASN A 1 298 ? -4.381 -5.239 -23.707 1.00 89.75 298 ASN A N 1
ATOM 2327 C CA . ASN A 1 298 ? -5.613 -4.679 -23.136 1.00 89.75 298 ASN A CA 1
ATOM 2328 C C . ASN A 1 298 ? -5.426 -3.250 -22.611 1.00 89.75 298 ASN A C 1
ATOM 2330 O O . ASN A 1 298 ? -6.394 -2.506 -22.476 1.00 89.75 298 ASN A O 1
ATOM 2334 N N . LYS A 1 299 ? -4.184 -2.856 -22.306 1.00 91.50 299 LYS A N 1
ATOM 2335 C CA . LYS A 1 299 ? -3.836 -1.492 -21.884 1.00 91.50 299 LYS A CA 1
ATOM 2336 C C . LYS A 1 299 ? -3.439 -0.598 -23.060 1.00 91.50 299 LYS A C 1
ATOM 2338 O O . LYS A 1 299 ? -3.288 0.606 -22.879 1.00 91.50 299 LYS A O 1
ATOM 2343 N N . CYS A 1 300 ? -3.219 -1.157 -24.252 1.00 93.25 300 CYS A N 1
ATOM 2344 C CA . CYS A 1 300 ? -2.719 -0.416 -25.407 1.00 93.25 300 CYS A CA 1
ATOM 2345 C C . CYS A 1 300 ? -3.792 0.522 -25.973 1.00 93.25 300 CYS A C 1
ATOM 2347 O O . CYS A 1 300 ? -4.899 0.101 -26.284 1.00 93.25 300 CYS A O 1
ATOM 2349 N N . ILE A 1 301 ? -3.427 1.786 -26.197 1.00 93.69 301 ILE A N 1
ATOM 2350 C CA . ILE A 1 301 ? -4.291 2.787 -26.851 1.00 93.69 301 ILE A CA 1
ATOM 2351 C C . ILE A 1 301 ? -3.982 2.972 -28.343 1.00 93.69 301 ILE A C 1
ATOM 2353 O O . ILE A 1 301 ? -4.340 3.985 -28.932 1.00 93.69 301 ILE A O 1
ATOM 2357 N N . ASN A 1 302 ? -3.232 2.047 -28.947 1.00 94.44 302 ASN A N 1
ATOM 2358 C CA . ASN A 1 302 ? -2.863 2.065 -30.366 1.00 94.44 302 ASN A CA 1
ATOM 2359 C C . ASN A 1 302 ? -2.233 3.391 -30.858 1.00 94.44 302 ASN A C 1
ATOM 2361 O O . ASN A 1 302 ? -2.365 3.774 -32.014 1.00 94.44 302 ASN A O 1
ATOM 2365 N N . CYS A 1 303 ? -1.459 4.073 -30.003 1.00 96.12 303 CYS A N 1
ATOM 2366 C CA . CYS A 1 303 ? -0.780 5.336 -30.346 1.00 96.12 303 CYS A CA 1
ATOM 2367 C C . CYS A 1 303 ? 0.437 5.186 -31.289 1.00 96.12 303 CYS A C 1
ATOM 2369 O O . CYS A 1 303 ? 1.034 6.182 -31.712 1.00 96.12 303 CYS A O 1
ATOM 2371 N N . ALA A 1 304 ? 0.855 3.944 -31.561 1.00 96.44 304 ALA A N 1
ATOM 2372 C CA . ALA A 1 304 ? 1.999 3.576 -32.400 1.00 96.44 304 ALA A CA 1
ATOM 2373 C C . ALA A 1 304 ? 3.372 4.138 -31.967 1.00 96.44 304 ALA A C 1
ATOM 2375 O O . ALA A 1 304 ? 4.329 4.054 -32.732 1.00 96.44 304 ALA A O 1
ATOM 2376 N N . ARG A 1 305 ? 3.516 4.676 -30.743 1.00 96.69 305 ARG A N 1
ATOM 2377 C CA . ARG A 1 305 ? 4.810 5.181 -30.240 1.00 96.69 305 ARG A CA 1
ATOM 2378 C C . ARG A 1 305 ? 5.883 4.091 -30.230 1.00 96.69 305 ARG A C 1
ATOM 2380 O O . ARG A 1 305 ? 6.957 4.306 -30.771 1.00 96.69 305 ARG A O 1
ATOM 2387 N N . CYS A 1 306 ? 5.573 2.911 -29.687 1.00 96.31 306 CYS A N 1
ATOM 2388 C CA . CYS A 1 306 ? 6.508 1.783 -29.658 1.00 96.31 306 CYS A CA 1
ATOM 2389 C C . CYS A 1 306 ? 6.891 1.291 -31.063 1.00 96.31 306 CYS A C 1
ATOM 2391 O O . CYS A 1 306 ? 8.057 0.979 -31.284 1.00 96.31 306 CYS A O 1
ATOM 2393 N N . ILE A 1 307 ? 5.936 1.272 -32.001 1.00 97.00 307 ILE A N 1
ATOM 2394 C CA . ILE A 1 307 ? 6.145 0.886 -33.403 1.00 97.00 307 ILE A CA 1
ATOM 2395 C C . ILE A 1 307 ? 7.142 1.846 -34.059 1.00 97.00 307 ILE A C 1
ATOM 2397 O O . ILE A 1 307 ? 8.195 1.412 -34.521 1.00 97.00 307 ILE A O 1
ATOM 2401 N N . ARG A 1 308 ? 6.870 3.158 -34.006 1.00 97.25 308 ARG A N 1
ATOM 2402 C CA . ARG A 1 308 ? 7.762 4.183 -34.571 1.00 97.25 308 ARG A CA 1
ATOM 2403 C C . ARG A 1 308 ? 9.140 4.158 -33.925 1.00 97.25 308 ARG A C 1
ATOM 2405 O O . ARG A 1 308 ? 10.141 4.152 -34.623 1.00 97.25 308 ARG A O 1
ATOM 2412 N N . THR A 1 309 ? 9.225 4.045 -32.599 1.00 95.25 309 THR A N 1
ATOM 2413 C CA . THR A 1 309 ? 10.521 3.939 -31.911 1.00 95.25 309 THR A CA 1
ATOM 2414 C C . THR A 1 309 ? 11.293 2.681 -32.323 1.00 95.25 309 THR A C 1
ATOM 2416 O O . THR A 1 309 ? 12.511 2.734 -32.486 1.00 95.25 309 THR A O 1
ATOM 2419 N N . CYS A 1 310 ? 10.615 1.551 -32.521 1.00 95.44 310 CYS A N 1
ATOM 2420 C CA . CYS A 1 310 ? 11.252 0.315 -32.966 1.00 95.44 310 CYS A CA 1
ATOM 2421 C C . CYS A 1 310 ? 11.779 0.416 -34.408 1.00 95.44 310 CYS A C 1
ATOM 2423 O O . CYS A 1 310 ? 12.883 -0.054 -34.688 1.00 95.44 310 CYS A O 1
ATOM 2425 N N . ALA A 1 311 ? 11.018 1.051 -35.300 1.00 96.06 311 ALA A N 1
ATOM 2426 C CA . ALA A 1 311 ? 11.369 1.214 -36.706 1.00 96.06 311 ALA A CA 1
ATOM 2427 C C . ALA A 1 311 ? 12.406 2.326 -36.935 1.00 96.06 311 ALA A C 1
ATOM 2429 O O . ALA A 1 311 ? 13.453 2.086 -37.522 1.00 96.06 311 ALA A O 1
ATOM 2430 N N . GLU A 1 312 ? 12.145 3.530 -36.429 1.00 94.81 312 GLU A N 1
ATOM 2431 C CA . GLU A 1 312 ? 12.880 4.754 -36.774 1.00 94.81 312 GLU A CA 1
ATOM 2432 C C . GLU A 1 312 ? 14.109 4.976 -35.883 1.00 94.81 312 GLU A C 1
ATOM 2434 O O . GLU A 1 312 ? 15.130 5.474 -36.345 1.00 94.81 312 GLU A O 1
ATOM 2439 N N . ILE A 1 313 ? 14.032 4.601 -34.598 1.00 90.94 313 ILE A N 1
ATOM 2440 C CA . ILE A 1 313 ? 15.113 4.847 -33.626 1.00 90.94 313 ILE A CA 1
ATOM 2441 C C . ILE A 1 313 ? 15.981 3.605 -33.420 1.00 90.94 313 ILE A C 1
ATOM 2443 O O . ILE A 1 313 ? 17.166 3.714 -33.106 1.00 90.94 313 ILE A O 1
ATOM 2447 N N . GLN A 1 314 ? 15.406 2.404 -33.509 1.00 90.81 314 GLN A N 1
ATOM 2448 C CA . GLN A 1 314 ? 16.158 1.153 -33.357 1.00 90.81 314 GLN A CA 1
ATOM 2449 C C . GLN A 1 314 ? 16.477 0.440 -34.652 1.00 90.81 314 GLN A C 1
ATOM 2451 O O . GLN A 1 314 ? 17.442 -0.317 -34.662 1.00 90.81 314 GLN A O 1
ATOM 2456 N N . GLY A 1 315 ? 15.708 0.659 -35.715 1.00 92.38 315 GLY A N 1
ATOM 2457 C CA . GLY A 1 315 ? 15.909 -0.047 -36.978 1.00 92.38 315 GLY A CA 1
ATOM 2458 C C . GLY A 1 315 ? 15.565 -1.538 -36.928 1.00 92.38 315 GLY A C 1
ATOM 2459 O O . GLY A 1 315 ? 15.765 -2.225 -37.921 1.00 92.38 315 GLY A O 1
ATOM 2460 N N . ALA A 1 316 ? 15.044 -2.056 -35.808 1.00 92.31 316 ALA A N 1
ATOM 2461 C CA . ALA A 1 316 ? 14.658 -3.464 -35.689 1.00 92.31 316 ALA A CA 1
ATOM 2462 C C . ALA A 1 316 ? 13.313 -3.740 -36.377 1.00 92.31 316 ALA A C 1
ATOM 2464 O O . ALA A 1 316 ? 13.122 -4.813 -36.936 1.00 92.31 316 ALA A O 1
ATOM 2465 N N . ASN A 1 317 ? 12.398 -2.759 -36.337 1.00 95.19 317 ASN A N 1
ATOM 2466 C CA . ASN A 1 317 ? 11.089 -2.794 -36.998 1.00 95.19 317 ASN A CA 1
ATOM 2467 C C . ASN A 1 317 ? 10.271 -4.082 -36.741 1.00 95.19 317 ASN A C 1
ATOM 2469 O O . ASN A 1 317 ? 9.633 -4.614 -37.642 1.00 95.19 317 ASN A O 1
ATOM 2473 N N . VAL A 1 318 ? 10.292 -4.593 -35.505 1.00 95.44 318 VAL A N 1
ATOM 2474 C CA . VAL A 1 318 ? 9.620 -5.858 -35.144 1.00 95.44 318 VAL A CA 1
ATOM 2475 C C . VAL A 1 318 ? 8.195 -5.688 -34.631 1.00 95.44 318 VAL A C 1
ATOM 2477 O O . VAL A 1 318 ? 7.528 -6.678 -34.373 1.00 95.44 318 VAL A O 1
ATOM 2480 N N . LEU A 1 319 ? 7.729 -4.457 -34.420 1.00 95.50 319 LEU A N 1
ATOM 2481 C CA . LEU A 1 319 ? 6.384 -4.177 -33.917 1.00 95.50 319 LEU A CA 1
ATOM 2482 C C . LEU A 1 319 ? 5.544 -3.531 -35.013 1.00 95.50 319 LEU A C 1
ATOM 2484 O O . LEU A 1 319 ? 5.982 -2.570 -35.636 1.00 95.50 319 LEU A O 1
ATOM 2488 N N . GLY A 1 320 ? 4.307 -3.993 -35.170 1.00 95.12 320 GLY A N 1
ATOM 2489 C CA . GLY A 1 320 ? 3.311 -3.409 -36.059 1.00 95.12 320 GLY A CA 1
ATOM 2490 C C . GLY A 1 320 ? 1.902 -3.515 -35.481 1.00 95.12 320 GLY A C 1
ATOM 2491 O O . GLY A 1 320 ? 1.701 -3.982 -34.358 1.00 95.12 320 GLY A O 1
ATOM 2492 N N . PHE A 1 321 ? 0.912 -3.063 -36.249 1.00 95.12 321 PHE A N 1
ATOM 2493 C CA . PHE A 1 321 ? -0.478 -3.422 -35.989 1.00 95.12 321 PHE A CA 1
ATOM 2494 C C . PHE A 1 321 ? -0.832 -4.652 -36.809 1.00 95.12 321 PHE A C 1
ATOM 2496 O O . PHE A 1 321 ? -0.778 -4.616 -38.038 1.00 95.12 321 PHE A O 1
ATOM 2503 N N . ILE A 1 322 ? -1.221 -5.717 -36.120 1.00 92.44 322 ILE A N 1
ATOM 2504 C CA . ILE A 1 322 ? -1.877 -6.861 -36.741 1.00 92.44 322 ILE A CA 1
ATOM 2505 C C . ILE A 1 322 ? -3.390 -6.627 -36.711 1.00 92.44 322 ILE A C 1
ATOM 2507 O O . ILE A 1 322 ? -3.915 -6.022 -35.773 1.00 92.44 322 ILE A O 1
ATOM 2511 N N . TYR A 1 323 ? -4.086 -7.095 -37.747 1.00 91.56 323 TYR A N 1
ATOM 2512 C CA . TYR A 1 323 ? -5.520 -6.862 -37.976 1.00 91.56 323 TYR A CA 1
ATOM 2513 C C . TYR A 1 323 ? -5.903 -5.384 -38.199 1.00 91.56 323 TYR A C 1
ATOM 2515 O O . TYR A 1 323 ? -5.058 -4.521 -38.434 1.00 91.56 323 TYR A O 1
ATOM 2523 N N . ARG A 1 324 ? -7.214 -5.097 -38.237 1.00 90.19 324 ARG A N 1
ATOM 2524 C CA . ARG A 1 324 ? -7.790 -3.775 -38.543 1.00 90.19 324 ARG A CA 1
ATOM 2525 C C . ARG A 1 324 ? -9.021 -3.490 -37.675 1.00 90.19 324 ARG A C 1
ATOM 2527 O O . ARG A 1 324 ? -9.672 -4.410 -37.184 1.00 90.19 324 ARG A O 1
ATOM 2534 N N . GLY A 1 325 ? -9.366 -2.209 -37.531 1.00 88.00 325 GLY A N 1
ATOM 2535 C CA . GLY A 1 325 ? -10.548 -1.767 -36.781 1.00 88.00 325 GLY A CA 1
ATOM 2536 C C . GLY A 1 325 ? -10.466 -2.114 -35.292 1.00 88.00 325 GLY A C 1
ATOM 2537 O O . GLY A 1 325 ? -9.397 -2.027 -34.695 1.00 88.00 325 GLY A O 1
ATOM 2538 N N . PHE A 1 326 ? -11.583 -2.544 -34.699 1.00 84.62 326 PHE A N 1
ATOM 2539 C CA . PHE A 1 326 ? -11.664 -2.929 -33.279 1.00 84.62 326 PHE A CA 1
ATOM 2540 C C . PHE A 1 326 ? -10.832 -4.166 -32.902 1.00 84.62 326 PHE A C 1
ATOM 2542 O O . PHE A 1 326 ? -10.610 -4.416 -31.718 1.00 84.62 326 PHE A O 1
ATOM 2549 N N . ALA A 1 327 ? -10.370 -4.929 -33.897 1.00 86.94 327 ALA A N 1
ATOM 2550 C CA . ALA A 1 327 ? -9.491 -6.078 -33.709 1.00 86.94 327 ALA A CA 1
ATOM 2551 C C . ALA A 1 327 ? -7.999 -5.722 -33.831 1.00 86.94 327 ALA A C 1
ATOM 2553 O O . ALA A 1 327 ? -7.164 -6.612 -33.707 1.00 86.94 327 ALA A O 1
ATOM 2554 N N . ALA A 1 328 ? -7.648 -4.459 -34.112 1.00 90.94 328 ALA A N 1
ATOM 2555 C CA . ALA A 1 328 ? -6.259 -4.047 -34.285 1.00 90.94 328 ALA A CA 1
ATOM 2556 C C . ALA A 1 328 ? -5.464 -4.187 -32.978 1.00 90.94 328 ALA A C 1
ATOM 2558 O O . ALA A 1 328 ? -5.798 -3.568 -31.965 1.00 90.94 328 ALA A O 1
ATOM 2559 N N . VAL A 1 329 ? -4.378 -4.959 -33.029 1.00 93.44 329 VAL A N 1
ATOM 2560 C CA . VAL A 1 329 ? -3.515 -5.252 -31.879 1.00 93.44 329 VAL A CA 1
ATOM 2561 C C . VAL A 1 329 ? -2.075 -4.896 -32.212 1.00 93.44 329 VAL A C 1
ATOM 2563 O O . VAL A 1 329 ? -1.585 -5.188 -33.300 1.00 93.44 329 VAL A O 1
ATOM 2566 N N . MET A 1 330 ? -1.378 -4.273 -31.261 1.00 94.06 330 MET A N 1
ATOM 2567 C CA . MET A 1 330 ? 0.058 -4.029 -31.370 1.00 94.06 330 MET A CA 1
ATOM 2568 C C . MET A 1 330 ? 0.832 -5.325 -31.098 1.00 94.06 330 MET A C 1
ATOM 2570 O O . MET A 1 330 ? 0.788 -5.878 -29.991 1.00 94.06 330 MET A O 1
ATOM 2574 N N . ALA A 1 331 ? 1.525 -5.821 -32.120 1.00 94.19 331 ALA A N 1
ATOM 2575 C CA . ALA A 1 331 ? 2.231 -7.086 -32.061 1.00 94.19 331 ALA A CA 1
ATOM 2576 C C . ALA A 1 331 ? 3.351 -7.223 -33.091 1.00 94.19 331 ALA A C 1
ATOM 2578 O O . ALA A 1 331 ? 3.354 -6.499 -34.088 1.00 94.19 331 ALA A O 1
ATOM 2579 N N . PRO A 1 332 ? 4.269 -8.180 -32.881 1.00 94.06 332 PRO A N 1
ATOM 2580 C CA . PRO A 1 332 ? 5.085 -8.710 -33.958 1.00 94.06 332 PRO A CA 1
ATOM 2581 C C . PRO A 1 332 ? 4.260 -9.387 -35.050 1.00 94.06 332 PRO A C 1
ATOM 2583 O O . PRO A 1 332 ? 3.057 -9.622 -34.891 1.00 94.06 332 PRO A O 1
ATOM 2586 N N . GLU A 1 333 ? 4.922 -9.695 -36.164 1.00 87.06 333 GLU A N 1
ATOM 2587 C CA . GLU A 1 333 ? 4.320 -10.426 -37.277 1.00 87.06 333 GLU A CA 1
ATOM 2588 C C . GLU A 1 333 ? 3.640 -11.713 -36.780 1.00 87.06 333 GLU A C 1
ATOM 2590 O O . GLU A 1 333 ? 4.150 -12.395 -35.893 1.00 87.06 333 GLU A O 1
ATOM 2595 N N . PHE A 1 334 ? 2.435 -11.987 -37.289 1.00 86.44 334 PHE A N 1
ATOM 2596 C CA . PHE A 1 334 ? 1.568 -13.107 -36.882 1.00 86.44 334 PHE A CA 1
ATOM 2597 C C . PHE A 1 334 ? 1.214 -13.194 -35.384 1.00 86.44 334 PHE A C 1
ATOM 2599 O O . PHE A 1 334 ? 0.542 -14.133 -34.969 1.00 86.44 334 PHE A O 1
ATOM 2606 N N . GLY A 1 335 ? 1.578 -12.199 -34.570 1.00 87.19 335 GLY A N 1
ATOM 2607 C CA . GLY A 1 335 ? 1.369 -12.241 -33.124 1.00 87.19 335 GLY A CA 1
ATOM 2608 C C . GLY A 1 335 ? 2.414 -13.052 -32.354 1.00 87.19 335 GLY A C 1
ATOM 2609 O O . GLY A 1 335 ? 2.208 -13.270 -31.161 1.00 87.19 335 GLY A O 1
ATOM 2610 N N . GLU A 1 336 ? 3.513 -13.448 -33.003 1.00 89.81 336 GLU A N 1
ATOM 2611 C CA . GLU A 1 336 ? 4.600 -14.257 -32.432 1.00 89.81 336 GLU A CA 1
ATOM 2612 C C . GLU A 1 336 ? 5.282 -13.594 -31.222 1.00 89.81 336 GLU A C 1
ATOM 2614 O O . GLU A 1 336 ? 5.092 -12.404 -30.922 1.00 89.81 336 GLU A O 1
ATOM 2619 N N . SER A 1 337 ? 6.117 -14.370 -30.525 1.00 92.94 337 SER A N 1
ATOM 2620 C CA . SER A 1 337 ? 6.957 -13.835 -29.456 1.00 92.94 337 SER A CA 1
ATOM 2621 C C . SER A 1 337 ? 7.998 -12.863 -30.003 1.00 92.94 337 SER A C 1
ATOM 2623 O O . SER A 1 337 ? 8.604 -13.090 -31.049 1.00 92.94 337 SER A O 1
ATOM 2625 N N . LEU A 1 338 ? 8.322 -11.824 -29.226 1.00 94.31 338 LEU A N 1
ATOM 2626 C CA . LEU A 1 338 ? 9.464 -10.953 -29.521 1.00 94.31 338 LEU A CA 1
ATOM 2627 C C . LEU A 1 338 ? 10.781 -11.735 -29.650 1.00 94.31 338 LEU A C 1
ATOM 2629 O O . LEU A 1 338 ? 11.648 -11.320 -30.415 1.00 94.31 338 LEU A O 1
ATOM 2633 N N . THR A 1 339 ? 10.931 -12.864 -28.949 1.00 93.31 339 THR A N 1
ATOM 2634 C CA . THR A 1 339 ? 12.138 -13.709 -29.014 1.00 93.31 339 THR A CA 1
ATOM 2635 C C . THR A 1 339 ? 12.287 -14.456 -30.340 1.00 93.31 339 THR A C 1
ATOM 2637 O O . THR A 1 339 ? 13.384 -14.901 -30.661 1.00 93.31 339 THR A O 1
ATOM 2640 N N . GLN A 1 340 ? 11.213 -14.565 -31.127 1.00 93.00 340 GLN A N 1
ATOM 2641 C CA . GLN A 1 340 ? 11.203 -15.190 -32.453 1.00 93.00 340 GLN A CA 1
ATOM 2642 C C . GLN A 1 340 ? 11.381 -14.161 -33.581 1.00 93.00 340 GLN A C 1
ATOM 2644 O O . GLN A 1 340 ? 11.198 -14.477 -34.753 1.00 93.00 340 GLN A O 1
ATOM 2649 N N . THR A 1 341 ? 11.740 -12.920 -33.241 1.00 93.81 341 THR A N 1
ATOM 2650 C CA . THR A 1 341 ? 11.947 -11.820 -34.193 1.00 93.81 341 THR A CA 1
ATOM 2651 C C . THR A 1 341 ? 13.365 -11.260 -34.096 1.00 93.81 341 THR A C 1
ATOM 2653 O O . THR A 1 341 ? 14.144 -11.658 -33.234 1.00 93.81 341 THR A O 1
ATOM 2656 N N . SER A 1 342 ? 13.703 -10.265 -34.920 1.00 93.06 342 SER A N 1
ATOM 2657 C CA . SER A 1 342 ? 14.956 -9.496 -34.824 1.00 93.06 342 SER A CA 1
ATOM 2658 C C . SER A 1 342 ? 14.997 -8.510 -33.636 1.00 93.06 342 SER A C 1
ATOM 2660 O O . SER A 1 342 ? 15.736 -7.523 -33.656 1.00 93.06 342 SER A O 1
ATOM 2662 N N . CYS A 1 343 ? 14.193 -8.737 -32.590 1.00 94.38 343 CYS A N 1
ATOM 2663 C CA . CYS A 1 343 ? 14.134 -7.877 -31.415 1.00 94.38 343 CYS A CA 1
ATOM 2664 C C . CYS A 1 343 ? 15.488 -7.859 -30.692 1.00 94.38 343 CYS A C 1
ATOM 2666 O O . CYS A 1 343 ? 16.012 -8.891 -30.288 1.00 94.38 343 CYS A O 1
ATOM 2668 N N . LEU A 1 344 ? 16.022 -6.659 -30.455 1.00 92.75 344 LEU A N 1
ATOM 2669 C CA . LEU A 1 344 ? 17.291 -6.467 -29.741 1.00 92.75 344 LEU A CA 1
ATOM 2670 C C . LEU A 1 344 ? 17.145 -6.471 -28.210 1.00 92.75 344 LEU A C 1
ATOM 2672 O O . LEU A 1 344 ? 18.117 -6.213 -27.502 1.00 92.75 344 LEU A O 1
ATOM 2676 N N . SER A 1 345 ? 15.927 -6.649 -27.689 1.00 93.62 345 SER A N 1
ATOM 2677 C CA . SER A 1 345 ? 15.629 -6.588 -26.250 1.00 93.62 345 SER A CA 1
ATOM 2678 C C . SER A 1 345 ? 16.124 -5.300 -25.572 1.00 93.62 345 SER A C 1
ATOM 2680 O O . SER A 1 345 ? 16.530 -5.301 -24.415 1.00 93.62 345 SER A O 1
ATOM 2682 N N . CYS A 1 346 ? 16.094 -4.174 -26.292 1.00 92.44 346 CYS A N 1
ATOM 2683 C CA . CYS A 1 346 ? 16.595 -2.879 -25.810 1.00 92.44 346 CYS A CA 1
ATOM 2684 C C . CYS A 1 346 ? 15.670 -2.185 -24.793 1.00 92.44 346 CYS A C 1
ATOM 2686 O O . CYS A 1 346 ? 16.073 -1.227 -24.139 1.00 92.44 346 CYS A O 1
ATOM 2688 N N . GLY A 1 347 ? 14.408 -2.616 -24.693 1.00 93.31 347 GLY A N 1
ATOM 2689 C CA . GLY A 1 347 ? 13.422 -2.044 -23.771 1.00 93.31 347 GLY A CA 1
ATOM 2690 C C . GLY A 1 347 ? 12.873 -0.662 -24.151 1.00 93.31 347 GLY A C 1
ATOM 2691 O O . GLY A 1 347 ? 11.968 -0.189 -23.481 1.00 93.31 347 GLY A O 1
ATOM 2692 N N . LYS A 1 348 ? 13.296 -0.031 -25.256 1.00 91.94 348 LYS A N 1
ATOM 2693 C CA . LYS A 1 348 ? 12.799 1.316 -25.632 1.00 91.94 348 LYS A CA 1
ATOM 2694 C C . LYS A 1 348 ? 11.291 1.400 -25.837 1.00 91.94 348 LYS A C 1
ATOM 2696 O O . LYS A 1 348 ? 10.683 2.447 -25.651 1.00 91.94 348 LYS A O 1
ATOM 2701 N N . CYS A 1 349 ? 10.682 0.291 -26.247 1.00 94.00 349 CYS A N 1
ATOM 2702 C CA . CYS A 1 349 ? 9.237 0.192 -26.389 1.00 94.00 349 CYS A CA 1
ATOM 2703 C C . CYS A 1 349 ? 8.498 0.368 -25.044 1.00 94.00 349 CYS A C 1
ATOM 2705 O O . CYS A 1 349 ? 7.364 0.844 -25.049 1.00 94.00 349 CYS A O 1
ATOM 2707 N N . ILE A 1 350 ? 9.160 0.056 -23.921 1.00 93.69 350 ILE A N 1
ATOM 2708 C CA . ILE A 1 350 ? 8.672 0.272 -22.555 1.00 93.69 350 ILE A CA 1
ATOM 2709 C C . ILE A 1 350 ? 8.757 1.759 -22.203 1.00 93.69 350 ILE A C 1
ATOM 2711 O O . ILE A 1 350 ? 7.747 2.335 -21.812 1.00 93.69 350 ILE A O 1
ATOM 2715 N N . ASP A 1 351 ? 9.905 2.407 -22.436 1.00 90.44 351 ASP A N 1
ATOM 2716 C CA . ASP A 1 351 ? 10.105 3.829 -22.095 1.00 90.44 351 ASP A CA 1
ATOM 2717 C C . ASP A 1 351 ? 9.098 4.759 -22.785 1.00 90.44 351 ASP A C 1
ATOM 2719 O O . ASP A 1 351 ? 8.690 5.783 -22.240 1.00 90.44 351 ASP A O 1
ATOM 2723 N N . VAL A 1 352 ? 8.697 4.424 -24.015 1.00 92.50 352 VAL A N 1
ATOM 2724 C CA . VAL A 1 352 ? 7.767 5.254 -24.794 1.00 92.50 352 VAL A CA 1
ATOM 2725 C C . VAL A 1 352 ? 6.299 4.883 -24.588 1.00 92.50 352 VAL A C 1
ATOM 2727 O O . VAL A 1 352 ? 5.432 5.550 -25.158 1.00 92.50 352 VAL A O 1
ATOM 2730 N N . CYS A 1 353 ? 5.992 3.830 -23.825 1.00 95.19 353 CYS A N 1
ATOM 2731 C CA . CYS A 1 353 ? 4.620 3.388 -23.603 1.00 95.19 353 CYS A CA 1
ATOM 2732 C C . CYS A 1 353 ? 3.905 4.305 -22.592 1.00 95.19 353 CYS A C 1
ATOM 2734 O O . CYS A 1 353 ? 4.277 4.328 -21.424 1.00 95.19 353 CYS A O 1
ATOM 2736 N N . PRO A 1 354 ? 2.828 5.017 -22.975 1.00 94.56 354 PRO A N 1
ATOM 2737 C CA . PRO A 1 354 ? 2.171 5.967 -22.070 1.00 94.56 354 PRO A CA 1
ATOM 2738 C C . PRO A 1 354 ? 1.201 5.330 -21.057 1.00 94.56 354 PRO A C 1
ATOM 2740 O O . PRO A 1 354 ? 0.652 6.041 -20.218 1.00 94.56 354 PRO A O 1
ATOM 2743 N N . VAL A 1 355 ? 0.915 4.029 -21.186 1.00 93.25 355 VAL A N 1
ATOM 2744 C CA . VAL A 1 355 ? -0.232 3.350 -20.544 1.00 93.25 355 VAL A CA 1
ATOM 2745 C C . VAL A 1 355 ? 0.116 2.006 -19.898 1.00 93.25 355 VAL A C 1
ATOM 2747 O O . VAL A 1 355 ? -0.760 1.341 -19.353 1.00 93.25 355 VAL A O 1
ATOM 2750 N N . GLY A 1 356 ? 1.384 1.585 -19.953 1.00 92.38 356 GLY A N 1
ATOM 2751 C CA . GLY A 1 356 ? 1.827 0.328 -19.336 1.00 92.38 356 GLY A CA 1
ATOM 2752 C C . GLY A 1 356 ? 1.360 -0.925 -20.073 1.00 92.38 356 GLY A C 1
ATOM 2753 O O . GLY A 1 356 ? 1.227 -1.983 -19.466 1.00 92.38 356 GLY A O 1
ATOM 2754 N N . ALA A 1 357 ? 1.094 -0.807 -21.376 1.00 94.56 357 ALA A N 1
ATOM 2755 C CA . ALA A 1 357 ? 0.888 -1.956 -22.259 1.00 94.56 357 ALA A CA 1
ATOM 2756 C C . ALA A 1 357 ? 2.192 -2.719 -22.531 1.00 94.56 357 ALA A C 1
ATOM 2758 O O . ALA A 1 357 ? 2.167 -3.892 -22.887 1.00 94.56 357 ALA A O 1
ATOM 2759 N N . LEU A 1 358 ? 3.329 -2.042 -22.380 1.00 94.25 358 LEU A N 1
ATOM 2760 C CA . LEU A 1 358 ? 4.665 -2.616 -22.425 1.00 94.25 358 LEU A CA 1
ATOM 2761 C C . LEU A 1 358 ? 5.365 -2.202 -21.140 1.00 94.25 358 LEU A C 1
ATOM 2763 O O . LEU A 1 358 ? 5.497 -1.005 -20.883 1.00 94.25 358 LEU A O 1
ATOM 2767 N N . VAL A 1 359 ? 5.760 -3.179 -20.333 1.00 91.75 359 VAL A N 1
ATOM 2768 C CA . VAL A 1 359 ? 6.430 -2.955 -19.047 1.00 91.75 359 VAL A CA 1
ATOM 2769 C C . VAL A 1 359 ? 7.574 -3.939 -18.857 1.00 91.75 359 VAL A C 1
ATOM 2771 O O . VAL A 1 359 ? 7.677 -4.945 -19.568 1.00 91.75 359 VAL A O 1
ATOM 2774 N N . GLU A 1 360 ? 8.452 -3.632 -17.908 1.00 90.50 360 GLU A N 1
ATOM 2775 C CA . GLU A 1 360 ? 9.544 -4.528 -17.553 1.00 90.50 360 GLU A CA 1
ATOM 2776 C C . GLU A 1 360 ? 8.998 -5.751 -16.819 1.00 90.50 360 GLU A C 1
ATOM 2778 O O . GLU A 1 360 ? 8.148 -5.660 -15.929 1.00 90.50 360 GLU A O 1
ATOM 2783 N N . ARG A 1 361 ? 9.498 -6.919 -17.216 1.00 88.75 361 ARG A N 1
ATOM 2784 C CA . ARG A 1 361 ? 9.267 -8.165 -16.502 1.00 88.75 361 ARG A CA 1
ATOM 2785 C C . ARG A 1 361 ? 10.505 -8.464 -15.675 1.00 88.75 361 ARG A C 1
ATOM 2787 O O . ARG A 1 361 ? 11.552 -8.788 -16.229 1.00 88.75 361 ARG A O 1
ATOM 2794 N N . ASN A 1 362 ? 10.355 -8.371 -14.362 1.00 84.81 362 ASN A N 1
ATOM 2795 C CA . ASN A 1 362 ? 11.412 -8.707 -13.423 1.00 84.81 362 ASN A CA 1
ATOM 2796 C C . ASN A 1 362 ? 11.326 -10.183 -13.033 1.00 84.81 362 ASN A C 1
ATOM 2798 O O . ASN A 1 362 ? 10.255 -10.687 -12.696 1.00 84.81 362 ASN A O 1
ATOM 2802 N N . LEU A 1 363 ? 12.461 -10.882 -13.067 1.00 78.38 363 LEU A N 1
ATOM 2803 C CA . LEU A 1 363 ? 12.513 -12.317 -12.768 1.00 78.38 363 LEU A CA 1
ATOM 2804 C C . LEU A 1 363 ? 12.401 -12.630 -11.267 1.00 78.38 363 LEU A C 1
ATOM 2806 O O . LEU A 1 363 ? 11.903 -13.694 -10.896 1.00 78.38 363 LEU A O 1
ATOM 2810 N N . HIS A 1 364 ? 12.881 -11.730 -10.402 1.00 74.50 364 HIS A N 1
ATOM 2811 C CA . HIS A 1 364 ? 13.044 -11.988 -8.959 1.00 74.50 364 HIS A CA 1
ATOM 2812 C C . HIS A 1 364 ? 12.346 -10.971 -8.059 1.00 74.50 364 HIS A C 1
ATOM 2814 O O . HIS A 1 364 ? 12.408 -11.087 -6.840 1.00 74.50 364 HIS A O 1
ATOM 2820 N N . TYR A 1 365 ? 11.650 -9.999 -8.646 1.00 75.50 365 TYR A N 1
ATOM 2821 C CA . TYR A 1 365 ? 11.043 -8.906 -7.904 1.00 75.50 365 TYR A CA 1
ATOM 2822 C C . TYR A 1 365 ? 9.686 -8.534 -8.499 1.00 75.50 365 TYR A C 1
ATOM 2824 O O . TYR A 1 365 ? 9.582 -8.299 -9.701 1.00 75.50 365 TYR A O 1
ATOM 2832 N N . LYS A 1 366 ? 8.644 -8.451 -7.666 1.00 77.31 366 LYS A N 1
ATOM 2833 C CA . LYS A 1 366 ? 7.333 -7.927 -8.079 1.00 77.31 366 LYS A CA 1
ATOM 2834 C C . LYS A 1 366 ? 7.377 -6.411 -7.989 1.00 77.31 366 LYS A C 1
ATOM 2836 O O . LYS A 1 366 ? 7.511 -5.868 -6.895 1.00 77.31 366 LYS A O 1
ATOM 2841 N N . LEU A 1 367 ? 7.283 -5.733 -9.131 1.00 76.38 367 LEU A N 1
ATOM 2842 C CA . LEU A 1 367 ? 7.361 -4.279 -9.161 1.00 76.38 367 LEU A CA 1
ATOM 2843 C C . LEU A 1 367 ? 6.177 -3.670 -8.415 1.00 76.38 367 LEU A C 1
ATOM 2845 O O . LEU A 1 367 ? 5.020 -4.046 -8.603 1.00 76.38 367 LEU A O 1
ATOM 2849 N N . ASN A 1 368 ? 6.494 -2.704 -7.565 1.00 78.81 368 ASN A N 1
ATOM 2850 C CA . ASN A 1 368 ? 5.509 -1.911 -6.863 1.00 78.81 368 ASN A CA 1
ATOM 2851 C C . ASN A 1 368 ? 5.556 -0.464 -7.408 1.00 78.81 368 ASN A C 1
ATOM 2853 O O . ASN A 1 368 ? 6.586 -0.035 -7.937 1.00 78.81 368 ASN A O 1
ATOM 2857 N N . PRO A 1 369 ? 4.438 0.273 -7.340 1.00 77.88 369 PRO A N 1
ATOM 2858 C CA . PRO A 1 369 ? 4.323 1.613 -7.903 1.00 77.88 369 PRO A CA 1
ATOM 2859 C C . PRO A 1 369 ? 4.829 2.732 -6.987 1.00 77.88 369 PRO A C 1
ATOM 2861 O O . PRO A 1 369 ? 4.681 3.902 -7.347 1.00 77.88 369 PRO A O 1
ATOM 2864 N N . ALA A 1 370 ? 5.325 2.402 -5.792 1.00 80.38 370 ALA A N 1
ATOM 2865 C CA . ALA A 1 370 ? 5.831 3.401 -4.871 1.00 80.38 370 ALA A CA 1
ATOM 2866 C C . ALA A 1 370 ? 7.031 4.130 -5.477 1.00 80.38 370 ALA A C 1
ATOM 2868 O O . ALA A 1 370 ? 7.661 3.686 -6.444 1.00 80.38 370 ALA A O 1
ATOM 2869 N N . GLU A 1 371 ? 7.316 5.287 -4.897 1.00 83.25 371 GLU A N 1
ATOM 2870 C CA . GLU A 1 371 ? 8.524 6.018 -5.219 1.00 83.25 371 GLU A CA 1
ATOM 2871 C C . GLU A 1 371 ? 9.750 5.174 -4.857 1.00 83.25 371 GLU A C 1
ATOM 2873 O O . GLU A 1 371 ? 9.765 4.448 -3.858 1.00 83.25 371 GLU A O 1
ATOM 2878 N N . LYS A 1 372 ? 10.749 5.244 -5.731 1.00 87.81 372 LYS A N 1
ATOM 2879 C CA . LYS A 1 372 ? 11.989 4.483 -5.635 1.00 87.81 372 LYS A CA 1
ATOM 2880 C C . LYS A 1 372 ? 13.128 5.449 -5.410 1.00 87.81 372 LYS A C 1
ATOM 2882 O O . LYS A 1 372 ? 13.123 6.543 -5.980 1.00 87.81 372 LYS A O 1
ATOM 2887 N N . ASP A 1 373 ? 14.124 5.004 -4.663 1.00 92.62 373 ASP A N 1
ATOM 2888 C CA . ASP A 1 373 ? 15.364 5.749 -4.528 1.00 92.62 373 ASP A CA 1
ATOM 2889 C C . ASP A 1 373 ? 16.114 5.689 -5.858 1.00 92.62 373 ASP A C 1
ATOM 2891 O O . ASP A 1 373 ? 16.178 4.642 -6.505 1.00 92.62 373 ASP A O 1
ATOM 2895 N N . LYS A 1 374 ? 16.662 6.819 -6.295 1.00 93.00 374 LYS A N 1
ATOM 2896 C CA . LYS A 1 374 ? 17.303 6.944 -7.606 1.00 93.00 374 LYS A CA 1
ATOM 2897 C C . LYS A 1 374 ? 18.769 7.280 -7.444 1.00 93.00 374 LYS A C 1
ATOM 2899 O O . LYS A 1 374 ? 19.118 8.250 -6.775 1.00 93.00 374 LYS A O 1
ATOM 2904 N N . VAL A 1 375 ? 19.621 6.504 -8.103 1.00 93.69 375 VAL A N 1
ATOM 2905 C CA . VAL A 1 375 ? 21.069 6.710 -8.112 1.00 93.69 375 VAL A CA 1
ATOM 2906 C C . VAL A 1 375 ? 21.548 6.844 -9.549 1.00 93.69 375 VAL A C 1
ATOM 2908 O O . VAL A 1 375 ? 21.345 5.952 -10.375 1.00 93.69 375 VAL A O 1
ATOM 2911 N N . LEU A 1 376 ? 22.202 7.964 -9.848 1.00 93.25 376 LEU A N 1
ATOM 2912 C CA . LEU A 1 376 ? 22.824 8.198 -11.148 1.00 93.25 376 LEU A CA 1
ATOM 2913 C C . LEU A 1 376 ? 24.231 7.607 -11.168 1.00 93.25 376 LEU A C 1
ATOM 2915 O O . LEU A 1 376 ? 25.023 7.852 -10.261 1.00 93.25 376 LEU A O 1
ATOM 2919 N N . GLN A 1 377 ? 24.547 6.863 -12.223 1.00 91.31 377 GLN A N 1
ATOM 2920 C CA . GLN A 1 377 ? 25.870 6.282 -12.437 1.00 91.31 377 GLN A CA 1
ATOM 2921 C C . GLN A 1 377 ? 26.127 6.063 -13.933 1.00 91.31 377 GLN A C 1
ATOM 2923 O O . GLN A 1 377 ? 25.209 6.152 -14.752 1.00 91.31 377 GLN A O 1
ATOM 2928 N N . ASP A 1 378 ? 27.367 5.749 -14.291 1.00 91.12 378 ASP A N 1
ATOM 2929 C CA . ASP A 1 378 ? 27.729 5.368 -15.655 1.00 91.12 378 ASP A CA 1
ATOM 2930 C C . ASP A 1 378 ? 27.826 3.840 -15.765 1.00 91.12 378 ASP A C 1
ATOM 2932 O O . ASP A 1 378 ? 28.355 3.152 -14.891 1.00 91.12 378 ASP A O 1
ATOM 2936 N N . CYS A 1 379 ? 27.288 3.282 -16.847 1.00 90.50 379 CYS A N 1
ATOM 2937 C CA . CYS A 1 379 ? 27.266 1.845 -17.086 1.00 90.50 379 CYS A CA 1
ATOM 2938 C C . CYS A 1 379 ? 28.672 1.325 -17.419 1.00 90.50 379 CYS A C 1
ATOM 2940 O O . CYS A 1 379 ? 29.195 1.585 -18.503 1.00 90.50 379 CYS A O 1
ATOM 2942 N N . GLY A 1 380 ? 29.244 0.518 -16.521 1.00 87.88 380 GLY A N 1
ATOM 2943 C CA . GLY A 1 380 ? 30.581 -0.074 -16.666 1.00 87.88 380 GLY A CA 1
ATOM 2944 C C . GLY A 1 380 ? 30.672 -1.345 -17.523 1.00 87.88 380 GLY A C 1
ATOM 2945 O O . GLY A 1 380 ? 31.739 -1.940 -17.606 1.00 87.88 380 GLY A O 1
ATOM 2946 N N . LEU A 1 381 ? 29.585 -1.792 -18.168 1.00 87.50 381 LEU A N 1
ATOM 2947 C CA . LEU A 1 381 ? 29.553 -3.090 -18.874 1.00 87.50 381 LEU A CA 1
ATOM 2948 C C . LEU A 1 381 ? 30.304 -3.103 -20.218 1.00 87.50 381 LEU A C 1
ATOM 2950 O O . LEU A 1 381 ? 30.544 -4.168 -20.789 1.00 87.50 381 LEU A O 1
ATOM 2954 N N . CYS A 1 382 ? 30.605 -1.931 -20.775 1.00 87.38 382 CYS A N 1
ATOM 2955 C CA . CYS A 1 382 ? 31.407 -1.773 -21.987 1.00 87.38 382 CYS A CA 1
ATOM 2956 C C . CYS A 1 382 ? 32.039 -0.375 -22.023 1.00 87.38 382 CYS A C 1
ATOM 2958 O O . CYS A 1 382 ? 31.637 0.509 -21.270 1.00 87.38 382 CYS A O 1
ATOM 2960 N N . GLY A 1 383 ? 32.967 -0.142 -22.954 1.00 86.94 383 GLY A N 1
ATOM 2961 C CA . GLY A 1 383 ? 33.682 1.135 -23.080 1.00 86.94 383 GLY A CA 1
ATOM 2962 C C . GLY A 1 383 ? 32.833 2.349 -23.485 1.00 86.94 383 GLY A C 1
ATOM 2963 O O . GLY A 1 383 ? 33.375 3.440 -23.604 1.00 86.94 383 GLY A O 1
ATOM 2964 N N . MET A 1 384 ? 31.524 2.183 -23.708 1.00 88.69 384 MET A N 1
ATOM 2965 C CA . MET A 1 384 ? 30.629 3.299 -24.028 1.00 88.69 384 MET A CA 1
ATOM 2966 C C . MET A 1 384 ? 30.328 4.178 -22.810 1.00 88.69 384 MET A C 1
ATOM 2968 O O . MET A 1 384 ? 30.135 5.373 -22.982 1.00 88.69 384 MET A O 1
ATOM 2972 N N . GLY A 1 385 ? 30.245 3.606 -21.600 1.00 89.25 385 GLY A N 1
ATOM 2973 C CA . GLY A 1 385 ? 29.959 4.380 -20.384 1.00 89.25 385 GLY A CA 1
ATOM 2974 C C . GLY A 1 385 ? 28.590 5.074 -20.381 1.00 89.25 385 GLY A C 1
ATOM 2975 O O . GLY A 1 385 ? 28.493 6.234 -19.999 1.00 89.25 385 GLY A O 1
ATOM 2976 N N . CYS A 1 386 ? 27.529 4.416 -20.866 1.00 91.75 386 CYS A N 1
ATOM 2977 C CA . CYS A 1 386 ? 26.188 5.014 -20.949 1.00 91.75 386 CYS A CA 1
ATOM 2978 C C . CYS A 1 386 ? 25.700 5.514 -19.581 1.00 91.75 386 CYS A C 1
ATOM 2980 O O . CYS A 1 386 ? 25.731 4.749 -18.619 1.00 91.75 386 CYS A O 1
ATOM 2982 N N . LYS A 1 387 ? 25.152 6.731 -19.507 1.00 93.12 387 LYS A N 1
ATOM 2983 C CA . LYS A 1 387 ? 24.565 7.244 -18.263 1.00 93.12 387 LYS A CA 1
ATOM 2984 C C . LYS A 1 387 ? 23.266 6.499 -17.946 1.00 93.12 387 LYS A C 1
ATOM 2986 O O . LYS A 1 387 ? 22.378 6.403 -18.804 1.00 93.12 387 LYS A O 1
ATOM 2991 N N . ILE A 1 388 ? 23.162 5.991 -16.720 1.00 93.69 388 ILE A N 1
ATOM 2992 C CA . ILE A 1 388 ? 22.029 5.213 -16.217 1.00 93.69 388 ILE A CA 1
ATOM 2993 C C . ILE A 1 388 ? 21.493 5.777 -14.895 1.00 93.69 388 ILE A C 1
ATOM 2995 O O . ILE A 1 388 ? 22.221 6.374 -14.103 1.00 93.69 388 ILE A O 1
ATOM 2999 N N . GLU A 1 389 ? 20.200 5.571 -14.668 1.00 94.00 389 GLU A N 1
ATOM 3000 C CA . GLU A 1 389 ? 19.506 5.788 -13.400 1.00 94.00 389 GLU A CA 1
ATOM 3001 C C . GLU A 1 389 ? 19.132 4.411 -12.844 1.00 94.00 389 GLU A C 1
ATOM 3003 O O . GLU A 1 389 ? 18.316 3.694 -13.426 1.00 94.00 389 GLU A O 1
ATOM 3008 N N . ALA A 1 390 ? 19.780 4.014 -11.752 1.00 93.44 390 ALA A N 1
ATOM 3009 C CA . ALA A 1 390 ? 19.423 2.820 -11.006 1.00 93.44 390 ALA A CA 1
ATOM 3010 C C . ALA A 1 390 ? 18.331 3.175 -10.000 1.00 93.44 390 ALA A C 1
ATOM 3012 O O . ALA A 1 390 ? 18.505 4.071 -9.174 1.00 93.44 390 ALA A O 1
ATOM 3013 N N . GLU A 1 391 ? 17.212 2.467 -10.079 1.00 92.25 391 GLU A N 1
ATOM 3014 C CA . GLU A 1 391 ? 16.096 2.619 -9.161 1.00 92.25 391 GLU A CA 1
ATOM 3015 C C . GLU A 1 391 ? 16.133 1.492 -8.128 1.00 92.25 391 GLU A C 1
ATOM 3017 O O . GLU A 1 391 ? 16.115 0.307 -8.483 1.00 92.25 391 GLU A O 1
ATOM 3022 N N . LEU A 1 392 ? 16.168 1.876 -6.856 1.00 91.12 392 LEU A N 1
ATOM 3023 C CA . LEU A 1 392 ? 16.231 0.982 -5.711 1.00 91.12 392 LEU A CA 1
ATOM 3024 C C . LEU A 1 392 ? 14.904 1.003 -4.947 1.00 91.12 392 LEU A C 1
ATOM 3026 O O . LEU A 1 392 ? 14.250 2.041 -4.826 1.00 91.12 392 LEU A O 1
ATOM 3030 N N . GLN A 1 393 ? 14.525 -0.139 -4.381 1.00 87.38 393 GLN A N 1
ATOM 3031 C CA . GLN A 1 393 ? 13.447 -0.222 -3.403 1.00 87.38 393 GLN A CA 1
ATOM 3032 C C . GLN A 1 393 ? 13.933 -0.978 -2.172 1.00 87.38 393 GLN A C 1
ATOM 3034 O O . GLN A 1 393 ? 14.203 -2.173 -2.248 1.00 87.38 393 GLN A O 1
ATOM 3039 N N . GLY A 1 394 ? 13.997 -0.298 -1.024 1.00 84.69 394 GLY A N 1
ATOM 3040 C CA . GLY A 1 394 ? 14.438 -0.935 0.221 1.00 84.69 394 GLY A CA 1
ATOM 3041 C C . GLY A 1 394 ? 15.867 -1.481 0.129 1.00 84.69 394 GLY A C 1
ATOM 3042 O O . GLY A 1 394 ? 16.152 -2.527 0.698 1.00 84.69 394 GLY A O 1
ATOM 3043 N N . GLY A 1 395 ? 16.734 -0.804 -0.631 1.00 85.12 395 GLY A N 1
ATOM 3044 C CA . GLY A 1 395 ? 18.119 -1.217 -0.887 1.00 85.12 395 GLY A CA 1
ATOM 3045 C C . GLY A 1 395 ? 18.309 -2.189 -2.057 1.00 85.12 395 GLY A C 1
ATOM 3046 O O . GLY A 1 395 ? 19.428 -2.325 -2.540 1.00 85.12 395 GLY A O 1
ATOM 3047 N N . GLU A 1 396 ? 17.243 -2.808 -2.566 1.00 86.12 396 GLU A N 1
ATOM 3048 C CA . GLU A 1 396 ? 17.317 -3.750 -3.688 1.00 86.12 396 GLU A CA 1
ATOM 3049 C C . GLU A 1 396 ? 17.211 -3.032 -5.034 1.00 86.12 396 GLU A C 1
ATOM 3051 O O . GLU A 1 396 ? 16.351 -2.168 -5.218 1.00 86.12 396 GLU A O 1
ATOM 3056 N N . LEU A 1 397 ? 18.041 -3.420 -6.004 1.00 88.75 397 LEU A N 1
ATOM 3057 C CA . LEU A 1 397 ? 17.941 -2.924 -7.375 1.00 88.75 397 LEU A CA 1
ATOM 3058 C C . LEU A 1 397 ? 16.709 -3.514 -8.059 1.00 88.75 397 LEU A C 1
ATOM 3060 O O . LEU A 1 397 ? 16.578 -4.730 -8.179 1.00 88.75 397 LEU A O 1
ATOM 3064 N N . VAL A 1 398 ? 15.809 -2.647 -8.530 1.00 89.00 398 VAL A N 1
ATOM 3065 C CA . VAL A 1 398 ? 14.538 -3.079 -9.135 1.00 89.00 398 VAL A CA 1
ATOM 3066 C C . VAL A 1 398 ? 14.383 -2.668 -10.591 1.00 89.00 398 VAL A C 1
ATOM 3068 O O . VAL A 1 398 ? 13.577 -3.275 -11.299 1.00 89.00 398 VAL A O 1
ATOM 3071 N N . ARG A 1 399 ? 15.106 -1.641 -11.048 1.00 90.69 399 ARG A N 1
ATOM 3072 C CA . ARG A 1 399 ? 15.053 -1.170 -12.436 1.00 90.69 399 ARG A CA 1
ATOM 3073 C C . ARG A 1 399 ? 16.290 -0.346 -12.793 1.00 90.69 399 ARG A C 1
ATOM 3075 O O . ARG A 1 399 ? 16.815 0.370 -11.948 1.00 90.69 399 ARG A O 1
ATOM 3082 N N . ILE A 1 400 ? 16.714 -0.403 -14.058 1.00 92.88 400 ILE A N 1
ATOM 3083 C CA . ILE A 1 400 ? 17.705 0.523 -14.622 1.00 92.88 400 ILE A CA 1
ATOM 3084 C C . ILE A 1 400 ? 17.088 1.258 -15.813 1.00 92.88 400 ILE A C 1
ATOM 3086 O O . ILE A 1 400 ? 16.662 0.636 -16.787 1.00 92.88 400 ILE A O 1
ATOM 3090 N N . THR A 1 401 ? 17.074 2.586 -15.748 1.00 91.38 401 THR A N 1
ATOM 3091 C CA . THR A 1 401 ? 16.607 3.473 -16.820 1.00 91.38 401 THR A CA 1
ATOM 3092 C C . THR A 1 401 ? 17.677 4.511 -17.172 1.00 91.38 401 THR A C 1
ATOM 3094 O O . THR A 1 401 ? 18.851 4.368 -16.830 1.00 91.38 401 THR A O 1
ATOM 3097 N N . THR A 1 402 ? 17.295 5.548 -17.913 1.00 89.50 402 THR A N 1
ATOM 3098 C CA . THR A 1 402 ? 18.114 6.741 -18.138 1.00 89.50 402 THR A CA 1
ATOM 3099 C C . THR A 1 402 ? 17.456 7.916 -17.413 1.00 89.50 402 THR A C 1
ATOM 3101 O O . THR A 1 402 ? 16.232 8.036 -17.510 1.00 89.50 402 THR A O 1
ATOM 3104 N N . PRO A 1 403 ? 18.230 8.812 -16.769 1.00 86.88 403 PRO A N 1
ATOM 3105 C CA . PRO A 1 403 ? 17.686 10.044 -16.202 1.00 86.88 403 PRO A CA 1
ATOM 3106 C C . PRO A 1 403 ? 16.889 10.851 -17.233 1.00 86.88 403 PRO A C 1
ATOM 3108 O O . PRO A 1 403 ? 17.337 11.064 -18.364 1.00 86.88 403 PRO A O 1
ATOM 3111 N N . GLU A 1 404 ? 15.712 11.321 -16.826 1.00 81.56 404 GLU A N 1
ATOM 3112 C CA . GLU A 1 404 ? 14.805 12.070 -17.696 1.00 81.56 404 GLU A CA 1
ATOM 3113 C C . GLU A 1 404 ? 15.301 13.497 -17.969 1.00 81.56 404 GLU A C 1
ATOM 3115 O O . GLU A 1 404 ? 15.311 13.916 -19.128 1.00 81.56 404 GLU A O 1
ATOM 3120 N N . ASP A 1 405 ? 15.774 14.193 -16.931 1.00 83.06 405 ASP A N 1
ATOM 3121 C CA . ASP A 1 405 ? 16.137 15.618 -16.988 1.00 83.06 405 ASP A CA 1
ATOM 3122 C C . ASP A 1 405 ? 17.586 15.875 -17.425 1.00 83.06 405 ASP A C 1
ATOM 3124 O O . ASP A 1 405 ? 17.937 16.975 -17.850 1.00 83.06 405 ASP A O 1
ATOM 3128 N N . ALA A 1 406 ? 18.445 14.858 -17.336 1.00 80.19 406 ALA A N 1
ATOM 3129 C CA . ALA A 1 406 ? 19.863 14.960 -17.673 1.00 80.19 406 ALA A CA 1
ATOM 3130 C C . ALA A 1 406 ? 20.368 13.701 -18.402 1.00 80.19 406 ALA A C 1
ATOM 3132 O O . ALA A 1 406 ? 21.286 13.030 -17.907 1.00 80.19 406 ALA A O 1
ATOM 3133 N N . PRO A 1 407 ? 19.778 13.344 -19.563 1.00 80.06 407 PRO A N 1
ATOM 3134 C CA . PRO A 1 407 ? 20.236 12.195 -20.329 1.00 80.06 407 PRO A CA 1
ATOM 3135 C C . PRO A 1 407 ? 21.697 12.402 -20.751 1.00 80.06 407 PRO A C 1
ATOM 3137 O O . PRO A 1 407 ? 22.098 13.497 -21.146 1.00 80.06 407 PRO A O 1
ATOM 3140 N N . GLY A 1 408 ? 22.508 11.348 -20.642 1.00 85.00 408 GLY A N 1
ATOM 3141 C CA . GLY A 1 408 ? 23.906 11.380 -21.078 1.00 85.00 408 GLY A CA 1
ATOM 3142 C C . GLY A 1 408 ? 24.043 11.437 -22.602 1.00 85.00 408 GLY A C 1
ATOM 3143 O O . GLY A 1 408 ? 23.067 11.603 -23.335 1.00 85.00 408 GLY A O 1
ATOM 3144 N N . PHE A 1 409 ? 25.261 11.222 -23.110 1.00 88.62 409 PHE A N 1
ATOM 3145 C CA . PHE A 1 409 ? 25.517 11.177 -24.559 1.00 88.62 409 PHE A CA 1
ATOM 3146 C C . PHE A 1 409 ? 24.656 10.119 -25.279 1.00 88.62 409 PHE A C 1
ATOM 3148 O O . PHE A 1 409 ? 24.349 10.250 -26.462 1.00 88.62 409 PHE A O 1
ATOM 3155 N N . ASN A 1 410 ? 24.256 9.065 -24.561 1.00 86.62 410 ASN A N 1
ATOM 3156 C CA . ASN A 1 410 ? 23.406 7.993 -25.058 1.00 86.62 410 ASN A CA 1
ATOM 3157 C C . ASN A 1 410 ? 21.934 8.417 -25.226 1.00 86.62 410 ASN A C 1
ATOM 3159 O O . ASN A 1 410 ? 21.119 7.611 -25.684 1.00 86.62 410 ASN A O 1
ATOM 3163 N N . GLY A 1 411 ? 21.563 9.658 -24.891 1.00 85.88 411 GLY A N 1
ATOM 3164 C CA . GLY A 1 411 ? 20.165 10.080 -24.849 1.00 85.88 411 GLY A CA 1
ATOM 3165 C C . GLY A 1 411 ? 19.384 9.174 -23.896 1.00 85.88 411 GLY A C 1
ATOM 3166 O O . GLY A 1 411 ? 19.926 8.751 -22.884 1.00 85.88 411 GLY A O 1
ATOM 3167 N N . LYS A 1 412 ? 18.153 8.791 -24.258 1.00 83.81 412 LYS A N 1
ATOM 3168 C CA . LYS A 1 412 ? 17.324 7.815 -23.514 1.00 83.81 412 LYS A CA 1
ATOM 3169 C C . LYS A 1 412 ? 17.572 6.354 -23.928 1.00 83.81 412 LYS A C 1
ATOM 3171 O O . LYS A 1 412 ? 16.673 5.520 -23.867 1.00 83.81 412 LYS A O 1
ATOM 3176 N N . ASN A 1 413 ? 18.759 6.044 -24.452 1.00 86.94 413 ASN A N 1
ATOM 3177 C CA . ASN A 1 413 ? 19.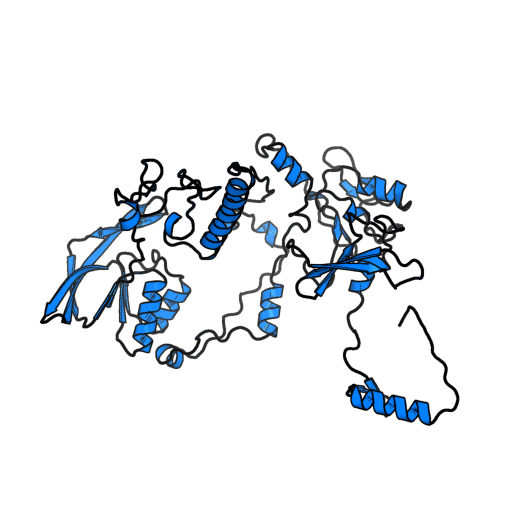022 4.757 -25.088 1.00 86.94 413 ASN A CA 1
ATOM 3178 C C . ASN A 1 413 ? 19.928 3.883 -24.228 1.00 86.94 413 ASN A C 1
ATOM 3180 O O . ASN A 1 413 ? 21.044 4.276 -23.894 1.00 86.94 413 ASN A O 1
ATOM 3184 N N . LEU A 1 414 ? 19.471 2.659 -23.967 1.00 91.06 414 LEU A N 1
ATOM 3185 C CA . LEU A 1 414 ? 20.255 1.606 -23.331 1.00 91.06 414 LEU A CA 1
ATOM 3186 C C . LEU A 1 414 ? 20.226 0.343 -24.185 1.00 91.06 414 LEU A C 1
ATOM 3188 O O . LEU A 1 414 ? 19.240 0.052 -24.866 1.00 91.06 414 LEU A O 1
ATOM 3192 N N . CYS A 1 415 ? 21.328 -0.402 -24.157 1.00 91.31 415 CYS A N 1
ATOM 3193 C CA . CYS A 1 415 ? 21.367 -1.746 -24.713 1.00 91.31 415 CYS A CA 1
ATOM 3194 C C . CYS A 1 415 ? 20.719 -2.739 -23.738 1.00 91.31 415 CYS A C 1
ATOM 3196 O O . CYS A 1 415 ? 20.529 -2.441 -22.557 1.00 91.31 415 CYS A O 1
ATOM 3198 N N . PHE A 1 416 ? 20.446 -3.950 -24.228 1.00 91.38 416 PHE A N 1
ATOM 3199 C CA . PHE A 1 416 ? 19.934 -5.053 -23.415 1.00 91.38 416 PHE A CA 1
ATOM 3200 C C . PHE A 1 416 ? 20.732 -5.247 -22.110 1.00 91.38 416 PHE A C 1
ATOM 3202 O O . PHE A 1 416 ? 20.145 -5.288 -21.032 1.00 91.38 416 PHE A O 1
ATOM 3209 N N . LYS A 1 417 ? 22.070 -5.295 -22.199 1.00 91.19 417 LYS A N 1
ATOM 3210 C CA . LYS A 1 417 ? 22.951 -5.519 -21.041 1.00 91.19 417 LYS A CA 1
ATOM 3211 C C . LYS A 1 417 ? 22.808 -4.419 -19.987 1.00 91.19 417 LYS A C 1
ATOM 3213 O O . LYS A 1 417 ? 22.634 -4.724 -18.816 1.00 91.19 417 LYS A O 1
ATOM 3218 N N . GLY A 1 418 ? 22.835 -3.153 -20.405 1.00 91.69 418 GLY A N 1
ATOM 3219 C CA . GLY A 1 418 ? 22.734 -2.015 -19.488 1.00 91.69 418 GLY A CA 1
ATOM 3220 C C . GLY A 1 418 ? 21.375 -1.911 -18.796 1.00 91.69 418 GLY A C 1
ATOM 3221 O O . GLY A 1 418 ? 21.318 -1.495 -17.648 1.00 91.69 418 GLY A O 1
ATOM 3222 N N . ARG A 1 419 ? 20.290 -2.314 -19.469 1.00 92.75 419 ARG A N 1
ATOM 3223 C CA . ARG A 1 419 ? 18.932 -2.245 -18.908 1.00 92.75 419 ARG A CA 1
ATOM 3224 C C . ARG A 1 419 ? 18.555 -3.460 -18.064 1.00 92.75 419 ARG A C 1
ATOM 3226 O O . ARG A 1 419 ? 17.969 -3.304 -17.000 1.00 92.75 419 ARG A O 1
ATOM 3233 N N . PHE A 1 420 ? 18.851 -4.663 -18.551 1.00 92.88 420 PHE A N 1
ATOM 3234 C CA . PHE A 1 420 ? 18.337 -5.916 -17.985 1.00 92.88 420 PHE A CA 1
ATOM 3235 C C . PHE A 1 420 ? 19.425 -6.844 -17.443 1.00 92.88 420 PHE A C 1
ATOM 3237 O O . PHE A 1 420 ? 19.102 -7.801 -16.745 1.00 92.88 420 PHE A O 1
ATOM 3244 N N . GLY A 1 421 ? 20.703 -6.581 -17.738 1.00 89.38 421 GLY A N 1
ATOM 3245 C CA . GLY A 1 421 ? 21.813 -7.458 -17.350 1.00 89.38 421 GLY A CA 1
ATOM 3246 C C . GLY A 1 421 ? 21.916 -7.667 -15.841 1.00 89.38 421 GLY A C 1
ATOM 3247 O O . GLY A 1 421 ? 22.277 -8.756 -15.405 1.00 89.38 421 GLY A O 1
ATOM 3248 N N . TRP A 1 422 ? 21.492 -6.675 -15.053 1.00 87.75 422 TRP A N 1
ATOM 3249 C CA . TRP A 1 422 ? 21.473 -6.758 -13.595 1.00 87.75 422 TRP A CA 1
ATOM 3250 C C . TRP A 1 422 ? 20.621 -7.912 -13.049 1.00 87.75 422 TRP A C 1
ATOM 3252 O O . TRP A 1 422 ? 20.937 -8.462 -12.001 1.00 87.75 422 TRP A O 1
ATOM 3262 N N . GLN A 1 423 ? 19.584 -8.334 -13.782 1.00 88.94 423 GLN A N 1
ATOM 3263 C CA . GLN A 1 423 ? 18.707 -9.434 -13.367 1.00 88.94 423 GLN A CA 1
ATOM 3264 C C . GLN A 1 423 ? 19.384 -10.811 -13.448 1.00 88.94 423 GLN A C 1
ATOM 3266 O O . GLN A 1 423 ? 18.830 -11.792 -12.954 1.00 88.94 423 GLN A O 1
ATOM 3271 N N . GLY A 1 424 ? 20.548 -10.903 -14.100 1.00 82.44 424 GLY A N 1
ATOM 3272 C CA . GLY A 1 424 ? 21.330 -12.134 -14.210 1.00 82.44 424 GLY A CA 1
ATOM 3273 C C . GLY A 1 424 ? 22.300 -12.374 -13.050 1.00 82.44 424 GLY A C 1
ATOM 3274 O O . GLY A 1 424 ? 22.776 -13.497 -12.904 1.00 82.44 424 GLY A O 1
ATOM 3275 N N . TYR A 1 425 ? 22.593 -11.364 -12.224 1.00 76.00 425 TYR A N 1
ATOM 3276 C CA . TYR A 1 425 ? 23.541 -11.493 -11.116 1.00 76.00 425 TYR A CA 1
ATOM 3277 C C . TYR A 1 425 ? 22.827 -12.025 -9.869 1.00 76.00 425 TYR A C 1
ATOM 3279 O O . TYR A 1 425 ? 22.158 -11.277 -9.161 1.00 76.00 425 TYR A O 1
ATOM 3287 N N . LYS A 1 426 ? 22.937 -13.334 -9.618 1.00 64.56 426 LYS A N 1
ATOM 3288 C CA . LYS A 1 426 ? 22.385 -13.978 -8.412 1.00 64.56 426 LYS A CA 1
ATOM 3289 C C . LYS A 1 426 ? 23.429 -14.360 -7.372 1.00 64.56 426 LYS A C 1
ATOM 3291 O O . LYS A 1 426 ? 23.140 -14.294 -6.184 1.00 64.56 426 LYS A O 1
ATOM 3296 N N . ASP A 1 427 ? 24.629 -14.713 -7.818 1.00 68.88 427 ASP A N 1
ATOM 3297 C CA . ASP A 1 427 ? 25.653 -15.337 -6.979 1.00 68.88 427 ASP A CA 1
ATOM 3298 C C . ASP A 1 427 ? 26.842 -14.390 -6.789 1.00 68.88 427 ASP A C 1
ATOM 3300 O O . ASP A 1 427 ? 27.977 -14.681 -7.163 1.00 68.88 427 ASP A O 1
ATOM 3304 N N . ASN A 1 428 ? 26.571 -13.207 -6.236 1.00 75.00 428 ASN A N 1
ATOM 3305 C CA . ASN A 1 428 ? 27.632 -12.261 -5.907 1.00 75.00 428 ASN A CA 1
ATOM 3306 C C . ASN A 1 428 ? 28.472 -12.820 -4.752 1.00 75.00 428 ASN A C 1
ATOM 3308 O O . ASN A 1 428 ? 27.928 -13.129 -3.690 1.00 75.00 428 ASN A O 1
ATOM 3312 N N . LEU A 1 429 ? 29.792 -12.893 -4.931 1.00 83.88 429 LEU A N 1
ATOM 3313 C CA . LEU A 1 429 ? 30.730 -13.273 -3.873 1.00 83.88 429 LEU A CA 1
ATOM 3314 C C . LEU A 1 429 ? 30.653 -12.270 -2.710 1.00 83.88 429 LEU A C 1
ATOM 3316 O O . LEU A 1 429 ? 31.113 -11.138 -2.832 1.00 83.88 429 LEU A O 1
ATOM 3320 N N . GLN A 1 430 ? 30.066 -12.690 -1.585 1.00 86.06 430 GLN A N 1
ATOM 3321 C CA . GLN A 1 430 ? 29.919 -11.858 -0.378 1.00 86.06 430 GLN A CA 1
ATOM 3322 C C . GLN A 1 430 ? 31.127 -11.954 0.560 1.00 86.06 430 GLN A C 1
ATOM 3324 O O . GLN A 1 430 ? 31.413 -11.032 1.322 1.00 86.06 430 GLN A O 1
ATOM 3329 N N . THR A 1 431 ? 31.839 -13.079 0.513 1.00 90.50 431 THR A N 1
ATOM 3330 C CA . THR A 1 431 ? 32.955 -13.396 1.405 1.00 90.50 431 THR A CA 1
ATOM 3331 C C . THR A 1 431 ? 34.167 -13.867 0.605 1.00 90.50 431 THR A C 1
ATOM 3333 O O . THR A 1 431 ? 34.003 -14.546 -0.413 1.00 90.50 431 THR A O 1
ATOM 3336 N N . PRO A 1 432 ? 35.397 -13.553 1.048 1.00 93.69 432 PRO A N 1
ATOM 3337 C CA . PRO A 1 432 ? 36.596 -14.074 0.409 1.00 93.69 432 PRO A CA 1
ATOM 3338 C C . PRO A 1 432 ? 36.644 -15.606 0.465 1.00 93.69 432 PRO A C 1
ATOM 3340 O O . PRO A 1 432 ? 36.343 -16.218 1.492 1.00 93.69 432 PRO A O 1
ATOM 3343 N N . LEU A 1 433 ? 37.062 -16.226 -0.639 1.00 93.94 433 LEU A N 1
ATOM 3344 C CA . LEU A 1 433 ? 37.205 -17.675 -0.761 1.00 93.94 433 LEU A CA 1
ATOM 3345 C C . LEU A 1 433 ? 38.675 -18.046 -0.964 1.00 93.94 433 LEU A C 1
ATOM 3347 O O . LEU A 1 433 ? 39.364 -17.467 -1.803 1.00 93.94 433 LEU A O 1
ATOM 3351 N N . LEU A 1 434 ? 39.145 -19.054 -0.233 1.00 93.38 434 LEU A N 1
ATOM 3352 C CA . LEU A 1 434 ? 40.475 -19.633 -0.395 1.00 93.38 434 LEU A CA 1
ATOM 3353 C C . LEU A 1 434 ? 40.361 -21.046 -0.957 1.00 93.38 434 LEU A C 1
ATOM 3355 O O . LEU A 1 434 ? 39.710 -21.903 -0.362 1.00 93.38 434 LEU A O 1
ATOM 3359 N N . LEU A 1 435 ? 41.030 -21.298 -2.081 1.00 92.75 435 LEU A N 1
ATOM 3360 C CA . LEU A 1 435 ? 41.168 -22.645 -2.625 1.00 92.75 435 LEU A CA 1
ATOM 3361 C C . LEU A 1 435 ? 42.213 -23.420 -1.811 1.00 92.75 435 LEU A C 1
ATOM 3363 O O . LEU A 1 435 ? 43.392 -23.057 -1.807 1.00 92.75 435 LEU A O 1
ATOM 3367 N N . LYS A 1 436 ? 41.788 -24.493 -1.143 1.00 89.12 436 LYS A N 1
ATOM 3368 C CA . LYS A 1 436 ? 42.658 -25.413 -0.405 1.00 89.12 436 LYS A CA 1
ATOM 3369 C C . LYS A 1 436 ? 42.222 -26.851 -0.679 1.00 89.12 436 LYS A C 1
ATOM 3371 O O . LYS A 1 436 ? 41.036 -27.150 -0.635 1.00 89.12 436 LYS A O 1
ATOM 3376 N N . ASP A 1 437 ? 43.175 -27.726 -0.999 1.00 88.38 437 ASP A N 1
ATOM 3377 C CA . ASP A 1 437 ? 42.928 -29.155 -1.261 1.00 88.38 437 ASP A CA 1
ATOM 3378 C C . ASP A 1 437 ? 41.843 -29.420 -2.331 1.00 88.38 437 ASP A C 1
ATOM 3380 O O . ASP A 1 437 ? 41.081 -30.378 -2.255 1.00 88.38 437 ASP A O 1
ATOM 3384 N N . GLY A 1 438 ? 41.760 -28.545 -3.341 1.00 91.81 438 GLY A N 1
ATOM 3385 C CA . GLY A 1 438 ? 40.795 -28.654 -4.442 1.00 91.81 438 GLY A CA 1
ATOM 3386 C C . GLY A 1 438 ? 39.386 -28.132 -4.137 1.00 91.81 438 GLY A C 1
ATOM 3387 O O . GLY A 1 438 ? 38.530 -28.203 -5.015 1.00 91.81 438 GLY A O 1
ATOM 3388 N N . ALA A 1 439 ? 39.141 -27.573 -2.947 1.00 92.56 439 ALA A N 1
ATOM 3389 C CA . ALA A 1 439 ? 37.855 -26.989 -2.568 1.00 92.56 439 ALA A CA 1
ATOM 3390 C C . ALA A 1 439 ? 37.992 -25.526 -2.113 1.00 92.56 439 ALA A C 1
ATOM 3392 O O . ALA A 1 439 ? 38.978 -25.140 -1.482 1.00 92.56 439 ALA A O 1
ATOM 3393 N N . TYR A 1 440 ? 36.992 -24.701 -2.433 1.00 93.19 440 TYR A N 1
ATOM 3394 C CA . TYR A 1 440 ? 36.904 -23.333 -1.924 1.00 93.19 440 TYR A CA 1
ATOM 3395 C C . TYR A 1 440 ? 36.341 -23.334 -0.506 1.00 93.19 440 TYR A C 1
ATOM 3397 O O . TYR A 1 440 ? 35.323 -23.967 -0.229 1.00 93.19 440 TYR A O 1
ATOM 3405 N N . ARG A 1 441 ? 36.995 -22.593 0.385 1.00 93.06 441 ARG A N 1
ATOM 3406 C CA . ARG A 1 441 ? 36.545 -22.360 1.755 1.00 93.06 441 ARG A CA 1
ATOM 3407 C C . ARG A 1 441 ? 36.393 -20.863 2.000 1.00 93.06 441 ARG A C 1
ATOM 3409 O O . ARG A 1 441 ? 37.297 -20.100 1.667 1.00 93.06 441 ARG A O 1
ATOM 3416 N N . GLU A 1 442 ? 35.293 -20.469 2.633 1.00 94.38 442 GLU A N 1
ATOM 3417 C CA . GLU A 1 442 ? 35.105 -19.104 3.132 1.00 94.38 442 GLU A CA 1
ATOM 3418 C C . GLU A 1 442 ? 36.137 -18.767 4.211 1.00 94.38 442 GLU A C 1
ATOM 3420 O O . GLU A 1 442 ? 36.360 -19.535 5.156 1.00 94.38 442 GLU A O 1
ATOM 3425 N N . ILE A 1 443 ? 36.781 -17.615 4.051 1.00 95.19 443 ILE A N 1
ATOM 3426 C CA . ILE A 1 443 ? 37.759 -17.071 4.992 1.00 95.19 443 ILE A CA 1
ATOM 3427 C C . ILE A 1 443 ? 37.425 -15.614 5.313 1.00 95.19 443 ILE A C 1
ATOM 3429 O O . ILE A 1 443 ? 36.696 -14.939 4.586 1.00 95.19 443 ILE A O 1
ATOM 3433 N N . SER A 1 444 ? 37.980 -15.109 6.410 1.00 95.38 444 SER A N 1
ATOM 3434 C CA . SER A 1 444 ? 37.832 -13.698 6.768 1.00 95.38 444 SER A CA 1
ATOM 3435 C C . SER A 1 444 ? 38.658 -12.785 5.852 1.00 95.38 444 SER A C 1
ATOM 3437 O O . SER A 1 444 ? 39.671 -13.191 5.278 1.00 95.38 444 SER A O 1
ATOM 3439 N N . PHE A 1 445 ? 38.285 -11.504 5.769 1.00 95.19 445 PHE A N 1
ATOM 3440 C CA . PHE A 1 445 ? 39.085 -10.497 5.058 1.00 95.19 445 PHE A CA 1
ATOM 3441 C C . PHE A 1 445 ? 40.507 -10.354 5.627 1.00 95.19 445 PHE A C 1
ATOM 3443 O O . PHE A 1 445 ? 41.447 -10.135 4.866 1.00 95.19 445 PHE A O 1
ATOM 3450 N N . ALA A 1 446 ? 40.687 -10.521 6.943 1.00 95.44 446 ALA A N 1
ATOM 3451 C CA . ALA A 1 446 ? 42.003 -10.463 7.581 1.00 95.44 446 ALA A CA 1
ATOM 3452 C C . ALA A 1 446 ? 42.907 -11.626 7.137 1.00 95.44 446 ALA A C 1
ATOM 3454 O O . ALA A 1 446 ? 44.068 -11.415 6.786 1.00 95.44 446 ALA A O 1
ATOM 3455 N N . GLU A 1 447 ? 42.362 -12.843 7.087 1.00 94.56 447 GLU A N 1
ATOM 3456 C CA . GLU A 1 447 ? 43.075 -14.010 6.561 1.00 94.56 447 GLU A CA 1
ATOM 3457 C C . GLU A 1 447 ? 43.381 -13.846 5.069 1.00 94.56 447 GLU A C 1
ATOM 3459 O O . GLU A 1 447 ? 44.497 -14.137 4.641 1.00 94.56 447 GLU A O 1
ATOM 3464 N N . ALA A 1 448 ? 42.428 -13.333 4.282 1.00 94.69 448 ALA A N 1
ATOM 3465 C CA . ALA A 1 448 ? 42.609 -13.116 2.849 1.00 94.69 448 ALA A CA 1
ATOM 3466 C C . ALA A 1 448 ? 43.765 -12.146 2.570 1.00 94.69 448 ALA A C 1
ATOM 3468 O O . ALA A 1 448 ? 44.633 -12.437 1.747 1.00 94.69 448 ALA A O 1
ATOM 3469 N N . LEU A 1 449 ? 43.825 -11.033 3.308 1.00 94.31 449 LEU A N 1
ATOM 3470 C CA . LEU A 1 449 ? 44.924 -10.070 3.225 1.00 94.31 449 LEU A CA 1
ATOM 3471 C C . LEU A 1 449 ? 46.264 -10.695 3.626 1.00 94.31 449 LEU A C 1
ATOM 3473 O O . LEU A 1 449 ? 47.246 -10.505 2.913 1.00 94.31 449 LEU A O 1
ATOM 3477 N N . GLY A 1 450 ? 46.310 -11.491 4.700 1.00 94.50 450 GLY A N 1
ATOM 3478 C CA . GLY A 1 450 ? 47.534 -12.190 5.108 1.00 94.50 450 GLY A CA 1
ATOM 3479 C C . GLY A 1 450 ? 48.040 -13.179 4.050 1.00 94.50 450 GLY A C 1
ATOM 3480 O O . GLY A 1 450 ? 49.239 -13.241 3.764 1.00 94.50 450 GLY A O 1
ATOM 3481 N N . VAL A 1 451 ? 47.128 -13.909 3.398 1.00 91.50 451 VAL A N 1
ATOM 3482 C CA . VAL A 1 451 ? 47.470 -14.808 2.285 1.00 91.50 451 VAL A CA 1
ATOM 3483 C C . VAL A 1 451 ? 47.992 -14.014 1.087 1.00 91.50 451 VAL A C 1
ATOM 3485 O O . VAL A 1 451 ? 49.031 -14.374 0.537 1.00 91.50 451 VAL A O 1
ATOM 3488 N N . LEU A 1 452 ? 47.327 -12.923 0.699 1.00 90.50 452 LEU A N 1
ATOM 3489 C CA . LEU A 1 452 ? 47.771 -12.081 -0.416 1.00 90.50 452 LEU A CA 1
ATOM 3490 C C . LEU A 1 452 ? 49.154 -11.479 -0.150 1.00 90.50 452 LEU A C 1
ATOM 3492 O O . LEU A 1 452 ? 50.034 -11.564 -1.002 1.00 90.50 452 LEU A O 1
ATOM 3496 N N . GLN A 1 453 ? 49.371 -10.933 1.046 1.00 90.81 453 GLN A N 1
ATOM 3497 C CA . GLN A 1 453 ? 50.625 -10.289 1.429 1.00 90.81 453 GLN A CA 1
ATOM 3498 C C . GLN A 1 453 ? 51.790 -11.288 1.450 1.00 90.81 453 GLN A C 1
ATOM 3500 O O . GLN A 1 453 ? 52.860 -10.992 0.923 1.00 90.81 453 GLN A O 1
ATOM 3505 N N . SER A 1 454 ? 51.573 -12.497 1.980 1.00 89.31 454 SER A N 1
ATOM 3506 C CA . SER A 1 454 ? 52.602 -13.546 1.966 1.00 89.31 454 SER A CA 1
ATOM 3507 C C . SER A 1 454 ? 52.972 -13.996 0.549 1.00 89.31 454 SER A C 1
ATOM 3509 O O . SER A 1 454 ? 54.155 -14.163 0.265 1.00 89.31 454 SER A O 1
ATOM 3511 N N . LYS A 1 455 ? 51.994 -14.132 -0.359 1.00 87.06 455 LYS A N 1
ATOM 3512 C CA . LYS A 1 455 ? 52.245 -14.494 -1.765 1.00 87.06 455 LYS A CA 1
ATOM 3513 C C . LYS A 1 455 ? 52.960 -13.389 -2.539 1.00 87.06 455 LYS A C 1
ATOM 3515 O O . LYS A 1 455 ? 53.943 -13.666 -3.211 1.00 87.06 455 LYS A O 1
ATOM 3520 N N . ILE A 1 456 ? 52.524 -12.137 -2.391 1.00 87.00 456 ILE A N 1
ATOM 3521 C CA . ILE A 1 456 ? 53.154 -10.988 -3.061 1.00 87.00 456 ILE A CA 1
ATOM 3522 C C . ILE A 1 456 ? 54.615 -10.825 -2.621 1.00 87.00 456 ILE A C 1
ATOM 3524 O O . ILE A 1 456 ? 55.460 -10.508 -3.446 1.00 87.00 456 ILE A O 1
ATOM 3528 N N . HIS A 1 457 ? 54.934 -11.053 -1.342 1.00 85.81 457 HIS A N 1
ATOM 3529 C CA . HIS A 1 457 ? 56.320 -10.988 -0.864 1.00 85.81 457 HIS A CA 1
ATOM 3530 C C . HIS A 1 457 ? 57.187 -12.179 -1.295 1.00 85.81 457 HIS A C 1
ATOM 3532 O O . HIS A 1 457 ? 58.410 -12.055 -1.295 1.00 85.81 457 HIS A O 1
ATOM 3538 N N . ALA A 1 458 ? 56.581 -13.323 -1.620 1.00 85.25 458 ALA A N 1
ATOM 3539 C CA . ALA A 1 458 ? 57.302 -14.517 -2.052 1.00 85.25 458 ALA A CA 1
ATOM 3540 C C . ALA A 1 458 ? 57.699 -14.474 -3.540 1.00 85.25 458 ALA A C 1
ATOM 3542 O O . ALA A 1 458 ? 58.687 -15.106 -3.916 1.00 85.25 458 ALA A O 1
ATOM 3543 N N . ASP A 1 459 ? 56.964 -13.724 -4.367 1.00 82.69 459 ASP A N 1
ATOM 3544 C CA . ASP A 1 459 ? 57.154 -13.669 -5.816 1.00 82.69 459 ASP A CA 1
ATOM 3545 C C . ASP A 1 459 ? 57.807 -12.353 -6.277 1.00 82.69 459 ASP A C 1
ATOM 3547 O O . ASP A 1 459 ? 57.406 -11.255 -5.900 1.00 82.69 459 AS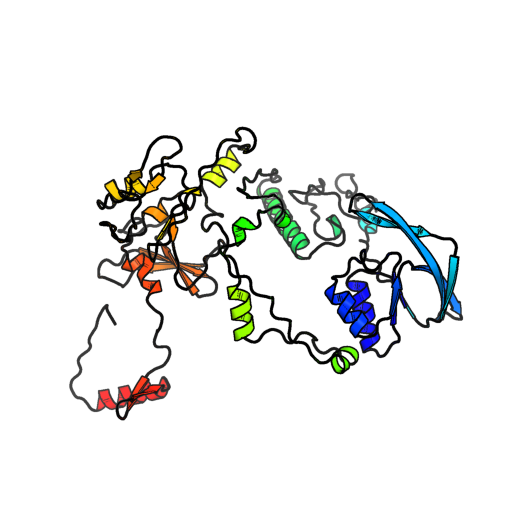P A O 1
ATOM 3551 N N . ASN A 1 460 ? 58.797 -12.447 -7.171 1.00 80.44 460 ASN A N 1
ATOM 3552 C CA . ASN A 1 460 ? 59.520 -11.282 -7.711 1.00 80.44 460 ASN A CA 1
ATOM 3553 C C . ASN A 1 460 ? 58.879 -10.681 -8.977 1.00 80.44 460 ASN A C 1
ATOM 3555 O O . ASN A 1 460 ? 59.389 -9.705 -9.528 1.00 80.44 460 ASN A O 1
ATOM 3559 N N . SER A 1 461 ? 57.787 -11.269 -9.469 1.00 84.00 461 SER A N 1
ATOM 3560 C CA . SER A 1 461 ? 57.078 -10.822 -10.670 1.00 84.00 461 SER A CA 1
ATOM 3561 C C . SER A 1 461 ? 55.580 -11.013 -10.509 1.00 84.00 461 SER A C 1
ATOM 3563 O O . SER A 1 461 ? 55.135 -12.085 -10.107 1.00 84.00 461 SER A O 1
ATOM 3565 N N . TYR A 1 462 ? 54.805 -10.006 -10.891 1.00 81.50 462 TYR A N 1
ATOM 3566 C CA . TYR A 1 462 ? 53.349 -10.031 -10.831 1.00 81.50 462 TYR A CA 1
ATOM 3567 C C . TYR A 1 462 ? 52.752 -9.552 -12.152 1.00 81.50 462 TYR A C 1
ATOM 3569 O O . TYR A 1 462 ? 53.332 -8.730 -12.862 1.00 81.50 462 TYR A O 1
ATOM 3577 N N . SER A 1 463 ? 51.569 -10.072 -12.464 1.00 83.38 463 SER A N 1
ATOM 3578 C CA . SER A 1 463 ? 50.720 -9.575 -13.543 1.00 83.38 463 SER A CA 1
ATOM 3579 C C . SER A 1 463 ? 49.365 -9.216 -12.951 1.00 83.38 463 SER A C 1
ATOM 3581 O O . SER A 1 463 ? 48.870 -9.916 -12.068 1.00 83.38 463 SER A O 1
ATOM 3583 N N . VAL A 1 464 ? 48.801 -8.097 -13.395 1.00 82.56 464 VAL A N 1
ATOM 3584 C CA . VAL A 1 464 ? 47.464 -7.656 -12.998 1.00 82.56 464 VAL A CA 1
ATOM 3585 C C . VAL A 1 464 ? 46.590 -7.732 -14.233 1.00 82.56 464 VAL A C 1
ATOM 3587 O O . VAL A 1 464 ? 46.851 -7.051 -15.224 1.00 82.56 464 VAL A O 1
ATOM 3590 N N . GLU A 1 465 ? 45.566 -8.572 -14.172 1.00 83.44 465 GLU A N 1
ATOM 3591 C CA . GLU A 1 465 ? 44.544 -8.640 -15.203 1.00 83.44 465 GLU A CA 1
ATOM 3592 C C . GLU A 1 465 ? 43.405 -7.689 -14.833 1.00 83.44 465 GLU A C 1
ATOM 3594 O O . GLU A 1 465 ? 42.766 -7.833 -13.793 1.00 83.44 465 GLU A O 1
ATOM 3599 N N . ILE A 1 466 ? 43.170 -6.690 -15.683 1.00 77.19 466 ILE A N 1
ATOM 3600 C CA . ILE A 1 466 ? 42.021 -5.793 -15.571 1.00 77.19 466 ILE A CA 1
ATOM 3601 C C . ILE A 1 466 ? 41.031 -6.227 -16.646 1.00 77.19 466 ILE A C 1
ATOM 3603 O O . ILE A 1 466 ? 41.283 -6.028 -17.834 1.00 77.19 466 ILE A O 1
ATOM 3607 N N . SER A 1 467 ? 39.916 -6.825 -16.235 1.00 70.75 467 SER A N 1
ATOM 3608 C CA . SER A 1 467 ? 38.876 -7.301 -17.147 1.00 70.75 467 SER A CA 1
ATOM 3609 C C . SER A 1 467 ? 37.536 -6.614 -16.853 1.00 70.75 467 SER A C 1
ATOM 3611 O O . SER A 1 467 ? 37.148 -6.513 -15.690 1.00 70.75 467 SER A O 1
ATOM 3613 N N . PRO A 1 468 ? 36.794 -6.164 -17.885 1.00 57.66 468 PRO A N 1
ATOM 3614 C CA . PRO A 1 468 ? 35.432 -5.644 -17.739 1.00 57.66 468 PRO A CA 1
ATOM 3615 C C . PRO A 1 468 ? 34.373 -6.757 -17.585 1.00 57.66 468 PRO A C 1
ATOM 3617 O O . PRO A 1 468 ? 33.175 -6.473 -17.619 1.00 57.66 468 PRO A O 1
ATOM 3620 N N . HIS A 1 469 ? 34.789 -8.027 -17.511 1.00 51.22 469 HIS A N 1
ATOM 3621 C CA . HIS A 1 469 ? 33.918 -9.208 -17.573 1.00 51.22 469 HIS A CA 1
ATOM 3622 C C . HIS A 1 469 ? 34.157 -10.221 -16.441 1.00 51.22 469 HIS A C 1
ATOM 3624 O O . HIS A 1 469 ? 33.876 -11.402 -16.637 1.00 51.22 469 HIS A O 1
ATOM 3630 N N . ILE A 1 470 ? 34.680 -9.782 -15.292 1.00 44.97 470 ILE A N 1
ATOM 3631 C CA . ILE A 1 470 ? 34.733 -10.615 -14.076 1.00 44.97 470 ILE A CA 1
ATOM 3632 C C . ILE A 1 470 ? 33.398 -10.538 -13.345 1.00 44.97 470 ILE A C 1
ATOM 3634 O O . ILE A 1 470 ? 32.885 -9.404 -13.199 1.00 44.97 470 ILE A O 1
#

Sequence (470 aa):
AIVGGGNTAIDCARTAIRLACDVTVIYRRTKDEMPAEPFEIEAAEHEGVRFHFLCNPVEYLGENGSLKEVKIERMRLGEADKSGRRRPEPTGEFFTEAFDSIIAAISQVPDVTAFTLPENEVNGKQFPISRWQTAIVDEYTMHSGLANIFAGGDFQRGAATAIEAIADGRKAAEAITEYLLKGILPQPRFLFNSKKANKVADVSPAEYEIYSKSPRIRMPEIDLATARSTFTEVEKGYSELQARAEASRCIECGCQVNTNCALRNYCTDYHVDRERFIGGISRHPIDYSHPYILRDANKCINCARCIRTCAEIQGANVLGFIYRGFAAVMAPEFGESLTQTSCLSCGKCIDVCPVGALVERNLHYKLNPAEKDKVLQDCGLCGMGCKIEAELQGGELVRITTPEDAPGFNGKNLCFKGRFGWQGYKDNLQTPLLLKDGAYREISFAEALGVLQSKIHADNSYSVEISPHI

Secondary structure (DSSP, 8-state):
-EE--SHHHHHHHHHHHHTT---EEEESS-GGG-SS-HHHHHHHHHHT-EEEETEEEEEEEEETTEEEEEEEEEEEEEEE-TTSPEEEEEEEEEEEEE-S--EE-S------GGGGSGGG-BTTBPPPB-TTS-B---TTT-B-SSTT-B--THHHHSS--HHHHHHHHHHHHHHHHHHHHHS-PPP--------S-SSGGGS-GGGGTTSPP-PPPPPPB--HHHHTT--S-SB----HHHHHHHHHT----S-TTGGG-HHHHHHHHTT--SSTT---------B--SSSEEE-GGG-----HHHHIIIIISS----EEES-GGG-EEE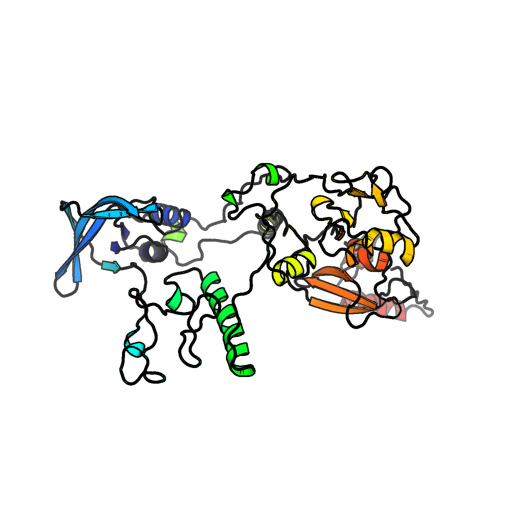SGGG--GGGTT-----HHHHT-SSSSEEE--SS-----S--EEEEEE-TTSTT--EEEEEEETTEEEEEE--SSS--TTTT---HHHHHGGGG------S-EEEETTEEEE--HHHHHHHHHHHHHH-S-------TT-